Protein AF-A0A7W3IRC4-F1 (afdb_monomer)

Secondary structure (DSSP, 8-state):
---HHHHHHHHHHHHHHHHHHHHHHHHHHHS-HHHHHHHHHHHHHHHTTSSS-HHHHHHHHHHH--GGG---TT------------S----------TTHHHHHHHHTS-HHHHHHHHHHHTS---HHHHHHHHT--HHHHHHHHHHHHHHHHTT--SSSSHHHHHHHH---S-TTPPPHHHHHHHH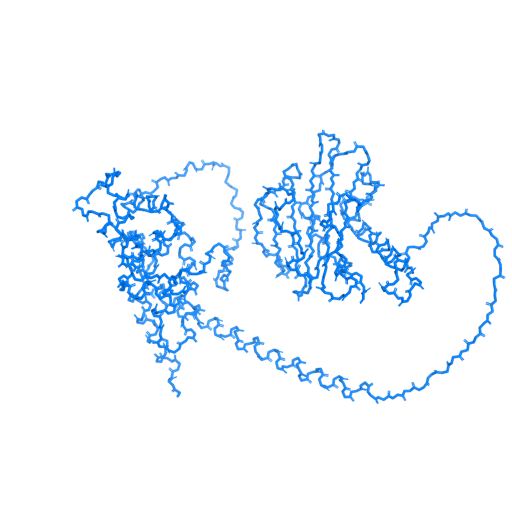HHHHHHHHHHHHHHHHHHHHHHHHHHHHHHHTT-------------------------------TTSHHHHHHHHHHHHHHHHHHHHHHH-TT-SS--EEE-SS-TTSB-GGGTTTS--EEEEEEE-TT-SEEEEEEEESSTTTSPPTTTTT-PPEEEEE-TTS-EEEEES---TTT-EEEEE-GGGT-EEEEEEEESSSSS-----HHHHHHHHT-TT-SPPP-

Foldseek 3Di:
DCPLVNLLVVLLVVCLVCVQLQLLLLCLLPVDSVLSNQQSLVLLLVLSQDPDPSLLSSLLSSLPDDSQPDDAPPPPPPPPPPDPPPDDDPPPPPDPPLLNVLSVQLVPDDNLLSQLLLCCLRVVDDLVSSCVSVVHDSVVSVVSPVVSQVSQVVVDDPDDQGSSRSSHPDGSADPPGDDSSVVSVSSSVSNVVVNVVVVVVVVVVVVVVVVVVVVVVVPPDDDDDDDDDDDDDDDDDDDDPPPLPDQPDDALVDPVSVVSLLSSLVVLLLVLLCCLQPVPPPFWDDKAQPDDPLAWDPCVSVVNWEKHKMWTGGPVFWKIKIKMKTQAPVSDDDACNVLVAQWDWDADPVRFIKTWGPDFDQQSKTKIWGQPPVGMIMIMIIHGPDPPDYGRGGPVSVVSSRPDPSRHRGDD

Radius of gyration: 28.78 Å; Cα contacts (8 Å, |Δi|>4): 527; chains: 1; bounding box: 90×69×53 Å

Organism: NCBI:txid1759536

Nearest PDB structures (foldseek):
  5wuq-assembly1_A  TM=6.789E-01  e=4.676E-03  Bacillus subtilis subsp. subtilis str. 168
  7qh5-assembly1_A  TM=6.335E-01  e=1.394E-02  Streptomyces tsukubensis NRRL18488
  5uxx-assembly1_A  TM=6.657E-01  e=3.244E-02  Bartonella quintana str. Toulouse
  6dxo-assembly1_A  TM=4.463E-01  e=1.369E-01  Streptomyces venezuelae ATCC 10712
  1or7-assembly3_A  TM=3.636E-01  e=1.724E+00  Escherichia coli

Mean predicted aligned error: 18.72 Å

Sequence (412 aa):
MVTRNAGDAAFAAFARRHRPGLAGAALLLHGDPVQAERLVDWVLARVHAHDGQYFAQATDLLVHTDPRSLVLPWDRRGRVELVDRTTDPEPARSARSTSAPVVDRLAELPEVTRRVLVLRHRLGLSTVGTAELLGLGTDEVEAVAARGLLQLSDVGTPAGGGAVGAIARLQVGPADGPDLDALVHDDVRHGRQLVRRRRVRTSAVAAVAAAVLLVIGIAVWPDRVTQDVVGPAPVPTPTATASADEVTCMDPQDTTCRVQITRVWRYRMFAIVAAEVDPKARYFNGYSYRYDTRYDSDALWNGQGGALGLDIFNDKGGTQVFVQVASSRKTAVRCGEITHQRCVRQQMMDFNFFTMTDTNDARQGVEVQYCPAGREVITLVARNVDKRKTWPVTRAQLLAVIQDPGLHLPPV

Solvent-accessible surface area (backbone atoms only — not comparable to full-atom values): 24227 Å² total; per-residue (Å²): 131,79,52,73,65,58,55,51,51,54,46,40,55,48,41,64,72,40,45,54,48,48,36,30,39,32,24,53,74,69,65,37,65,69,46,13,49,55,37,42,52,50,32,48,17,59,36,57,71,54,92,84,57,50,67,66,52,32,51,52,46,61,73,75,50,65,48,90,76,66,81,62,95,76,65,71,74,68,76,82,71,83,72,86,70,92,60,86,72,73,78,76,83,74,70,89,52,90,51,55,69,60,32,58,55,39,64,74,42,58,71,67,40,37,48,50,43,38,41,40,46,40,67,62,42,51,61,62,59,46,12,67,74,69,76,50,49,51,69,53,48,51,54,39,37,55,51,44,53,49,64,52,54,78,70,66,73,93,67,98,50,60,64,62,47,52,54,45,63,46,77,60,70,57,101,83,44,81,56,65,68,58,54,33,50,49,34,56,50,48,11,52,52,50,53,51,53,51,54,53,53,58,51,50,54,54,52,51,55,55,51,50,54,56,52,60,70,66,70,77,70,88,79,89,81,89,88,89,83,92,87,89,89,87,91,86,89,89,78,92,72,77,79,76,80,76,79,87,65,89,48,59,81,40,70,70,33,41,52,48,51,52,51,41,48,52,52,52,54,50,51,56,43,38,56,59,67,37,67,78,64,82,64,63,76,50,71,49,60,86,87,49,78,85,23,57,40,76,41,36,61,73,74,74,47,18,28,48,39,38,40,35,30,27,96,86,45,12,37,33,39,36,40,35,31,9,52,32,79,88,52,31,82,59,79,30,73,88,46,74,39,64,54,44,80,46,71,51,96,87,71,49,60,34,36,24,36,79,55,81,46,32,77,60,25,30,36,42,32,35,48,67,95,77,56,33,26,36,39,40,35,37,30,45,81,49,91,51,69,71,62,90,58,50,67,67,42,53,54,56,45,70,66,41,90,80,77,62,74,77,93,110

pLDDT: mean 77.38, std 18.9, range [29.56, 97.12]

Structure (mmCIF, N/CA/C/O backbone):
data_AF-A0A7W3IRC4-F1
#
_entry.id   AF-A0A7W3IRC4-F1
#
loop_
_atom_site.group_PDB
_atom_site.id
_atom_site.type_symbol
_atom_site.label_atom_id
_atom_site.label_alt_id
_atom_site.label_comp_id
_atom_site.label_asym_id
_atom_site.label_entity_id
_atom_site.label_seq_id
_atom_site.pdbx_PDB_ins_code
_atom_site.Cartn_x
_atom_site.Cartn_y
_atom_site.Cartn_z
_atom_site.occupancy
_atom_site.B_iso_or_equiv
_atom_site.auth_seq_id
_atom_site.auth_comp_id
_atom_site.auth_asym_id
_atom_site.auth_atom_id
_atom_site.pdbx_PDB_model_num
ATOM 1 N N . MET A 1 1 ? -5.381 -38.032 -5.185 1.00 37.62 1 MET A N 1
ATOM 2 C CA . MET A 1 1 ? -5.728 -37.144 -6.315 1.00 37.62 1 MET A CA 1
ATOM 3 C C . MET A 1 1 ? -7.222 -36.848 -6.226 1.00 37.62 1 MET A C 1
ATOM 5 O O . MET A 1 1 ? -8.011 -37.477 -6.915 1.00 37.62 1 MET A O 1
ATOM 9 N N . VAL A 1 2 ? -7.628 -35.963 -5.305 1.00 47.81 2 VAL A N 1
ATOM 10 C CA . VAL A 1 2 ? -8.999 -35.424 -5.309 1.00 47.81 2 VAL A CA 1
ATOM 11 C C . VAL A 1 2 ? -9.152 -34.740 -6.661 1.00 47.81 2 VAL A C 1
ATOM 13 O O . VAL A 1 2 ? -8.307 -33.920 -7.032 1.00 47.81 2 VAL A O 1
ATOM 16 N N . THR A 1 3 ? -10.120 -35.167 -7.470 1.00 53.72 3 THR A N 1
ATOM 17 C CA . THR A 1 3 ? -10.299 -34.595 -8.804 1.00 53.72 3 THR A CA 1
ATOM 18 C C . THR A 1 3 ? -10.474 -33.089 -8.638 1.00 53.72 3 THR A C 1
ATOM 20 O O . THR A 1 3 ? -11.187 -32.631 -7.751 1.00 53.72 3 THR A O 1
ATOM 23 N N . ARG A 1 4 ? -9.777 -32.294 -9.453 1.00 65.88 4 ARG A N 1
ATOM 24 C CA . ARG A 1 4 ? -9.764 -30.821 -9.370 1.00 65.88 4 ARG A CA 1
ATOM 25 C C . ARG A 1 4 ? -11.176 -30.216 -9.257 1.00 65.88 4 ARG A C 1
ATOM 27 O O . ARG A 1 4 ? -11.364 -29.210 -8.587 1.00 65.88 4 ARG A O 1
ATOM 34 N N . ASN A 1 5 ? -12.161 -30.895 -9.844 1.00 72.19 5 ASN A N 1
ATOM 35 C CA . ASN A 1 5 ? -13.580 -30.556 -9.781 1.00 72.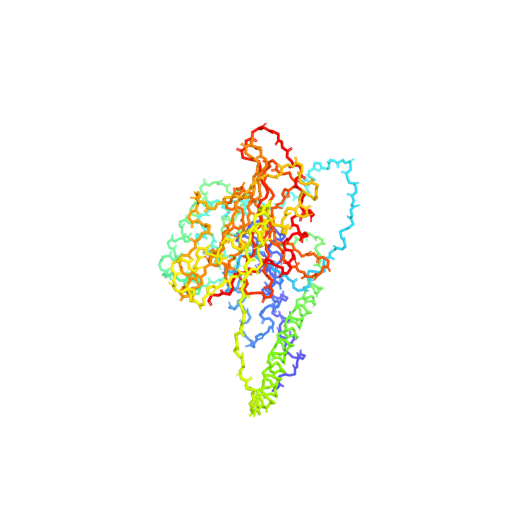19 5 ASN A CA 1
ATOM 36 C C . ASN A 1 5 ? -14.208 -30.750 -8.388 1.00 72.19 5 ASN A C 1
ATOM 38 O O . ASN A 1 5 ? -15.037 -29.939 -7.992 1.00 72.19 5 ASN A O 1
ATOM 42 N N . ALA A 1 6 ? -13.814 -31.778 -7.631 1.00 76.19 6 ALA A N 1
ATOM 43 C CA . ALA A 1 6 ? -14.294 -32.000 -6.267 1.00 76.19 6 ALA A CA 1
ATOM 44 C C . ALA A 1 6 ? -13.758 -30.938 -5.288 1.00 76.19 6 ALA A C 1
ATOM 46 O O . ALA A 1 6 ? -14.503 -30.472 -4.429 1.00 76.19 6 ALA A O 1
ATOM 47 N N . GLY A 1 7 ? -12.506 -30.493 -5.465 1.00 84.06 7 GLY A N 1
ATOM 48 C CA . GLY A 1 7 ? -11.942 -29.372 -4.699 1.00 84.06 7 GLY A CA 1
ATOM 49 C C . GLY A 1 7 ? -12.656 -28.046 -4.985 1.00 84.06 7 GLY A C 1
ATOM 50 O O . GLY A 1 7 ? -13.044 -27.337 -4.059 1.00 84.06 7 GLY A O 1
ATOM 51 N N . ASP A 1 8 ? -12.917 -27.749 -6.261 1.00 89.88 8 ASP A N 1
ATOM 52 C CA . ASP A 1 8 ? -13.652 -26.539 -6.651 1.00 89.88 8 ASP A CA 1
ATOM 53 C C . ASP A 1 8 ? -15.102 -26.544 -6.135 1.00 89.88 8 ASP A C 1
ATOM 55 O O . ASP A 1 8 ? -15.595 -25.510 -5.690 1.00 89.88 8 ASP A O 1
ATOM 59 N N . ALA A 1 9 ? -15.777 -27.699 -6.141 1.00 90.69 9 ALA A N 1
ATOM 60 C CA . ALA A 1 9 ? -17.132 -27.833 -5.605 1.00 90.69 9 ALA A CA 1
ATOM 61 C C . ALA A 1 9 ? -17.182 -27.623 -4.081 1.00 90.69 9 ALA A C 1
ATOM 63 O O . ALA A 1 9 ? -18.046 -26.893 -3.590 1.00 90.69 9 ALA A O 1
ATOM 64 N N . ALA A 1 10 ? -16.237 -28.214 -3.339 1.00 90.69 10 ALA A N 1
ATOM 65 C CA . ALA A 1 10 ? -16.127 -28.032 -1.892 1.00 90.69 10 ALA A CA 1
ATOM 66 C C . ALA A 1 10 ? -15.840 -26.567 -1.525 1.00 90.69 10 ALA A C 1
ATOM 68 O O . ALA A 1 10 ? -16.492 -26.007 -0.641 1.00 90.69 10 ALA A O 1
ATOM 69 N N . PHE A 1 11 ? -14.922 -25.919 -2.246 1.00 92.88 11 PHE A N 1
ATOM 70 C CA . PHE A 1 11 ? -14.656 -24.495 -2.076 1.00 92.88 11 PHE A CA 1
ATOM 71 C C . PHE A 1 11 ? -15.879 -23.632 -2.418 1.00 92.88 11 PHE A C 1
ATOM 73 O O . PHE A 1 11 ? -16.217 -22.735 -1.655 1.00 92.88 11 PHE A O 1
ATOM 80 N N . ALA A 1 12 ? -16.580 -23.904 -3.522 1.00 93.31 12 ALA A N 1
ATOM 81 C CA . ALA A 1 12 ? -17.758 -23.128 -3.906 1.00 93.31 12 ALA A CA 1
ATOM 82 C C . ALA A 1 12 ? -18.888 -23.243 -2.866 1.00 93.31 12 ALA A C 1
ATOM 84 O O . ALA A 1 12 ? -19.564 -22.258 -2.572 1.00 93.31 12 ALA A O 1
ATOM 85 N N . ALA A 1 13 ? -19.081 -24.426 -2.269 1.00 93.50 13 ALA A N 1
ATOM 86 C CA . ALA A 1 13 ? -20.009 -24.612 -1.153 1.00 93.50 13 ALA A CA 1
ATOM 87 C C . ALA A 1 13 ? -19.596 -23.795 0.085 1.00 93.50 13 ALA A C 1
ATOM 89 O O . ALA A 1 13 ? -20.441 -23.154 0.713 1.00 93.50 13 ALA A O 1
ATOM 90 N N . PHE A 1 14 ? -18.297 -23.763 0.401 1.00 94.88 14 PHE A N 1
ATOM 91 C CA . PHE A 1 14 ? -17.754 -22.907 1.454 1.00 94.88 14 PHE A CA 1
ATOM 92 C C . PHE A 1 14 ? -17.986 -21.413 1.163 1.00 94.88 14 PHE A C 1
ATOM 94 O O . PHE A 1 14 ? -18.516 -20.704 2.019 1.00 94.88 14 PHE A O 1
ATOM 101 N N . ALA A 1 15 ? -17.646 -20.939 -0.040 1.00 94.19 15 ALA A N 1
ATOM 102 C CA . ALA A 1 15 ? -17.785 -19.539 -0.434 1.00 94.19 15 ALA A CA 1
ATOM 103 C C . ALA A 1 15 ? -19.250 -19.081 -0.370 1.00 94.19 15 ALA A C 1
ATOM 105 O O . ALA A 1 15 ? -19.532 -18.075 0.276 1.00 94.19 15 ALA A O 1
ATOM 106 N N . ARG A 1 16 ? -20.199 -19.866 -0.907 1.00 93.81 16 ARG A N 1
ATOM 107 C CA . ARG A 1 16 ? -21.647 -19.591 -0.777 1.00 93.81 16 ARG A CA 1
ATOM 108 C C . ARG A 1 16 ? -22.070 -19.386 0.674 1.00 93.81 16 ARG A C 1
ATOM 110 O O . ARG A 1 16 ? -22.802 -18.452 0.983 1.00 93.81 16 ARG A O 1
ATOM 117 N N . ARG A 1 17 ? -21.610 -20.264 1.569 1.00 93.06 17 ARG A N 1
ATOM 118 C CA . ARG A 1 17 ? -22.005 -20.240 2.980 1.00 93.06 17 ARG A CA 1
ATOM 119 C C . ARG A 1 17 ? -21.396 -19.067 3.748 1.00 93.06 17 ARG A C 1
ATOM 121 O O . ARG A 1 17 ? -22.060 -18.509 4.615 1.00 93.06 17 ARG A O 1
ATOM 128 N N . HIS A 1 18 ? -20.138 -18.721 3.476 1.00 93.12 18 HIS A N 1
ATOM 129 C CA . HIS A 1 18 ? -19.367 -17.825 4.344 1.00 93.12 18 HIS A CA 1
ATOM 130 C C . HIS A 1 18 ? -19.089 -16.439 3.755 1.00 93.12 18 HIS A C 1
ATOM 132 O O . HIS A 1 18 ? -18.822 -15.519 4.529 1.00 93.12 18 HIS A O 1
ATOM 138 N N . ARG A 1 19 ? -19.199 -16.238 2.434 1.00 92.50 19 ARG A N 1
ATOM 139 C CA . ARG A 1 19 ? -18.919 -14.946 1.782 1.00 92.50 19 ARG A CA 1
ATOM 140 C C . ARG A 1 19 ? -19.711 -13.774 2.385 1.00 92.50 19 ARG A C 1
ATOM 142 O O . ARG A 1 19 ? -19.069 -12.779 2.712 1.00 92.50 19 ARG A O 1
ATOM 149 N N . PRO A 1 20 ? -21.034 -13.859 2.647 1.00 90.00 20 PRO A N 1
ATOM 150 C CA . PRO A 1 20 ? -21.773 -12.739 3.252 1.00 90.00 20 PRO A CA 1
ATOM 151 C C . PRO A 1 20 ? -21.303 -12.395 4.677 1.00 90.00 20 PRO A C 1
ATOM 153 O O . PRO A 1 20 ? -21.256 -11.229 5.084 1.00 90.00 20 PRO A O 1
ATOM 156 N N . GLY A 1 21 ? -20.925 -13.419 5.450 1.00 90.38 21 GLY A N 1
ATOM 157 C CA . GLY A 1 21 ? -20.351 -13.255 6.785 1.00 90.38 21 GLY A CA 1
ATOM 158 C C . GLY A 1 21 ? -19.005 -12.535 6.728 1.00 90.38 21 GLY A C 1
ATOM 159 O O . GLY A 1 21 ? -18.820 -11.541 7.433 1.00 90.38 21 GLY A O 1
ATOM 160 N N . LEU A 1 22 ? -18.123 -12.989 5.830 1.00 93.81 22 LEU A N 1
ATOM 161 C CA . LEU A 1 22 ? -16.797 -12.416 5.587 1.00 93.81 22 LEU A CA 1
ATOM 162 C C . LEU A 1 22 ? -16.872 -10.979 5.052 1.00 93.81 22 LEU A C 1
ATOM 164 O O . LEU A 1 22 ? -16.146 -10.130 5.550 1.00 93.81 22 LEU A O 1
ATOM 168 N N . ALA A 1 23 ? -17.785 -10.672 4.125 1.00 91.19 23 ALA A N 1
ATOM 169 C CA . ALA A 1 23 ? -18.014 -9.311 3.621 1.00 91.19 23 ALA A CA 1
ATOM 170 C C . ALA A 1 23 ? -18.515 -8.362 4.710 1.00 91.19 23 ALA A C 1
ATOM 172 O O . ALA A 1 23 ? -18.016 -7.246 4.845 1.00 91.19 23 ALA A O 1
ATOM 173 N N . GLY A 1 24 ? -19.435 -8.838 5.553 1.00 90.31 24 GLY A N 1
ATOM 174 C CA . GLY A 1 24 ? -19.853 -8.108 6.748 1.00 90.31 24 GLY A CA 1
ATOM 175 C C . GLY A 1 24 ? -18.708 -7.826 7.705 1.00 90.31 24 GLY A C 1
ATOM 176 O O . GLY A 1 24 ? -18.545 -6.695 8.152 1.00 90.31 24 GLY A O 1
ATOM 177 N N . ALA A 1 25 ? -17.896 -8.838 7.996 1.00 93.12 25 ALA A N 1
ATOM 178 C CA . ALA A 1 25 ? -16.750 -8.675 8.874 1.00 93.12 25 ALA A CA 1
ATOM 179 C C . ALA A 1 25 ? -15.705 -7.717 8.279 1.00 93.12 25 ALA A C 1
ATOM 181 O O . ALA A 1 25 ? -15.252 -6.823 8.984 1.00 93.12 25 ALA A O 1
ATOM 182 N N . ALA A 1 26 ? -15.387 -7.832 6.987 1.00 92.69 26 ALA A N 1
ATOM 183 C CA . ALA A 1 26 ? -14.472 -6.933 6.285 1.00 92.69 26 ALA A CA 1
ATOM 184 C C . ALA A 1 26 ? -14.929 -5.468 6.377 1.00 92.69 26 ALA A C 1
ATOM 186 O O . ALA A 1 26 ? -14.140 -4.589 6.728 1.00 92.69 26 ALA A O 1
ATOM 187 N N . LEU A 1 27 ? -16.219 -5.212 6.126 1.00 89.31 27 LEU A N 1
ATOM 188 C CA . LEU A 1 27 ? -16.794 -3.872 6.228 1.00 89.31 27 LEU A CA 1
ATOM 189 C C . LEU A 1 27 ? -16.705 -3.337 7.658 1.00 89.31 27 LEU A C 1
ATOM 191 O O . LEU A 1 27 ? -16.298 -2.200 7.860 1.00 89.31 27 LEU A O 1
ATOM 195 N N . LEU A 1 28 ? -17.038 -4.155 8.656 1.00 90.44 28 LEU A N 1
ATOM 196 C CA . LEU A 1 28 ? -16.975 -3.739 10.056 1.00 90.44 28 LEU A CA 1
ATOM 197 C C . LEU A 1 28 ? -15.546 -3.513 10.558 1.00 90.44 28 LEU A C 1
ATOM 199 O O . LEU A 1 28 ? -15.343 -2.702 11.454 1.00 90.44 28 LEU A O 1
ATOM 203 N N . LEU A 1 29 ? -14.558 -4.221 10.008 1.00 90.44 29 LEU A N 1
ATOM 204 C CA . LEU A 1 29 ? -13.154 -4.066 10.386 1.00 90.44 29 LEU A CA 1
ATOM 205 C C . LEU A 1 29 ? -12.512 -2.815 9.778 1.00 90.44 29 LEU A C 1
ATOM 207 O O . LEU A 1 29 ? -11.647 -2.217 10.426 1.00 90.44 29 LEU A O 1
ATOM 211 N N . HIS A 1 30 ? -12.917 -2.432 8.562 1.00 85.12 30 HIS A N 1
ATOM 212 C CA . HIS A 1 30 ? -12.208 -1.427 7.760 1.00 85.12 30 HIS A CA 1
ATOM 213 C C . HIS A 1 30 ? -13.031 -0.190 7.381 1.00 85.12 30 HIS A C 1
ATOM 215 O O . HIS A 1 30 ? -12.444 0.809 6.972 1.00 85.12 30 HIS A O 1
ATOM 221 N N . GLY A 1 31 ? -14.357 -0.236 7.500 1.00 82.38 31 GLY A N 1
ATOM 222 C CA . GLY A 1 31 ? -15.271 0.889 7.269 1.00 82.38 31 GLY A CA 1
ATOM 223 C C . GLY A 1 31 ? -15.520 1.269 5.805 1.00 82.38 31 GLY A C 1
ATOM 224 O O . GLY A 1 31 ? -16.495 1.953 5.517 1.00 82.38 31 GLY A O 1
ATOM 225 N N . ASP A 1 32 ? -14.686 0.811 4.871 1.00 80.00 32 ASP A N 1
ATOM 226 C CA . ASP A 1 32 ? -14.800 1.120 3.442 1.00 80.00 32 ASP A CA 1
ATOM 227 C C . ASP A 1 32 ? -15.387 -0.083 2.673 1.00 80.00 32 ASP A C 1
ATOM 229 O O . ASP A 1 32 ? -14.748 -1.141 2.635 1.00 80.00 32 ASP A O 1
ATOM 233 N N . PRO A 1 33 ? -16.574 0.047 2.046 1.00 77.62 33 PRO A N 1
ATOM 234 C CA . PRO A 1 33 ? -17.235 -1.056 1.349 1.00 77.62 33 PRO A CA 1
ATOM 235 C C . PRO A 1 33 ? -16.452 -1.570 0.139 1.00 77.62 33 PRO A C 1
ATOM 237 O O . PRO A 1 33 ? -16.423 -2.778 -0.087 1.00 77.62 33 PRO A O 1
ATOM 240 N N . VAL A 1 34 ? -15.763 -0.692 -0.595 1.00 76.50 34 VAL A N 1
ATOM 241 C CA . VAL A 1 34 ? -14.974 -1.086 -1.771 1.00 76.50 34 VAL A CA 1
ATOM 242 C C . VAL A 1 34 ? -13.743 -1.869 -1.329 1.00 76.50 34 VAL A C 1
ATOM 244 O O . VAL A 1 34 ? -13.414 -2.909 -1.896 1.00 76.50 34 VAL A O 1
ATOM 247 N N . GLN A 1 35 ? -13.053 -1.397 -0.289 1.00 78.75 35 GLN A N 1
ATOM 248 C CA . GLN A 1 35 ? -11.878 -2.101 0.233 1.00 78.75 35 GLN A CA 1
ATOM 249 C C . GLN A 1 35 ? -12.255 -3.420 0.914 1.00 78.75 35 GLN A C 1
ATOM 251 O O . GLN A 1 35 ? -11.520 -4.400 0.791 1.00 78.75 35 GLN A O 1
ATOM 256 N N . ALA A 1 36 ? -13.403 -3.465 1.590 1.00 84.19 36 ALA A N 1
ATOM 257 C CA . ALA A 1 36 ? -13.942 -4.674 2.197 1.00 84.19 36 ALA A CA 1
ATOM 258 C C . ALA A 1 36 ? -14.241 -5.759 1.151 1.00 84.19 36 ALA A C 1
ATOM 260 O O . ALA A 1 36 ? -13.839 -6.907 1.330 1.00 84.19 36 ALA A O 1
ATOM 261 N N . GLU A 1 37 ? -14.888 -5.399 0.042 1.00 84.19 37 GLU A N 1
ATOM 262 C CA . GLU A 1 37 ? -15.173 -6.326 -1.056 1.00 84.19 37 GLU A CA 1
ATOM 263 C C . GLU A 1 37 ? -13.884 -6.858 -1.698 1.00 84.19 37 GLU A C 1
ATOM 265 O O . GLU A 1 37 ? -13.695 -8.072 -1.802 1.00 84.19 37 GLU A O 1
ATOM 270 N N . ARG A 1 38 ? -12.935 -5.964 -2.009 1.00 86.56 38 ARG A N 1
ATOM 271 C CA . ARG A 1 38 ? -11.622 -6.348 -2.560 1.00 86.56 38 ARG A CA 1
ATOM 272 C C . ARG A 1 38 ? -10.847 -7.282 -1.632 1.00 86.56 38 ARG A C 1
ATOM 274 O O . ARG A 1 38 ? -10.165 -8.196 -2.102 1.00 86.56 38 ARG A O 1
ATOM 281 N N . LEU A 1 39 ? -10.940 -7.065 -0.320 1.00 90.69 39 LEU A N 1
ATOM 282 C CA . LEU A 1 39 ? -10.339 -7.948 0.674 1.00 90.69 39 LEU A CA 1
ATOM 283 C C . LEU A 1 39 ? -10.980 -9.331 0.660 1.00 90.69 39 LEU A C 1
ATOM 285 O O . LEU A 1 39 ? -10.252 -10.319 0.635 1.00 90.69 39 LEU A O 1
ATOM 289 N N . VAL A 1 40 ? -12.310 -9.422 0.629 1.00 93.88 40 VAL A N 1
ATOM 290 C CA . VAL A 1 40 ? -13.006 -10.715 0.579 1.00 93.88 40 VAL A CA 1
ATOM 291 C C . VAL A 1 40 ? -12.656 -11.495 -0.679 1.00 93.88 40 VAL A C 1
ATOM 293 O O . VAL A 1 40 ? -12.326 -12.675 -0.570 1.00 93.88 40 VAL A O 1
ATOM 296 N N . ASP A 1 41 ? -12.640 -10.843 -1.840 1.00 90.31 41 ASP A N 1
ATOM 297 C CA . ASP A 1 41 ? -12.231 -11.482 -3.093 1.00 90.31 41 ASP A CA 1
ATOM 298 C C . ASP A 1 41 ? -10.807 -12.034 -2.997 1.00 90.31 41 ASP A C 1
ATOM 300 O O . ASP A 1 41 ? -10.526 -13.167 -3.400 1.00 90.31 41 ASP A O 1
ATOM 304 N N . TRP A 1 42 ? -9.886 -11.247 -2.431 1.00 92.62 42 TRP A N 1
ATOM 305 C CA . TRP A 1 42 ? -8.511 -11.688 -2.227 1.00 92.62 42 TRP A CA 1
ATOM 306 C C . TRP A 1 42 ? -8.422 -12.886 -1.280 1.00 92.62 42 TRP A C 1
ATOM 308 O O . TRP A 1 42 ? -7.743 -13.869 -1.592 1.00 92.62 42 TRP A O 1
ATOM 318 N N . VAL A 1 43 ? -9.102 -12.808 -0.134 1.00 94.62 43 VAL A N 1
ATOM 319 C CA . VAL A 1 43 ? -9.131 -13.847 0.900 1.00 94.62 43 VAL A CA 1
ATOM 320 C C . VAL A 1 43 ? -9.675 -15.148 0.317 1.00 94.62 43 VAL A C 1
ATOM 322 O O . VAL A 1 43 ? -9.014 -16.183 0.413 1.00 94.62 43 VAL A O 1
ATOM 325 N N . LEU A 1 44 ? -10.832 -15.105 -0.349 1.00 94.50 44 LEU A N 1
ATOM 326 C CA . LEU A 1 44 ? -11.477 -16.283 -0.931 1.00 94.50 44 LEU A CA 1
ATOM 327 C C . LEU A 1 44 ? -10.615 -16.915 -2.027 1.00 94.50 44 LEU A C 1
ATOM 329 O O . LEU A 1 44 ? -10.378 -18.126 -2.020 1.00 94.50 44 LEU A O 1
ATOM 333 N N . ALA A 1 45 ? -10.021 -16.106 -2.898 1.00 91.25 45 ALA A N 1
ATOM 334 C CA . ALA A 1 45 ? -9.086 -16.606 -3.896 1.00 91.25 45 ALA A CA 1
ATOM 335 C C . ALA A 1 45 ? -7.813 -17.212 -3.272 1.00 91.25 45 ALA A C 1
ATOM 337 O O . ALA A 1 45 ? -7.227 -18.152 -3.817 1.00 91.25 45 ALA A O 1
ATOM 338 N N . ARG A 1 46 ? -7.351 -16.688 -2.131 1.00 88.19 46 ARG A N 1
ATOM 339 C CA . ARG A 1 46 ? -6.156 -17.181 -1.439 1.00 88.19 46 ARG A CA 1
ATOM 340 C C . ARG A 1 46 ? -6.411 -18.500 -0.717 1.00 88.19 46 ARG A C 1
ATOM 342 O O . ARG A 1 46 ? -5.512 -19.347 -0.733 1.00 88.19 46 ARG A O 1
ATOM 349 N N . VAL A 1 47 ? -7.587 -18.675 -0.112 1.00 92.50 47 VAL A N 1
ATOM 350 C CA . VAL A 1 47 ? -7.961 -19.917 0.583 1.00 92.50 47 VAL A CA 1
ATOM 351 C C . VAL A 1 47 ? -8.346 -21.033 -0.384 1.00 92.50 47 VAL A C 1
ATOM 353 O O . VAL A 1 47 ? -8.052 -22.181 -0.076 1.00 92.50 47 VAL A O 1
ATOM 356 N N . HIS A 1 48 ? -8.853 -20.717 -1.587 1.00 89.25 48 HIS A N 1
ATOM 357 C CA . HIS A 1 48 ? -9.061 -21.696 -2.675 1.00 89.25 48 HIS A CA 1
ATOM 358 C C . HIS A 1 48 ? -7.826 -22.568 -2.945 1.00 89.25 48 HIS A C 1
ATOM 360 O O . HIS A 1 48 ? -7.945 -23.741 -3.282 1.00 89.25 48 HIS A O 1
ATOM 366 N N . ALA A 1 49 ? -6.627 -22.011 -2.751 1.00 80.00 49 ALA A N 1
ATOM 367 C CA . ALA A 1 49 ? -5.366 -22.704 -2.985 1.00 80.00 49 ALA A CA 1
ATOM 368 C C . ALA A 1 49 ? -4.978 -23.747 -1.911 1.00 80.00 49 ALA A C 1
ATOM 370 O O . ALA A 1 49 ? -3.898 -24.325 -2.041 1.00 80.00 49 ALA A O 1
ATOM 371 N N . HIS A 1 50 ? -5.785 -23.962 -0.866 1.00 78.81 50 HIS A N 1
ATOM 372 C CA . HIS A 1 50 ? -5.479 -24.883 0.238 1.00 78.81 50 HIS A CA 1
ATOM 373 C C . HIS A 1 50 ? -6.480 -26.046 0.332 1.00 78.81 50 HIS A C 1
ATOM 375 O O . HIS A 1 50 ? -7.617 -25.953 -0.128 1.00 78.81 50 HIS A O 1
ATOM 381 N N . ASP A 1 51 ? -6.067 -27.131 0.988 1.00 69.69 51 ASP A N 1
ATOM 382 C CA . ASP A 1 51 ? -6.883 -28.333 1.167 1.00 69.69 51 ASP A CA 1
ATOM 383 C C . ASP A 1 51 ? -7.600 -28.310 2.532 1.00 69.69 51 ASP A C 1
ATOM 385 O O . ASP A 1 51 ? -7.074 -28.763 3.545 1.00 69.69 51 ASP A O 1
ATOM 389 N N . GLY A 1 52 ? -8.825 -27.771 2.567 1.00 71.25 52 GLY A N 1
ATOM 390 C CA . GLY A 1 52 ? -9.828 -28.158 3.574 1.00 71.25 52 GLY A CA 1
ATOM 391 C C . GLY A 1 52 ? -9.907 -27.390 4.904 1.00 71.25 52 GLY A C 1
ATOM 392 O O . GLY A 1 52 ? -10.695 -27.785 5.756 1.00 71.25 52 GLY A O 1
ATOM 393 N N . GLN A 1 53 ? -9.193 -26.277 5.101 1.00 84.00 53 GLN A N 1
ATOM 394 C CA . GLN A 1 53 ? -9.311 -25.432 6.313 1.00 84.00 53 GLN A CA 1
ATOM 395 C C . GLN A 1 53 ? -9.706 -23.985 5.985 1.00 84.00 53 GLN A C 1
ATOM 397 O O . GLN A 1 53 ? -9.141 -23.019 6.498 1.00 84.00 53 GLN A O 1
ATOM 402 N N . TYR A 1 54 ? -10.685 -23.831 5.094 1.00 91.44 54 TYR A N 1
ATOM 403 C CA . TYR A 1 54 ? -11.001 -22.538 4.493 1.00 91.44 54 TYR A CA 1
ATOM 404 C C . TYR A 1 54 ? -11.421 -21.467 5.501 1.00 91.44 54 TYR A C 1
ATOM 406 O O . TYR A 1 54 ? -10.986 -20.330 5.370 1.00 91.44 54 TYR A O 1
ATOM 414 N N . PHE A 1 55 ? -12.227 -21.803 6.514 1.00 92.00 55 PHE A N 1
ATOM 415 C CA . PHE A 1 55 ? -12.750 -20.799 7.449 1.00 92.00 55 PHE A CA 1
ATOM 416 C C . PHE A 1 55 ? -11.664 -20.202 8.351 1.00 92.00 55 PHE A C 1
ATOM 418 O O . PHE A 1 55 ? -11.571 -18.981 8.472 1.00 92.00 55 PHE A O 1
ATOM 425 N N . ALA A 1 56 ? -10.817 -21.050 8.942 1.00 89.44 56 ALA A N 1
ATOM 426 C CA . ALA A 1 56 ? -9.721 -20.605 9.800 1.00 89.44 56 ALA A CA 1
ATOM 427 C C . ALA A 1 56 ? -8.743 -19.714 9.019 1.00 89.44 56 ALA A C 1
ATOM 429 O O . ALA A 1 56 ? -8.454 -18.597 9.434 1.00 89.44 56 ALA A O 1
ATOM 430 N N . GLN A 1 57 ? -8.333 -20.157 7.826 1.00 90.25 57 GLN A N 1
ATOM 431 C CA . GLN A 1 57 ? -7.441 -19.383 6.961 1.00 90.25 57 GLN A CA 1
ATOM 432 C C . GLN A 1 57 ? -8.087 -18.093 6.452 1.00 90.25 57 GLN A C 1
ATOM 434 O O . GLN A 1 57 ? -7.418 -17.071 6.348 1.00 90.25 57 GLN A O 1
ATOM 439 N N . ALA A 1 58 ? -9.380 -18.122 6.119 1.00 93.75 58 ALA A N 1
ATOM 440 C CA . ALA A 1 58 ? -10.076 -16.932 5.649 1.00 93.75 58 ALA A CA 1
ATOM 441 C C . ALA A 1 58 ? -10.131 -15.874 6.748 1.00 93.75 58 ALA A C 1
ATOM 443 O O . ALA A 1 58 ? -9.892 -14.704 6.475 1.00 93.75 58 ALA A O 1
ATOM 444 N N . THR A 1 59 ? -10.400 -16.292 7.985 1.00 92.62 59 THR A N 1
ATOM 445 C CA . THR A 1 59 ? -10.474 -15.387 9.134 1.00 92.62 59 THR A CA 1
ATOM 446 C C . THR A 1 59 ? -9.099 -14.816 9.487 1.00 92.62 59 THR A C 1
ATOM 448 O O . THR A 1 59 ? -8.991 -13.616 9.720 1.00 92.62 59 THR A O 1
ATOM 451 N N . ASP A 1 60 ? -8.049 -15.639 9.440 1.00 89.06 60 ASP A N 1
ATOM 452 C CA . ASP A 1 60 ? -6.660 -15.200 9.618 1.00 89.06 60 ASP A CA 1
ATOM 453 C C . ASP A 1 60 ? -6.260 -14.120 8.606 1.00 89.06 60 ASP A C 1
ATOM 455 O O . ASP A 1 60 ? -5.883 -13.002 8.969 1.00 89.06 60 ASP A O 1
ATOM 459 N N . LEU A 1 61 ? -6.463 -14.410 7.321 1.00 91.50 61 LEU A N 1
ATOM 460 C CA . LEU A 1 61 ? -6.174 -13.468 6.247 1.00 91.50 61 LEU A CA 1
ATOM 461 C C . LEU A 1 61 ? -7.024 -12.198 6.352 1.00 91.50 61 LEU A C 1
ATOM 463 O O . LEU A 1 61 ? -6.516 -11.116 6.074 1.00 91.50 61 LEU A O 1
ATOM 467 N N . LEU A 1 62 ? -8.290 -12.305 6.756 1.00 92.75 62 LEU A N 1
ATOM 468 C CA . LEU A 1 62 ? -9.184 -11.157 6.901 1.00 92.75 62 LEU A CA 1
ATOM 469 C C . LEU A 1 62 ? -8.704 -10.176 7.981 1.00 92.75 62 LEU A C 1
ATOM 471 O O . LEU A 1 62 ? -8.831 -8.970 7.806 1.00 92.75 62 LEU A O 1
ATOM 475 N N . VAL A 1 63 ? -8.159 -10.678 9.092 1.00 88.00 63 VAL A N 1
ATOM 476 C CA . VAL A 1 63 ? -7.740 -9.848 10.234 1.00 88.00 63 VAL A CA 1
ATOM 477 C C . VAL A 1 63 ? -6.389 -9.178 10.004 1.00 88.00 63 VAL A C 1
ATOM 479 O O . VAL A 1 63 ? -6.212 -8.010 10.366 1.00 88.00 63 VAL A O 1
ATOM 482 N N . HIS A 1 64 ? -5.445 -9.920 9.424 1.00 84.12 64 HIS A N 1
ATOM 483 C CA . HIS A 1 64 ? -4.034 -9.526 9.357 1.00 84.12 64 HIS A CA 1
ATOM 484 C C . HIS A 1 64 ? -3.631 -8.874 8.031 1.00 84.12 64 HIS A C 1
ATOM 486 O O . HIS A 1 64 ? -2.497 -8.419 7.882 1.00 84.12 64 HIS A O 1
ATOM 492 N N . THR A 1 65 ? -4.543 -8.798 7.061 1.00 83.06 65 THR A N 1
ATOM 493 C CA . THR A 1 65 ? -4.272 -8.168 5.764 1.00 83.06 65 THR A CA 1
ATOM 494 C C . THR A 1 65 ? -4.753 -6.722 5.748 1.00 83.06 65 THR A C 1
ATOM 496 O O . THR A 1 65 ? -5.929 -6.452 5.970 1.00 83.06 65 THR A O 1
ATOM 499 N N . ASP A 1 66 ? -3.865 -5.784 5.405 1.00 79.69 66 ASP A N 1
ATOM 500 C CA . ASP A 1 66 ? -4.270 -4.409 5.103 1.00 79.69 66 ASP A CA 1
ATOM 501 C C . ASP A 1 66 ? -4.917 -4.352 3.707 1.00 79.69 66 ASP A C 1
ATOM 503 O O . ASP A 1 66 ? -4.206 -4.516 2.702 1.00 79.69 66 ASP A O 1
ATOM 507 N N . PRO A 1 67 ? -6.232 -4.079 3.600 1.00 75.44 67 PRO A N 1
ATOM 508 C CA . PRO A 1 67 ? -6.925 -4.064 2.319 1.00 75.44 67 PRO A CA 1
ATOM 509 C C . PRO A 1 67 ? -6.393 -2.986 1.363 1.00 75.44 67 PRO A C 1
ATOM 511 O O . PRO A 1 67 ? -6.443 -3.160 0.145 1.00 75.44 67 PRO A O 1
ATOM 514 N N . ARG A 1 68 ? -5.793 -1.903 1.880 1.00 72.44 68 ARG A N 1
ATOM 515 C CA . ARG A 1 68 ? -5.230 -0.816 1.057 1.00 72.44 68 ARG A CA 1
ATOM 516 C C . ARG A 1 68 ? -3.971 -1.234 0.304 1.00 72.44 68 ARG A C 1
ATOM 518 O O . ARG A 1 68 ? -3.619 -0.616 -0.699 1.00 72.44 68 ARG A O 1
ATOM 525 N N . SER A 1 69 ? -3.302 -2.285 0.770 1.00 70.69 69 SER A N 1
ATOM 526 C CA . SER A 1 69 ? -2.102 -2.838 0.143 1.00 70.69 69 SER A CA 1
ATOM 527 C C . SER A 1 69 ? -2.409 -3.872 -0.953 1.00 70.69 69 SER A C 1
ATOM 529 O O . SER A 1 69 ? -1.499 -4.321 -1.658 1.00 70.69 69 SER A O 1
ATOM 531 N N . LEU A 1 70 ? -3.685 -4.250 -1.123 1.00 73.69 70 LEU A N 1
ATOM 532 C CA . LEU A 1 70 ? -4.087 -5.343 -2.000 1.00 73.69 70 LEU A CA 1
ATOM 533 C C . LEU A 1 70 ? -3.980 -5.003 -3.485 1.00 73.69 70 LEU A C 1
ATOM 535 O O . LEU A 1 70 ? -4.537 -4.024 -3.993 1.00 73.69 70 LEU A O 1
ATOM 539 N N . VAL A 1 71 ? -3.330 -5.916 -4.205 1.00 69.31 71 VAL A N 1
ATOM 540 C CA . VAL A 1 71 ? -3.256 -5.926 -5.666 1.00 69.31 71 VAL A CA 1
ATOM 541 C C . VAL A 1 71 ? -3.869 -7.229 -6.169 1.00 69.31 71 VAL A C 1
ATOM 543 O O . VAL A 1 71 ? -3.254 -8.294 -6.053 1.00 69.31 71 VAL A O 1
ATOM 546 N N . LEU A 1 72 ? -5.073 -7.150 -6.742 1.00 75.69 72 LEU A N 1
ATOM 547 C CA . LEU A 1 72 ? -5.788 -8.317 -7.251 1.00 75.69 72 LEU A CA 1
ATOM 548 C C . LEU A 1 72 ? -5.382 -8.610 -8.706 1.00 75.69 72 LEU A C 1
ATOM 550 O O . LEU A 1 72 ? -5.458 -7.735 -9.567 1.00 75.69 72 LEU A O 1
ATOM 554 N N . PRO A 1 73 ? -4.962 -9.845 -9.036 1.00 69.81 73 PRO A N 1
ATOM 555 C CA . PRO A 1 73 ? -4.647 -10.255 -10.407 1.00 69.81 73 PRO A CA 1
ATOM 556 C C . PRO A 1 73 ? -5.783 -10.116 -11.425 1.00 69.81 73 PRO A C 1
ATOM 558 O O . PRO A 1 73 ? -5.511 -10.140 -12.627 1.00 69.81 73 PRO A O 1
ATOM 561 N N . TRP A 1 74 ? -7.021 -10.099 -10.941 1.00 72.06 74 TRP A N 1
ATOM 562 C CA . TRP A 1 74 ? -8.262 -10.085 -11.713 1.00 72.06 74 TRP A CA 1
ATOM 563 C C . TRP A 1 74 ? -9.008 -8.763 -11.617 1.00 72.06 74 TRP A C 1
ATOM 565 O O . TRP A 1 74 ? -10.066 -8.661 -12.235 1.00 72.06 74 TRP A O 1
ATOM 575 N N . ASP A 1 75 ? -8.449 -7.756 -10.931 1.00 71.50 75 ASP A N 1
ATOM 576 C CA . ASP A 1 75 ? -8.836 -6.369 -11.167 1.00 71.50 75 ASP A CA 1
ATOM 577 C C . ASP A 1 75 ? -8.530 -6.106 -12.648 1.00 71.50 75 ASP A C 1
ATOM 579 O O . ASP A 1 75 ? -7.415 -5.734 -13.037 1.00 71.50 75 ASP A O 1
ATOM 583 N N . ARG A 1 76 ? -9.508 -6.404 -13.515 1.00 50.53 76 ARG A N 1
ATOM 584 C CA . ARG A 1 76 ? -9.527 -5.938 -14.889 1.00 50.53 76 ARG A CA 1
ATOM 585 C C . ARG A 1 76 ? -9.532 -4.445 -14.715 1.00 50.53 76 ARG A C 1
ATOM 587 O O . ARG A 1 76 ? -10.537 -3.875 -14.309 1.00 50.53 76 ARG A O 1
ATOM 594 N N . ARG A 1 77 ? -8.384 -3.830 -14.961 1.00 41.16 77 ARG A N 1
ATOM 595 C CA . ARG A 1 77 ? -8.305 -2.386 -15.054 1.00 41.16 77 ARG A CA 1
ATOM 596 C C . ARG A 1 77 ? -9.359 -1.990 -16.054 1.00 41.16 77 ARG A C 1
ATOM 598 O O . ARG A 1 77 ? -9.216 -2.300 -17.238 1.00 41.16 77 ARG A O 1
ATOM 605 N N . GLY A 1 78 ? -10.434 -1.389 -15.551 1.00 35.25 78 GLY A N 1
ATOM 606 C CA . GLY A 1 78 ? -11.325 -0.632 -16.392 1.00 35.25 78 GLY A CA 1
ATOM 607 C C . GLY A 1 78 ? -10.415 0.226 -17.247 1.00 35.25 78 GLY A C 1
ATOM 608 O O . GLY A 1 78 ? -9.527 0.912 -16.731 1.00 35.25 78 GLY A O 1
ATOM 609 N N . ARG A 1 79 ? -10.560 0.081 -18.563 1.00 33.34 79 ARG A N 1
ATOM 610 C CA . ARG A 1 79 ? -10.143 1.113 -19.497 1.00 33.34 79 ARG A CA 1
ATOM 611 C C . ARG A 1 79 ? -10.605 2.415 -18.844 1.00 33.34 79 ARG A C 1
ATOM 613 O O . ARG A 1 79 ? -11.793 2.542 -18.563 1.00 33.34 79 ARG A O 1
ATOM 620 N N . VAL A 1 80 ? -9.669 3.285 -18.470 1.00 39.66 80 VAL A N 1
ATOM 621 C CA . VAL A 1 80 ? -10.034 4.606 -17.966 1.00 39.66 80 VAL A CA 1
ATOM 622 C C . VAL A 1 80 ? -10.649 5.302 -19.167 1.00 39.66 80 VAL A C 1
ATOM 624 O O . VAL A 1 80 ? -9.945 5.799 -20.039 1.00 39.66 80 VAL A O 1
ATOM 627 N N . GLU A 1 81 ? -11.966 5.212 -19.280 1.00 32.31 81 GLU A N 1
ATOM 628 C CA . GLU A 1 81 ? -12.722 6.121 -20.109 1.00 32.31 81 GLU A CA 1
ATOM 629 C C . GLU A 1 81 ? -12.668 7.444 -19.349 1.00 32.31 81 GLU A C 1
ATOM 631 O O . GLU A 1 81 ? -13.181 7.563 -18.234 1.00 32.31 81 GLU A O 1
ATOM 636 N N . LEU A 1 82 ? -11.909 8.394 -19.893 1.00 37.59 82 LEU A N 1
ATOM 637 C CA . LEU A 1 82 ? -11.940 9.777 -19.445 1.00 37.59 82 LEU A CA 1
ATOM 638 C C . LEU A 1 82 ? -13.353 10.286 -19.729 1.00 37.59 82 LEU A C 1
ATOM 640 O O . LEU A 1 82 ? -13.655 10.719 -20.836 1.00 37.59 82 LEU A O 1
ATOM 644 N N . VAL A 1 83 ? -14.239 10.165 -18.746 1.00 34.62 83 VAL A N 1
ATOM 645 C CA . VAL A 1 83 ? -15.507 10.882 -18.770 1.00 34.62 83 VAL A CA 1
ATOM 646 C C . VAL A 1 83 ? -15.184 12.306 -18.338 1.00 34.62 83 VAL A C 1
ATOM 648 O O . VAL A 1 83 ? -14.901 12.544 -17.163 1.00 34.62 83 VAL A O 1
ATOM 651 N N . ASP A 1 84 ? -15.219 13.243 -19.284 1.00 34.19 84 ASP A N 1
ATOM 652 C CA . ASP A 1 84 ? -15.314 14.669 -18.974 1.00 34.19 84 ASP A CA 1
ATOM 653 C C . ASP A 1 84 ? -16.613 14.885 -18.188 1.00 34.19 84 ASP A C 1
ATOM 655 O O . ASP A 1 84 ? -17.707 14.955 -18.749 1.00 34.19 84 ASP A O 1
ATOM 659 N N . ARG A 1 85 ? -16.517 14.938 -16.858 1.00 32.12 85 ARG A N 1
ATOM 660 C CA . ARG A 1 85 ? -17.602 15.428 -16.007 1.00 32.12 85 ARG A CA 1
ATOM 661 C C . ARG A 1 85 ? -17.328 16.881 -15.652 1.00 32.12 85 ARG A C 1
ATOM 663 O O . ARG A 1 85 ? -16.779 17.194 -14.604 1.00 32.12 85 ARG A O 1
ATOM 670 N N . THR A 1 86 ? -17.774 17.774 -16.527 1.00 38.75 86 THR A N 1
ATOM 671 C CA . THR A 1 86 ? -18.077 19.176 -16.213 1.00 38.75 86 THR A CA 1
ATOM 672 C C . THR A 1 86 ? -19.435 19.267 -15.522 1.00 38.75 86 THR A C 1
ATOM 674 O O . THR A 1 86 ? -20.401 19.776 -16.075 1.00 38.75 86 THR A O 1
ATOM 677 N N . THR A 1 87 ? -19.547 18.708 -14.320 1.00 38.34 87 THR A N 1
ATOM 678 C CA . THR A 1 87 ? -20.566 19.040 -13.308 1.00 38.34 87 THR A CA 1
ATOM 679 C C . THR A 1 87 ? -20.278 18.155 -12.108 1.00 38.34 87 THR A C 1
ATOM 681 O O . THR A 1 87 ? -20.325 16.935 -12.245 1.00 38.34 87 THR A O 1
ATOM 684 N N . ASP A 1 88 ? -19.968 18.749 -10.954 1.00 34.81 88 ASP A N 1
ATOM 685 C CA . ASP A 1 88 ? -20.001 18.035 -9.678 1.00 34.81 88 ASP A CA 1
ATOM 686 C C . ASP A 1 88 ? -21.407 17.450 -9.499 1.00 34.81 88 ASP A C 1
ATOM 688 O O . ASP A 1 88 ? -22.366 18.216 -9.355 1.00 34.81 88 ASP A O 1
ATOM 692 N N . PRO A 1 89 ? -21.584 16.119 -9.472 1.00 34.88 89 PRO A N 1
ATOM 693 C CA . PRO A 1 89 ? -22.713 15.579 -8.762 1.00 34.88 89 PRO A CA 1
ATOM 694 C C . PRO A 1 89 ? -22.317 15.631 -7.289 1.00 34.88 89 PRO A C 1
ATOM 696 O O . PRO A 1 89 ? -21.459 14.868 -6.837 1.00 34.88 89 PRO A O 1
ATOM 699 N N . GLU A 1 90 ? -22.950 16.536 -6.543 1.00 33.06 90 GLU A N 1
ATOM 700 C CA . GLU A 1 90 ? -23.124 16.377 -5.100 1.00 33.06 90 GLU A CA 1
ATOM 701 C C . GLU A 1 90 ? -23.359 14.880 -4.831 1.00 33.06 90 GLU A C 1
ATOM 703 O O . GLU A 1 90 ? -24.226 14.293 -5.493 1.00 33.06 90 GLU A O 1
ATOM 708 N N . PRO A 1 91 ? -22.546 14.208 -3.991 1.00 36.41 91 PRO A N 1
ATOM 709 C CA . PRO A 1 91 ? -22.608 12.763 -3.888 1.00 36.41 91 PRO A CA 1
ATOM 710 C C . PRO A 1 91 ? -24.024 12.397 -3.478 1.00 36.41 91 PRO A C 1
ATOM 712 O O . PRO A 1 91 ? -24.462 12.707 -2.366 1.00 36.41 91 PRO A O 1
ATOM 715 N N . ALA A 1 92 ? -24.745 11.763 -4.404 1.00 34.72 92 ALA A N 1
ATOM 716 C CA . ALA A 1 92 ? -26.051 11.214 -4.139 1.00 34.72 92 ALA A CA 1
ATOM 717 C C . ALA A 1 92 ? -25.887 10.325 -2.908 1.00 34.72 92 ALA A C 1
ATOM 719 O O . ALA A 1 92 ? -25.261 9.267 -2.964 1.00 34.72 92 ALA A O 1
ATOM 720 N N . ARG A 1 93 ? -26.418 10.788 -1.772 1.00 38.38 93 ARG A N 1
ATOM 721 C CA . ARG A 1 93 ? -26.665 9.985 -0.575 1.00 38.38 93 ARG A CA 1
ATOM 722 C C . ARG A 1 93 ? -27.720 8.943 -0.946 1.00 38.38 93 ARG A C 1
ATOM 724 O O . ARG A 1 93 ? -28.868 9.024 -0.518 1.00 38.38 93 ARG A O 1
ATOM 731 N N . SER A 1 94 ? -27.359 7.997 -1.803 1.00 35.09 94 SER A N 1
ATOM 732 C CA . SER A 1 94 ? -28.191 6.867 -2.169 1.00 35.09 94 SER A CA 1
ATOM 733 C C . SER A 1 94 ? -28.221 5.917 -0.981 1.00 35.09 94 SER A C 1
ATOM 735 O O . SER A 1 94 ? -27.192 5.368 -0.598 1.00 35.09 94 SER A O 1
ATOM 737 N N . ALA A 1 95 ? -29.415 5.783 -0.404 1.00 38.19 95 ALA A N 1
ATOM 738 C CA . ALA A 1 95 ? -29.797 4.848 0.646 1.00 38.19 95 ALA A CA 1
ATOM 739 C C . ALA A 1 95 ? -28.892 4.871 1.889 1.00 38.19 95 ALA A C 1
ATOM 741 O O . ALA A 1 95 ? -27.895 4.162 2.000 1.00 38.19 95 ALA A O 1
ATOM 742 N N . ARG A 1 96 ? -29.319 5.647 2.891 1.00 37.53 96 ARG A N 1
ATOM 743 C CA . ARG A 1 96 ? -28.900 5.485 4.287 1.00 37.53 96 ARG A CA 1
ATOM 744 C C . ARG A 1 96 ? -29.284 4.064 4.725 1.00 37.53 96 ARG A C 1
ATOM 746 O O . ARG A 1 96 ? -30.384 3.825 5.211 1.00 37.53 96 ARG A O 1
ATOM 753 N N . SER A 1 97 ? -28.394 3.113 4.463 1.00 44.91 97 SER A N 1
ATOM 754 C CA . SER A 1 97 ? -28.489 1.751 4.962 1.00 44.91 97 SER A CA 1
ATOM 755 C C . SER A 1 97 ? -28.518 1.806 6.487 1.00 44.91 97 SER A C 1
ATOM 757 O O . SER A 1 97 ? -27.754 2.549 7.108 1.00 44.91 97 SER A O 1
ATOM 759 N N . THR A 1 98 ? -29.346 0.969 7.105 1.00 49.41 98 THR A N 1
ATOM 760 C CA . THR A 1 98 ? -29.332 0.693 8.549 1.00 49.41 98 THR A CA 1
ATOM 761 C C . THR A 1 98 ? -27.960 0.218 9.065 1.00 49.41 98 THR A C 1
ATOM 763 O O . THR A 1 98 ? -27.775 0.101 10.272 1.00 49.41 98 THR A O 1
ATOM 766 N N . SER A 1 99 ? -26.990 -0.035 8.173 1.00 53.09 99 SER A N 1
ATOM 767 C CA . SER A 1 99 ? -25.594 -0.372 8.478 1.00 53.09 99 SER A CA 1
ATOM 768 C C . SER A 1 99 ? -24.683 0.818 8.796 1.00 53.09 99 SER A C 1
ATOM 770 O O . SER A 1 99 ? -23.696 0.621 9.500 1.00 53.09 99 SER A O 1
ATOM 772 N N . ALA A 1 100 ? -24.965 2.029 8.299 1.00 61.06 100 ALA A N 1
ATOM 773 C CA . ALA A 1 100 ? -24.058 3.174 8.466 1.00 61.06 100 ALA A CA 1
ATOM 774 C C . ALA A 1 100 ? -23.764 3.508 9.947 1.00 61.06 100 ALA A C 1
ATOM 776 O O . ALA A 1 100 ? -22.594 3.634 10.300 1.00 61.06 100 ALA A O 1
ATOM 777 N N . PRO A 1 101 ? -24.762 3.513 10.860 1.00 72.94 101 PRO A N 1
ATOM 778 C CA . PRO A 1 101 ? -24.513 3.878 12.252 1.00 72.94 101 PRO A CA 1
ATOM 779 C C . PRO A 1 101 ? -23.592 2.899 12.986 1.00 72.94 101 PRO A C 1
ATOM 781 O O . PRO A 1 101 ? -22.792 3.320 13.809 1.00 72.94 101 PRO A O 1
ATOM 784 N N . VAL A 1 102 ? -23.687 1.590 12.724 1.00 78.88 102 VAL A N 1
ATOM 785 C CA . VAL A 1 102 ? -22.857 0.599 13.434 1.00 78.88 102 VAL A CA 1
ATOM 786 C C . VAL A 1 102 ? -21.426 0.558 12.896 1.00 78.88 102 VAL A C 1
ATOM 788 O O . VAL A 1 102 ? -20.498 0.357 13.676 1.00 78.88 102 VAL A O 1
ATOM 791 N N . VAL A 1 103 ? -21.238 0.788 11.591 1.00 82.44 103 VAL A N 1
ATOM 792 C CA . VAL A 1 103 ? -19.908 0.864 10.967 1.00 82.44 103 VAL A CA 1
ATOM 793 C C . VAL A 1 103 ? -19.141 2.074 11.501 1.00 82.44 103 VAL A C 1
ATOM 795 O O . VAL A 1 103 ? -18.023 1.907 11.987 1.00 82.44 103 VAL A O 1
ATOM 798 N N . ASP A 1 104 ? -19.763 3.256 11.493 1.00 84.06 104 ASP A N 1
ATOM 799 C CA . ASP A 1 104 ? -19.136 4.495 11.967 1.00 84.06 104 ASP A CA 1
ATOM 800 C C . ASP A 1 104 ? -18.756 4.392 13.453 1.00 84.06 104 ASP A C 1
ATOM 802 O O . ASP A 1 104 ? -17.641 4.726 13.847 1.00 84.06 104 ASP A O 1
ATOM 806 N N . ARG A 1 105 ? -19.640 3.824 14.281 1.00 84.12 105 ARG A N 1
ATOM 807 C CA . ARG A 1 105 ? -19.387 3.640 15.720 1.00 84.12 105 ARG A CA 1
ATOM 808 C C . ARG A 1 105 ? -18.291 2.632 16.019 1.00 84.12 105 ARG A C 1
ATOM 810 O O . ARG A 1 105 ? -17.484 2.849 16.916 1.00 84.12 105 ARG A O 1
ATOM 817 N N . LEU A 1 106 ? -18.232 1.528 15.278 1.00 87.62 106 LEU A N 1
ATOM 818 C CA . LEU A 1 106 ? -17.124 0.587 15.421 1.00 87.62 106 LEU A CA 1
ATOM 819 C C . LEU A 1 106 ? -15.795 1.222 15.004 1.00 87.62 106 LEU A C 1
ATOM 821 O O . LEU A 1 106 ? -14.769 0.908 15.607 1.00 87.62 106 LEU A O 1
ATOM 825 N N . ALA A 1 107 ? -15.794 2.118 14.014 1.00 87.31 107 ALA A N 1
ATOM 826 C CA . ALA A 1 107 ? -14.591 2.826 13.586 1.00 87.31 107 ALA A CA 1
ATOM 827 C C . ALA A 1 107 ? -14.005 3.740 14.682 1.00 87.31 107 ALA A C 1
ATOM 829 O O . ALA A 1 107 ? -12.786 3.906 14.715 1.00 87.31 107 ALA A O 1
ATOM 830 N N . GLU A 1 108 ? -14.836 4.256 15.597 1.00 88.44 108 GLU A N 1
ATOM 831 C CA . GLU A 1 108 ? -14.417 5.059 16.761 1.00 88.44 108 GLU A CA 1
ATOM 832 C C . GLU A 1 108 ? -13.708 4.225 17.849 1.00 88.44 108 GLU A C 1
ATOM 834 O O . GLU A 1 108 ? -12.991 4.777 18.685 1.00 88.44 108 GLU A O 1
ATOM 839 N N . LEU A 1 109 ? -13.875 2.897 17.853 1.00 90.19 109 LEU A N 1
ATOM 840 C CA . LEU A 1 109 ? -13.239 2.026 18.841 1.00 90.19 109 LEU A CA 1
ATOM 841 C C . LEU A 1 109 ? -11.748 1.797 18.540 1.00 90.19 109 LEU A C 1
ATOM 843 O O . LEU A 1 109 ? -11.350 1.730 17.370 1.00 90.19 109 LEU A O 1
ATOM 847 N N . PRO A 1 110 ? -10.923 1.539 19.577 1.00 93.56 110 PRO A N 1
ATOM 848 C CA . PRO A 1 110 ? -9.579 1.006 19.386 1.00 93.56 110 PRO A CA 1
ATOM 849 C C . PRO A 1 110 ? -9.591 -0.251 18.507 1.00 93.56 110 PRO A C 1
ATOM 851 O O . PRO A 1 110 ? -10.479 -1.100 18.620 1.00 93.56 110 PRO A O 1
ATOM 854 N N . GLU A 1 111 ? -8.572 -0.397 17.659 1.00 90.31 111 GLU A N 1
ATOM 855 C CA . GLU A 1 111 ? -8.495 -1.453 16.640 1.00 90.31 111 GLU A CA 1
ATOM 856 C C . GLU A 1 111 ? -8.669 -2.866 17.218 1.00 90.31 111 GLU A C 1
ATOM 858 O O . GLU A 1 111 ? -9.421 -3.674 16.671 1.00 90.31 111 GLU A O 1
ATOM 863 N N . VAL A 1 112 ? -8.027 -3.149 18.355 1.00 92.25 112 VAL A N 1
ATOM 864 C CA . VAL A 1 112 ? -8.128 -4.445 19.045 1.00 92.25 112 VAL A CA 1
ATOM 865 C C . VAL A 1 112 ? -9.556 -4.702 19.534 1.00 92.25 112 VAL A C 1
ATOM 867 O O . VAL A 1 112 ? -10.095 -5.785 19.307 1.00 92.25 112 VAL A O 1
ATOM 870 N N . THR A 1 113 ? -10.212 -3.700 20.126 1.00 95.06 113 THR A N 1
ATOM 871 C CA . THR A 1 113 ? -11.608 -3.800 20.577 1.00 95.06 113 THR A CA 1
ATOM 872 C C . THR A 1 113 ? -12.549 -4.075 19.411 1.00 95.06 113 THR A C 1
ATOM 874 O O . THR A 1 113 ? -13.370 -4.992 19.482 1.00 95.06 113 THR A O 1
ATOM 877 N N . ARG A 1 114 ? -12.394 -3.340 18.302 1.00 95.06 114 ARG A N 1
ATOM 878 C CA . ARG A 1 114 ? -13.170 -3.560 17.075 1.00 95.06 114 ARG A CA 1
ATOM 879 C C . ARG A 1 114 ? -12.994 -4.986 16.552 1.00 95.06 114 ARG A C 1
ATOM 881 O O . ARG A 1 114 ? -13.988 -5.658 16.287 1.00 95.06 114 ARG A O 1
ATOM 888 N N . ARG A 1 115 ? -11.751 -5.472 16.454 1.00 95.38 115 ARG A N 1
ATOM 889 C CA . ARG A 1 115 ? -11.446 -6.844 16.010 1.00 95.38 115 ARG A CA 1
ATOM 890 C C . ARG A 1 115 ? -12.121 -7.895 16.884 1.00 95.38 115 ARG A C 1
ATOM 892 O O . ARG A 1 115 ? -12.809 -8.759 16.347 1.00 95.38 115 ARG A O 1
ATOM 899 N N . VAL A 1 116 ? -11.985 -7.797 18.207 1.00 97.12 116 VAL A N 1
ATOM 900 C CA . VAL A 1 116 ? -12.609 -8.738 19.152 1.00 97.12 116 VAL A CA 1
ATOM 901 C C . VAL A 1 116 ? -14.126 -8.794 18.955 1.00 97.12 116 VAL A C 1
ATOM 903 O O . VAL A 1 116 ? -14.690 -9.883 18.835 1.00 97.12 116 VAL A O 1
ATOM 906 N N . LEU A 1 117 ? -14.795 -7.640 18.871 1.00 95.56 117 LEU A N 1
ATOM 907 C CA . LEU A 1 117 ? -16.250 -7.592 18.714 1.00 95.56 117 LEU A CA 1
ATOM 908 C C . LEU A 1 117 ? -16.716 -8.189 17.381 1.00 95.56 117 LEU A C 1
ATOM 910 O O . LEU A 1 117 ? -17.683 -8.952 17.358 1.00 95.56 117 LEU A O 1
ATOM 914 N N . VAL A 1 118 ? -16.031 -7.881 16.277 1.00 95.25 118 VAL A N 1
ATOM 915 C CA . VAL A 1 118 ? -16.388 -8.414 14.955 1.00 95.25 118 VAL A CA 1
ATOM 916 C C . VAL A 1 118 ? -16.161 -9.926 14.898 1.00 95.25 118 VAL A C 1
ATOM 918 O O . VAL A 1 118 ? -17.052 -10.665 14.482 1.00 95.25 118 VAL A O 1
ATOM 921 N N . LEU A 1 119 ? -15.018 -10.425 15.368 1.00 95.19 119 LEU A N 1
ATOM 922 C CA . LEU A 1 119 ? -14.731 -11.862 15.349 1.00 95.19 119 LEU A CA 1
ATOM 923 C C . LEU A 1 119 ? -15.756 -12.661 16.161 1.00 95.19 119 LEU A C 1
ATOM 925 O O . LEU A 1 119 ? -16.299 -13.651 15.666 1.00 95.19 119 LEU A O 1
ATOM 929 N N . ARG A 1 120 ? -16.086 -12.197 17.370 1.00 94.62 120 ARG A N 1
ATOM 930 C CA . ARG A 1 120 ? -17.023 -12.897 18.257 1.00 94.62 120 ARG A CA 1
ATOM 931 C C . ARG A 1 120 ? -18.470 -12.794 17.799 1.00 94.62 120 ARG A C 1
ATOM 933 O O . ARG A 1 120 ? -19.176 -13.796 17.776 1.00 94.62 120 ARG A O 1
ATOM 940 N N . HIS A 1 121 ? -18.931 -11.596 17.446 1.00 92.69 121 HIS A N 1
ATOM 941 C CA . HIS A 1 121 ? -20.362 -11.352 17.243 1.00 92.69 121 HIS A CA 1
ATOM 942 C C . HIS A 1 121 ? -20.793 -11.384 15.778 1.00 92.69 121 HIS A C 1
ATOM 944 O O . HIS A 1 121 ? -21.964 -11.644 15.510 1.00 92.69 121 HIS A O 1
ATOM 950 N N . ARG A 1 122 ? -19.878 -11.157 14.825 1.00 91.56 122 ARG A N 1
ATOM 951 C CA . ARG A 1 122 ? -20.177 -11.280 13.390 1.00 91.56 122 ARG A CA 1
ATOM 952 C C . ARG A 1 122 ? -19.772 -12.636 12.827 1.00 91.56 122 ARG A C 1
ATOM 954 O O . ARG A 1 122 ? -20.557 -13.241 12.105 1.00 91.56 122 ARG A O 1
ATOM 961 N N . LEU A 1 123 ? -18.560 -13.102 13.125 1.00 92.19 123 LEU A N 1
ATOM 962 C CA . LEU A 1 123 ? -18.064 -14.383 12.606 1.00 92.19 123 LEU A CA 1
ATOM 963 C C . LEU A 1 123 ? -18.322 -15.567 13.547 1.00 92.19 123 LEU A C 1
ATOM 965 O O . LEU A 1 123 ? -18.139 -16.710 13.134 1.00 92.19 123 LEU A O 1
ATOM 969 N N . GLY A 1 124 ? -18.789 -15.314 14.773 1.00 93.06 124 GLY A N 1
ATOM 970 C CA . GLY A 1 124 ? -19.157 -16.363 15.723 1.00 93.06 124 GLY A CA 1
ATOM 971 C C . GLY A 1 124 ? -17.962 -17.123 16.299 1.00 93.06 124 GLY A C 1
ATOM 972 O O . GLY A 1 124 ? -18.125 -18.270 16.711 1.00 93.06 124 GLY A O 1
ATOM 973 N N . LEU A 1 125 ? -16.760 -16.531 16.302 1.00 94.50 125 LEU A N 1
ATOM 974 C CA . LEU A 1 125 ? -15.589 -17.171 16.900 1.00 94.50 125 LEU A CA 1
ATOM 975 C C . LEU A 1 125 ? -15.767 -17.303 18.417 1.00 94.50 125 LEU A C 1
ATOM 977 O O . LEU A 1 125 ? -16.276 -16.403 19.092 1.00 94.50 125 LEU A O 1
ATOM 981 N N . SER A 1 126 ? -15.295 -18.427 18.962 1.00 95.75 126 SER A N 1
ATOM 982 C CA . SER A 1 126 ? -15.216 -18.627 20.409 1.00 95.75 126 SER A CA 1
ATOM 983 C C . SER A 1 126 ? -14.204 -17.662 21.037 1.00 95.75 126 SER A C 1
ATOM 985 O O . SER A 1 126 ? -13.346 -17.099 20.350 1.00 95.75 126 SER A O 1
ATOM 987 N N . THR A 1 127 ? -14.273 -17.484 22.360 1.00 94.81 127 THR A N 1
ATOM 988 C CA . THR A 1 127 ? -13.277 -16.698 23.107 1.00 94.81 127 THR A CA 1
ATOM 989 C C . THR A 1 127 ? -11.862 -17.228 22.855 1.00 94.81 127 THR A C 1
ATOM 991 O O . THR A 1 127 ? -10.977 -16.447 22.526 1.00 94.81 127 THR A O 1
ATOM 994 N N . VAL A 1 128 ? -11.675 -18.553 22.909 1.00 94.31 128 VAL A N 1
ATOM 995 C CA . VAL A 1 128 ? -10.383 -19.217 22.658 1.00 94.31 128 VAL A CA 1
ATOM 996 C C . VAL A 1 128 ? -9.898 -18.981 21.228 1.00 94.31 128 VAL A C 1
ATOM 998 O O . VAL A 1 128 ? -8.785 -18.511 21.037 1.00 94.31 128 VAL A O 1
ATOM 1001 N N . GLY A 1 129 ? -10.746 -19.206 20.219 1.00 90.94 129 GLY A N 1
ATOM 1002 C CA . GLY A 1 129 ? -10.346 -18.996 18.823 1.00 90.94 129 GLY A CA 1
ATOM 1003 C C . GLY A 1 129 ? -10.042 -17.528 18.504 1.00 90.94 129 GLY A C 1
ATOM 1004 O O . GLY A 1 129 ? -9.174 -17.233 17.690 1.00 90.94 129 GLY A O 1
ATOM 1005 N N . THR A 1 130 ? -10.722 -16.592 19.173 1.00 92.44 130 THR A N 1
ATOM 1006 C CA . THR A 1 130 ? -10.421 -15.155 19.060 1.00 92.44 130 THR A CA 1
ATOM 1007 C C . THR A 1 130 ? -9.082 -14.814 19.717 1.00 92.44 130 THR A C 1
ATOM 1009 O O . THR A 1 130 ? -8.309 -14.045 19.151 1.00 92.44 130 THR A O 1
ATOM 1012 N N . ALA A 1 131 ? -8.808 -15.389 20.891 1.00 88.69 131 ALA A N 1
ATOM 1013 C CA . ALA A 1 131 ? -7.559 -15.220 21.629 1.00 88.69 131 ALA A CA 1
ATOM 1014 C C . ALA A 1 131 ? -6.356 -15.700 20.803 1.00 88.69 131 ALA A C 1
ATOM 1016 O O . ALA A 1 131 ? -5.419 -14.936 20.580 1.00 88.69 131 ALA A O 1
ATOM 1017 N N . GLU A 1 132 ? -6.437 -16.920 20.266 1.00 87.06 132 GLU A N 1
ATOM 1018 C CA . GLU A 1 132 ? -5.407 -17.510 19.404 1.00 87.06 132 GLU A CA 1
ATOM 1019 C C . GLU A 1 132 ? -5.150 -16.661 18.157 1.00 87.06 132 GLU A C 1
ATOM 1021 O O . GLU A 1 132 ? -4.002 -16.377 17.823 1.00 87.06 132 GLU A O 1
ATOM 1026 N N . LEU A 1 133 ? -6.216 -16.206 17.492 1.00 87.75 133 LEU A N 1
ATOM 1027 C CA . LEU A 1 133 ? -6.098 -15.440 16.256 1.00 87.75 133 LEU A CA 1
ATOM 1028 C C . LEU A 1 133 ? -5.480 -14.045 16.460 1.00 87.75 133 LEU A C 1
ATOM 1030 O O . LEU A 1 133 ? -4.795 -13.535 15.571 1.00 87.75 133 LEU A O 1
ATOM 1034 N N . LEU A 1 134 ? -5.742 -13.408 17.604 1.00 87.62 134 LEU A N 1
ATOM 1035 C CA . LEU A 1 134 ? -5.256 -12.058 17.908 1.00 87.62 134 LEU A CA 1
ATOM 1036 C C . LEU A 1 134 ? -3.976 -12.034 18.754 1.00 87.62 134 LEU A C 1
ATOM 1038 O O . LEU A 1 134 ? -3.408 -10.958 18.931 1.00 87.62 134 LEU A O 1
ATOM 1042 N N . GLY A 1 135 ? -3.524 -13.179 19.272 1.00 90.44 135 GLY A N 1
ATOM 1043 C CA . GLY A 1 135 ? -2.395 -13.250 20.202 1.00 90.44 135 GLY A CA 1
ATOM 1044 C C . GLY A 1 135 ? -2.700 -12.635 21.573 1.00 90.44 135 GLY A C 1
ATOM 1045 O O . GLY A 1 135 ? -1.823 -12.011 22.164 1.00 90.44 135 GLY A O 1
ATOM 1046 N N . LEU A 1 136 ? -3.940 -12.775 22.052 1.00 91.56 136 LEU A N 1
ATOM 1047 C CA . LEU A 1 136 ? -4.417 -12.246 23.339 1.00 91.56 136 LEU A CA 1
ATOM 1048 C C . LEU A 1 136 ? -4.696 -13.376 24.339 1.00 91.56 136 LEU A C 1
ATOM 1050 O O . LEU A 1 136 ? -4.834 -14.535 23.952 1.00 91.56 136 LEU A O 1
ATOM 1054 N N . GLY A 1 137 ? -4.843 -13.040 25.623 1.00 90.75 137 GLY A N 1
ATOM 1055 C CA . GLY A 1 137 ? -5.394 -13.969 26.620 1.00 90.75 137 GLY A CA 1
ATOM 1056 C C . GLY A 1 137 ? -6.919 -14.126 26.501 1.00 90.75 137 GLY A C 1
ATOM 1057 O O . GLY A 1 137 ? -7.609 -13.207 26.061 1.00 90.75 137 GLY A O 1
ATOM 1058 N N . THR A 1 138 ? -7.487 -15.258 26.935 1.00 96.12 138 THR A N 1
ATOM 1059 C CA . THR A 1 138 ? -8.955 -15.455 26.952 1.00 96.12 138 THR A CA 1
ATOM 1060 C C . THR A 1 138 ? -9.660 -14.435 27.841 1.00 96.12 138 THR A C 1
ATOM 1062 O O . THR A 1 138 ? -10.650 -13.836 27.423 1.00 96.12 138 THR A O 1
ATOM 1065 N N . ASP A 1 139 ? -9.105 -14.173 29.022 1.00 94.19 139 ASP A N 1
ATOM 1066 C CA . ASP A 1 139 ? -9.654 -13.212 29.984 1.00 94.19 139 ASP A CA 1
ATOM 1067 C C . ASP A 1 139 ? -9.571 -11.782 29.433 1.00 94.19 139 ASP A C 1
ATOM 1069 O O . ASP A 1 139 ? -10.477 -10.966 29.609 1.00 94.19 139 ASP A O 1
ATOM 1073 N N . GLU A 1 140 ? -8.504 -11.490 28.686 1.00 94.25 140 GLU A N 1
ATOM 1074 C CA . GLU A 1 140 ? -8.330 -10.217 27.995 1.00 94.25 140 GLU A CA 1
ATOM 1075 C C . GLU A 1 140 ? -9.380 -10.031 26.895 1.00 94.25 140 GLU A C 1
ATOM 1077 O O . GLU A 1 140 ? -9.986 -8.964 26.801 1.00 94.25 140 GLU A O 1
ATOM 1082 N N . VAL A 1 141 ? -9.663 -11.068 26.103 1.00 95.75 141 VAL A N 1
ATOM 1083 C CA . VAL A 1 141 ? -10.712 -11.043 25.071 1.00 95.75 141 VAL A CA 1
ATOM 1084 C C . VAL A 1 141 ? -12.083 -10.763 25.687 1.00 95.75 141 VAL A C 1
ATOM 1086 O O . VAL A 1 141 ? -12.855 -9.972 25.137 1.00 95.75 141 VAL A O 1
ATOM 1089 N N . GLU A 1 142 ? -12.403 -11.368 26.830 1.00 94.12 142 GLU A N 1
ATOM 1090 C CA . GLU A 1 142 ? -13.667 -11.120 27.530 1.00 94.12 142 GLU A CA 1
ATOM 1091 C C . GLU A 1 142 ? -13.743 -9.703 28.097 1.00 94.12 142 GLU A C 1
ATOM 1093 O O . GLU A 1 142 ? -14.737 -9.007 27.871 1.00 94.12 142 GLU A O 1
ATOM 1098 N N . ALA A 1 143 ? -12.672 -9.232 28.739 1.00 95.31 143 ALA A N 1
ATOM 1099 C CA . ALA A 1 143 ? -12.591 -7.878 29.274 1.00 95.31 143 ALA A CA 1
ATOM 1100 C C . ALA A 1 143 ? -12.653 -6.804 28.171 1.00 95.31 143 ALA A C 1
ATOM 1102 O O . ALA A 1 143 ? -13.293 -5.762 28.337 1.00 95.31 143 ALA A O 1
ATOM 1103 N N . VAL A 1 144 ? -11.998 -7.029 27.029 1.00 96.38 144 VAL A N 1
ATOM 1104 C CA . VAL A 1 144 ? -12.050 -6.139 25.859 1.00 96.38 144 VAL A CA 1
ATOM 1105 C C . VAL A 1 144 ? -13.448 -6.139 25.245 1.00 96.38 144 VAL A C 1
ATOM 1107 O O . VAL A 1 144 ? -13.983 -5.064 24.971 1.00 96.38 144 VAL A O 1
ATOM 1110 N N . ALA A 1 145 ? -14.073 -7.309 25.078 1.00 94.19 145 ALA A N 1
ATOM 1111 C CA . ALA A 1 145 ? -15.429 -7.406 24.545 1.00 94.19 145 ALA A CA 1
ATOM 1112 C C . ALA A 1 145 ? -16.448 -6.690 25.446 1.00 94.19 145 ALA A C 1
ATOM 1114 O O . ALA A 1 145 ? -17.238 -5.887 24.951 1.00 94.19 145 ALA A O 1
ATOM 1115 N N . ALA A 1 146 ? -16.400 -6.921 26.762 1.00 92.06 146 ALA A N 1
ATOM 1116 C CA . ALA A 1 146 ? -17.294 -6.272 27.719 1.00 92.06 146 ALA A CA 1
ATOM 1117 C C . ALA A 1 146 ? -17.155 -4.741 27.677 1.00 92.06 146 ALA A C 1
ATOM 1119 O O . ALA A 1 146 ? -18.155 -4.032 27.552 1.00 92.06 146 ALA A O 1
ATOM 1120 N N . ARG A 1 147 ? -15.917 -4.223 27.691 1.00 91.69 147 ARG A N 1
ATOM 1121 C CA . ARG A 1 147 ? -15.650 -2.779 27.572 1.00 91.69 147 ARG A CA 1
ATOM 1122 C C . ARG A 1 147 ? -16.140 -2.200 26.246 1.00 91.69 147 ARG A C 1
ATOM 1124 O O . ARG A 1 147 ? -16.771 -1.148 26.245 1.00 91.69 147 ARG A O 1
ATOM 1131 N N . GLY A 1 148 ? -15.889 -2.887 25.133 1.00 90.31 148 GLY A N 1
ATOM 1132 C CA . GLY A 1 148 ? -16.338 -2.445 23.812 1.00 90.31 148 GLY A CA 1
ATOM 1133 C C . GLY A 1 148 ? -17.862 -2.374 23.696 1.00 90.31 148 GLY A C 1
ATOM 1134 O O . GLY A 1 148 ? -18.395 -1.411 23.153 1.00 90.31 148 GLY A O 1
ATOM 1135 N N . LEU A 1 149 ? -18.583 -3.348 24.257 1.00 89.81 149 LEU A N 1
ATOM 1136 C CA . LEU A 1 149 ? -20.049 -3.328 24.272 1.00 89.81 149 LEU A CA 1
ATOM 1137 C C . LEU A 1 149 ? -20.616 -2.200 25.140 1.00 89.81 149 LEU A C 1
ATOM 1139 O O . LEU A 1 149 ? -21.615 -1.597 24.750 1.00 89.81 149 LEU A O 1
ATOM 1143 N N . LEU A 1 150 ? -19.979 -1.880 26.271 1.00 87.50 150 LEU A N 1
ATOM 1144 C CA . LEU A 1 150 ? -20.354 -0.719 27.085 1.00 87.50 150 LEU A CA 1
ATOM 1145 C C . LEU A 1 150 ? -20.171 0.589 26.303 1.00 87.50 150 LEU A C 1
ATOM 1147 O O . LEU A 1 150 ? -21.103 1.385 26.238 1.00 87.50 150 LEU A O 1
ATOM 1151 N N . GLN A 1 151 ? -19.032 0.761 25.622 1.00 85.19 151 GLN A N 1
ATOM 1152 C CA . GLN A 1 151 ? -18.759 1.938 24.783 1.00 85.19 151 GLN A CA 1
ATOM 1153 C C . GLN A 1 151 ? -19.780 2.110 23.648 1.00 85.19 151 GLN A C 1
ATOM 1155 O O . GLN A 1 151 ? -20.167 3.230 23.330 1.00 85.19 151 GLN A O 1
ATOM 1160 N N . LEU A 1 152 ? -20.262 1.011 23.059 1.00 82.94 152 LEU A N 1
ATOM 1161 C CA . LEU A 1 152 ? -21.307 1.057 22.030 1.00 82.94 152 LEU A CA 1
ATOM 1162 C C . LEU A 1 152 ? -22.720 1.290 22.597 1.00 82.94 152 LEU A C 1
ATOM 1164 O O . LEU A 1 152 ? -23.607 1.721 21.858 1.00 82.94 152 LEU A O 1
ATOM 1168 N N . SER A 1 153 ? -22.944 0.989 23.880 1.00 74.50 153 SER A N 1
ATOM 1169 C CA . SER A 1 153 ? -24.247 1.133 24.549 1.00 74.50 153 SER A CA 1
ATOM 1170 C C . SER A 1 153 ? -24.482 2.550 25.081 1.00 74.50 153 SER A C 1
ATOM 1172 O O . SER A 1 153 ? -25.613 3.028 25.038 1.00 74.50 153 SER A O 1
ATOM 1174 N N . ASP A 1 154 ? -23.423 3.236 25.517 1.00 62.31 154 ASP A N 1
ATOM 1175 C CA . ASP A 1 154 ? -23.478 4.577 26.126 1.00 62.31 154 ASP A CA 1
ATOM 1176 C C . ASP A 1 154 ? -23.898 5.685 25.135 1.00 62.31 154 ASP A C 1
ATOM 1178 O O . ASP A 1 154 ? -24.282 6.786 25.517 1.00 62.31 154 ASP A O 1
ATOM 1182 N N . VAL A 1 155 ? -23.886 5.385 23.830 1.00 55.59 155 VAL A N 1
ATOM 1183 C CA . VAL A 1 155 ? -24.108 6.371 22.756 1.00 55.59 155 VAL A CA 1
ATOM 1184 C C . VAL A 1 155 ? -25.467 6.200 22.048 1.00 55.59 155 VAL A C 1
ATOM 1186 O O . VAL A 1 155 ? -25.728 6.827 21.025 1.00 55.59 155 VAL A O 1
ATOM 1189 N N . GLY A 1 156 ? -26.375 5.388 22.605 1.00 52.84 156 GLY A N 1
ATOM 1190 C CA . GLY A 1 156 ? -27.770 5.284 22.158 1.00 52.84 156 GLY A CA 1
ATOM 1191 C C . GLY A 1 156 ? -27.928 4.724 20.740 1.00 52.84 156 GLY A C 1
ATOM 1192 O O . GLY A 1 156 ? -27.998 5.462 19.762 1.00 52.84 156 GLY A O 1
ATOM 1193 N N . THR A 1 157 ? -28.036 3.400 20.604 1.00 53.91 157 THR A N 1
ATOM 1194 C CA . THR A 1 157 ? -28.340 2.761 19.312 1.00 53.91 157 THR A CA 1
ATOM 1195 C C . THR A 1 157 ? -29.856 2.794 19.049 1.00 53.91 157 THR A C 1
ATOM 1197 O O . THR A 1 157 ? -30.607 2.131 19.771 1.00 53.91 157 THR A O 1
ATOM 1200 N N . PRO A 1 158 ? -30.360 3.505 18.020 1.00 49.59 158 PRO A N 1
ATOM 1201 C CA . PRO A 1 158 ? -31.773 3.450 17.675 1.00 49.59 158 PRO A CA 1
ATOM 1202 C C . PRO A 1 158 ? -32.031 2.180 16.857 1.00 49.59 158 PRO A C 1
ATOM 1204 O O . PRO A 1 158 ? -31.753 2.153 15.664 1.00 49.59 158 PRO A O 1
ATOM 1207 N N . ALA A 1 159 ? -32.497 1.121 17.529 1.00 49.06 159 ALA A N 1
ATOM 1208 C CA . ALA A 1 159 ? -33.344 0.027 17.017 1.00 49.06 159 ALA A CA 1
ATOM 1209 C C . ALA A 1 159 ? -33.157 -1.244 17.869 1.00 49.06 159 ALA A C 1
ATOM 1211 O O . ALA A 1 159 ? -32.362 -2.116 17.532 1.00 49.06 159 ALA A O 1
ATOM 1212 N N . GLY A 1 160 ? -33.893 -1.342 18.982 1.00 51.28 160 GLY A N 1
ATOM 1213 C CA . GLY A 1 160 ? -34.470 -2.567 19.573 1.00 51.28 160 GLY A CA 1
ATOM 1214 C C . GLY A 1 160 ? -33.667 -3.876 19.722 1.00 51.28 160 GLY A C 1
ATOM 1215 O O . GLY A 1 160 ? -34.282 -4.896 20.007 1.00 51.28 160 GLY A O 1
ATOM 1216 N N . GLY A 1 161 ? -32.346 -3.916 19.525 1.00 58.59 161 GLY A N 1
ATOM 1217 C CA . GLY A 1 161 ? -31.581 -5.172 19.466 1.00 58.59 161 GLY A CA 1
ATOM 1218 C C . GLY A 1 161 ? -30.183 -5.158 20.083 1.00 58.59 161 GLY A C 1
ATOM 1219 O O . GLY A 1 161 ? -29.494 -6.175 19.997 1.00 58.59 161 GLY A O 1
ATOM 1220 N N . GLY A 1 162 ? -29.764 -4.035 20.674 1.00 73.00 162 GLY A N 1
ATOM 1221 C CA . GLY A 1 162 ? -28.431 -3.847 21.256 1.00 73.00 162 GLY A CA 1
ATOM 1222 C C . GLY A 1 162 ? -27.279 -3.902 20.239 1.00 73.00 162 GLY A C 1
ATOM 1223 O O . GLY A 1 162 ? -27.437 -4.340 19.096 1.00 73.00 162 GLY A O 1
ATOM 1224 N N . ALA A 1 163 ? -26.087 -3.476 20.664 1.00 74.88 163 ALA A N 1
ATOM 1225 C CA . ALA A 1 163 ? -24.889 -3.442 19.818 1.00 74.88 163 ALA A CA 1
ATOM 1226 C C . ALA A 1 163 ? -24.531 -4.823 19.232 1.00 74.88 163 ALA A C 1
ATOM 12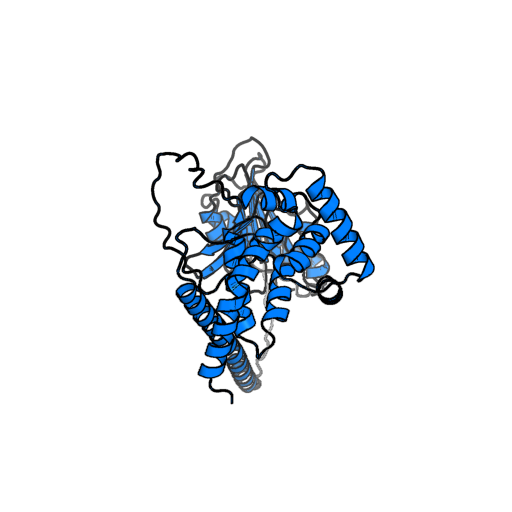28 O O . ALA A 1 163 ? -24.222 -4.936 18.047 1.00 74.88 163 ALA A O 1
ATOM 1229 N N . VAL A 1 164 ? -24.664 -5.893 20.025 1.00 81.06 164 VAL A N 1
ATOM 1230 C CA . VAL A 1 164 ? -24.415 -7.277 19.579 1.00 81.06 164 VAL A CA 1
ATOM 1231 C C . VAL A 1 164 ? -25.336 -7.665 18.423 1.00 81.06 164 VAL A C 1
ATOM 1233 O O . VAL A 1 164 ? -24.876 -8.197 17.414 1.00 81.06 164 VAL A O 1
ATOM 1236 N N . GLY A 1 165 ? -26.634 -7.370 18.537 1.00 79.50 165 GLY A N 1
ATOM 1237 C CA . GLY A 1 165 ? -27.608 -7.697 17.503 1.00 79.50 165 GLY A CA 1
ATOM 1238 C C . GLY A 1 165 ? -27.384 -6.916 16.209 1.00 79.50 165 GLY A C 1
ATOM 1239 O O . GLY A 1 165 ? -27.649 -7.462 15.140 1.00 79.50 165 GLY A O 1
ATOM 1240 N N . ALA A 1 166 ? -26.893 -5.676 16.297 1.00 78.44 166 ALA A N 1
ATOM 1241 C CA . ALA A 1 166 ? -26.536 -4.856 15.139 1.00 78.44 166 ALA A CA 1
ATOM 1242 C C . ALA A 1 166 ? -25.281 -5.386 14.423 1.00 78.44 166 ALA A C 1
ATOM 1244 O O . ALA A 1 166 ? -25.281 -5.516 13.199 1.00 78.44 166 ALA A O 1
ATOM 1245 N N . ILE A 1 167 ? -24.247 -5.770 15.181 1.00 81.94 167 ILE A N 1
ATOM 1246 C CA . ILE A 1 167 ? -23.021 -6.382 14.643 1.00 81.94 167 ILE A CA 1
ATOM 1247 C C . ILE A 1 167 ? -23.337 -7.723 13.967 1.00 81.94 167 ILE A C 1
ATOM 1249 O O . ILE A 1 167 ? -22.897 -7.977 12.845 1.00 81.94 167 ILE A O 1
ATOM 1253 N N . ALA A 1 168 ? -24.143 -8.568 14.616 1.00 82.12 168 ALA A N 1
ATOM 1254 C CA . ALA A 1 168 ? -24.495 -9.886 14.100 1.00 82.12 168 ALA A CA 1
ATOM 1255 C C . ALA A 1 168 ? -25.340 -9.809 12.818 1.00 82.12 168 ALA A C 1
ATOM 1257 O O . ALA A 1 168 ? -25.079 -10.537 11.859 1.00 82.12 168 ALA A O 1
ATOM 1258 N N . ARG A 1 169 ? -26.334 -8.910 12.773 1.00 76.50 169 ARG A N 1
ATOM 1259 C CA . ARG A 1 169 ? -27.330 -8.841 11.688 1.00 76.50 169 ARG A CA 1
ATOM 1260 C C . ARG A 1 169 ? -26.944 -7.949 10.517 1.00 76.50 169 ARG A C 1
ATOM 1262 O O . ARG A 1 169 ? -27.737 -7.842 9.587 1.00 76.50 169 ARG A O 1
ATOM 1269 N N . LEU A 1 170 ? -25.759 -7.334 10.530 1.00 73.31 170 LEU A N 1
ATOM 1270 C CA . LEU A 1 170 ? -25.330 -6.459 9.445 1.00 73.31 170 LEU A CA 1
ATOM 1271 C C . LEU A 1 170 ? -25.450 -7.167 8.090 1.00 73.31 170 LEU A C 1
ATOM 1273 O O . LEU A 1 170 ? -24.730 -8.126 7.809 1.00 73.31 170 LEU A O 1
ATOM 1277 N N . GLN A 1 171 ? -26.360 -6.723 7.238 1.00 66.69 171 GLN A N 1
ATOM 1278 C CA . GLN A 1 171 ? -26.405 -7.219 5.872 1.00 66.69 171 GLN A CA 1
ATOM 1279 C C . GLN A 1 171 ? -25.465 -6.363 5.031 1.00 66.69 171 GLN A C 1
ATOM 1281 O O . GLN A 1 171 ? -25.550 -5.137 5.046 1.00 66.69 171 GLN A O 1
ATOM 1286 N N . VAL A 1 172 ? -24.524 -7.021 4.357 1.00 63.06 172 VAL A N 1
ATOM 1287 C CA . VAL A 1 172 ? -23.626 -6.385 3.394 1.00 63.06 172 VAL A CA 1
ATOM 1288 C C . VAL A 1 172 ? -23.997 -6.931 2.032 1.00 63.06 172 VAL A C 1
ATOM 1290 O O . VAL A 1 172 ? -23.790 -8.109 1.752 1.00 63.06 172 VAL A O 1
ATOM 1293 N N . GLY A 1 173 ? -24.629 -6.069 1.246 1.00 53.16 173 GLY A N 1
ATOM 1294 C CA . GLY A 1 173 ? -25.146 -6.353 -0.084 1.00 53.16 173 GLY A CA 1
ATOM 1295 C C . GLY A 1 173 ? -26.188 -5.296 -0.464 1.00 53.16 173 GLY A C 1
ATOM 1296 O O . GLY A 1 173 ? -26.943 -4.864 0.411 1.00 53.16 173 GLY A O 1
ATOM 1297 N N . PRO A 1 174 ? -26.238 -4.833 -1.722 1.00 44.00 174 PRO A N 1
ATOM 1298 C CA . PRO A 1 174 ? -27.368 -4.044 -2.200 1.00 44.00 174 PRO A CA 1
ATOM 1299 C C . PRO A 1 174 ? -28.661 -4.867 -2.090 1.00 44.00 174 PRO A C 1
ATOM 1301 O O . PRO A 1 174 ? -28.617 -6.089 -2.227 1.00 44.00 174 PRO A O 1
ATOM 1304 N N . ALA A 1 175 ? -29.810 -4.212 -1.894 1.00 48.91 175 ALA A N 1
ATOM 1305 C CA . ALA A 1 175 ? -31.116 -4.881 -1.982 1.00 48.91 175 ALA A CA 1
ATOM 1306 C C . ALA A 1 175 ? -31.316 -5.582 -3.349 1.00 48.91 175 ALA A C 1
ATOM 1308 O O . ALA A 1 175 ? -31.990 -6.604 -3.409 1.00 48.91 175 ALA A O 1
ATOM 1309 N N . ASP A 1 176 ? -30.624 -5.084 -4.384 1.00 49.47 176 ASP A N 1
ATOM 1310 C CA . ASP A 1 176 ? -30.550 -5.614 -5.755 1.00 49.47 176 ASP A CA 1
ATOM 1311 C C . ASP A 1 176 ? -29.117 -6.068 -6.129 1.00 49.47 176 ASP A C 1
ATOM 1313 O O . ASP A 1 176 ? -28.636 -5.839 -7.239 1.00 49.47 176 ASP A O 1
ATOM 1317 N N . GLY A 1 177 ? -28.367 -6.610 -5.163 1.00 53.81 177 GLY A N 1
ATOM 1318 C CA . GLY A 1 177 ? -26.946 -6.936 -5.313 1.00 53.81 177 GLY A CA 1
ATOM 1319 C C . GLY A 1 177 ? -26.623 -7.994 -6.372 1.00 53.81 177 GLY A C 1
ATOM 1320 O O . GLY A 1 177 ? -27.512 -8.733 -6.795 1.00 53.81 177 GLY A O 1
ATOM 1321 N N . PRO A 1 178 ? -25.346 -8.102 -6.796 1.00 57.78 178 PRO A N 1
ATOM 1322 C CA . PRO A 1 178 ? -24.921 -9.159 -7.706 1.00 57.78 178 PRO A CA 1
ATOM 1323 C C . PRO A 1 178 ? -25.293 -10.534 -7.143 1.00 57.78 178 PRO A C 1
ATOM 1325 O O . PRO A 1 178 ? -25.124 -10.794 -5.949 1.00 57.78 178 PRO A O 1
ATOM 1328 N N . ASP A 1 179 ? -25.797 -11.400 -8.021 1.00 80.31 179 ASP A N 1
ATOM 1329 C CA . ASP A 1 179 ? -26.176 -12.776 -7.705 1.00 80.31 179 ASP A CA 1
ATOM 1330 C C . ASP A 1 179 ? -25.038 -13.488 -6.949 1.00 80.31 179 ASP A C 1
ATOM 1332 O O . ASP A 1 179 ? -23.894 -13.538 -7.416 1.00 80.31 179 ASP A O 1
ATOM 1336 N N . LEU A 1 180 ? -25.341 -14.033 -5.764 1.00 84.19 180 LEU A N 1
ATOM 1337 C CA . LEU A 1 180 ? -24.367 -14.733 -4.923 1.00 84.19 180 LEU A CA 1
ATOM 1338 C C . LEU A 1 180 ? -23.694 -15.877 -5.689 1.00 84.19 180 LEU A C 1
ATOM 1340 O O . LEU A 1 180 ? -22.504 -16.126 -5.489 1.00 84.19 180 LEU A O 1
ATOM 1344 N N . ASP A 1 181 ? -24.422 -16.552 -6.580 1.00 85.12 181 ASP A N 1
ATOM 1345 C CA . ASP A 1 181 ? -23.849 -17.620 -7.393 1.00 85.12 181 ASP A CA 1
ATOM 1346 C C . ASP A 1 181 ? -22.858 -17.089 -8.438 1.00 85.12 181 ASP A C 1
ATOM 1348 O O . ASP A 1 181 ? -21.832 -17.734 -8.685 1.00 85.12 181 ASP A O 1
ATOM 1352 N N . ALA A 1 182 ? -23.085 -15.891 -8.984 1.00 85.00 182 ALA A N 1
ATOM 1353 C CA . ALA A 1 182 ? -22.129 -15.222 -9.864 1.00 85.00 182 ALA A CA 1
ATOM 1354 C C . ALA A 1 182 ? -20.851 -14.827 -9.107 1.00 85.00 182 ALA A C 1
ATOM 1356 O O . ALA A 1 182 ? -19.746 -15.106 -9.574 1.00 85.00 182 ALA A O 1
ATOM 1357 N N . LEU A 1 183 ? -20.985 -14.273 -7.898 1.00 85.94 183 LEU A N 1
ATOM 1358 C CA . LEU A 1 183 ? -19.833 -13.936 -7.054 1.00 85.94 183 LEU A CA 1
ATOM 1359 C C . LEU A 1 183 ? -18.998 -15.172 -6.696 1.00 85.94 183 LEU A C 1
ATOM 1361 O O . LEU A 1 183 ? -17.772 -15.155 -6.771 1.00 85.94 183 LEU A O 1
ATOM 1365 N N . VAL A 1 184 ? -19.660 -16.276 -6.351 1.00 89.38 184 VAL A N 1
ATOM 1366 C CA . VAL A 1 184 ? -18.989 -17.540 -6.021 1.00 89.38 184 VAL A CA 1
ATOM 1367 C C . VAL A 1 184 ? -18.312 -18.146 -7.252 1.00 89.38 184 VAL A C 1
ATOM 1369 O O . VAL A 1 184 ? -17.239 -18.748 -7.143 1.00 89.38 184 VAL A O 1
ATOM 1372 N N . HIS A 1 185 ? -18.899 -17.977 -8.438 1.00 87.94 185 HIS A N 1
ATOM 1373 C CA . HIS A 1 185 ? -18.247 -18.348 -9.689 1.00 87.94 185 HIS A CA 1
ATOM 1374 C C . HIS A 1 185 ? -16.952 -17.551 -9.909 1.00 87.94 185 HIS A C 1
ATOM 1376 O O . HIS A 1 185 ? -15.916 -18.137 -10.252 1.00 87.94 185 HIS A O 1
ATOM 1382 N N . ASP A 1 186 ? -16.987 -16.240 -9.664 1.00 86.94 186 ASP A N 1
ATOM 1383 C CA . ASP A 1 186 ? -15.808 -15.381 -9.746 1.00 86.94 186 ASP A CA 1
ATOM 1384 C C . ASP A 1 186 ? -14.749 -15.758 -8.699 1.00 86.94 186 ASP A C 1
ATOM 1386 O O . ASP A 1 186 ? -13.575 -15.869 -9.050 1.00 86.94 186 ASP A O 1
ATOM 1390 N N . ASP A 1 187 ? -15.130 -16.111 -7.468 1.00 90.69 187 ASP A N 1
ATOM 1391 C CA . ASP A 1 187 ? -14.198 -16.605 -6.442 1.00 90.69 187 ASP A CA 1
ATOM 1392 C C . ASP A 1 187 ? -13.428 -17.853 -6.887 1.00 90.69 187 ASP A C 1
ATOM 1394 O O . ASP A 1 187 ? -12.198 -17.926 -6.766 1.00 90.69 187 ASP A O 1
ATOM 1398 N N . VAL A 1 188 ? -14.134 -18.839 -7.454 1.00 91.62 188 VAL A N 1
ATOM 1399 C CA . VAL A 1 188 ? -13.513 -20.058 -8.002 1.00 91.62 188 VAL A CA 1
ATOM 1400 C C . VAL A 1 188 ? -12.544 -19.691 -9.128 1.00 91.62 188 VAL A C 1
ATOM 1402 O O . VAL A 1 188 ? -11.434 -20.231 -9.224 1.00 91.62 188 VAL A O 1
ATOM 1405 N N . ARG A 1 189 ? -12.937 -18.758 -9.999 1.00 89.56 189 ARG A N 1
ATOM 1406 C CA . ARG A 1 189 ? -12.106 -18.288 -11.110 1.00 89.56 189 ARG A CA 1
ATOM 1407 C C . ARG A 1 189 ? -10.848 -17.566 -10.616 1.00 89.56 189 ARG A C 1
ATOM 1409 O O . ARG A 1 189 ? -9.754 -17.858 -11.111 1.00 89.56 189 ARG A O 1
ATOM 1416 N N . HIS A 1 190 ? -10.982 -16.673 -9.642 1.00 88.81 190 HIS A N 1
ATOM 1417 C CA . HIS A 1 190 ? -9.896 -15.920 -9.018 1.00 88.81 190 HIS A CA 1
ATOM 1418 C C . HIS A 1 190 ? -8.899 -16.848 -8.313 1.00 88.81 190 HIS A C 1
ATOM 1420 O O . HIS A 1 190 ? -7.684 -16.748 -8.532 1.00 88.81 190 HIS A O 1
ATOM 1426 N N . GLY A 1 191 ? -9.402 -17.833 -7.566 1.00 87.25 191 GLY A N 1
ATOM 1427 C CA . GLY A 1 191 ? -8.586 -18.873 -6.943 1.00 87.25 191 GLY A CA 1
ATOM 1428 C C . GLY A 1 191 ? -7.780 -19.682 -7.964 1.00 87.25 191 GLY A C 1
ATOM 1429 O O . GLY A 1 191 ? -6.545 -19.757 -7.895 1.00 87.25 191 GLY A O 1
ATOM 1430 N N . ARG A 1 192 ? -8.442 -20.185 -9.018 1.00 88.56 192 ARG A N 1
ATOM 1431 C CA . ARG A 1 192 ? -7.777 -20.887 -10.135 1.00 88.56 192 ARG A CA 1
ATOM 1432 C C . ARG A 1 192 ? -6.689 -20.029 -10.790 1.00 88.56 192 ARG A C 1
ATOM 1434 O O . ARG A 1 192 ? -5.622 -20.551 -11.139 1.00 88.56 192 ARG A O 1
ATOM 1441 N N . GLN A 1 193 ? -6.926 -18.726 -10.947 1.00 84.81 193 GLN A N 1
ATOM 1442 C CA . GLN A 1 193 ? -5.954 -17.789 -11.511 1.00 84.81 193 GLN A CA 1
ATOM 1443 C C . GLN A 1 193 ? -4.699 -17.650 -10.631 1.00 84.81 193 GLN A C 1
ATOM 1445 O O . GLN A 1 193 ? -3.585 -17.663 -11.168 1.00 84.81 193 GLN A O 1
ATOM 1450 N N . LEU A 1 194 ? -4.834 -17.576 -9.300 1.00 82.81 194 LEU A N 1
ATOM 1451 C CA . LEU A 1 194 ? -3.684 -17.532 -8.382 1.00 82.81 194 LEU A CA 1
ATOM 1452 C C . LEU A 1 194 ? -2.872 -18.820 -8.401 1.00 82.81 194 LEU A C 1
ATOM 1454 O O . LEU A 1 194 ? -1.642 -18.764 -8.501 1.00 82.81 194 LEU A O 1
ATOM 1458 N N . VAL A 1 195 ? -3.541 -19.974 -8.350 1.00 84.19 195 VAL A N 1
ATOM 1459 C CA . VAL A 1 195 ? -2.875 -21.282 -8.402 1.00 84.19 195 VAL A CA 1
ATOM 1460 C C . VAL A 1 195 ? -2.073 -21.417 -9.698 1.00 84.19 195 VAL A C 1
ATOM 1462 O O . VAL A 1 195 ? -0.909 -21.825 -9.670 1.00 84.19 195 VAL A O 1
ATOM 1465 N N . ARG A 1 196 ? -2.646 -21.004 -10.838 1.00 82.19 196 ARG A N 1
ATOM 1466 C CA . ARG A 1 196 ? -1.948 -21.017 -12.133 1.00 82.19 196 ARG A CA 1
ATOM 1467 C C . ARG A 1 196 ? -0.708 -20.121 -12.122 1.00 82.19 196 ARG A C 1
ATOM 1469 O O . ARG A 1 196 ? 0.355 -20.567 -12.546 1.00 82.19 196 ARG A O 1
ATOM 1476 N N . ARG A 1 197 ? -0.809 -18.888 -11.612 1.00 76.75 197 ARG A N 1
ATOM 1477 C CA . ARG A 1 197 ? 0.330 -17.950 -11.549 1.00 76.75 197 ARG A CA 1
ATOM 1478 C C . ARG A 1 197 ? 1.471 -18.458 -10.670 1.00 76.75 197 ARG A C 1
ATOM 1480 O O . ARG A 1 197 ? 2.631 -18.268 -11.026 1.00 76.75 197 ARG A O 1
ATOM 1487 N N . ARG A 1 198 ? 1.163 -19.119 -9.551 1.00 75.69 198 ARG A N 1
ATOM 1488 C CA . ARG A 1 198 ? 2.185 -19.727 -8.683 1.00 75.69 198 ARG A CA 1
ATOM 1489 C C . ARG A 1 198 ? 2.963 -20.814 -9.401 1.00 75.69 198 ARG A C 1
ATOM 1491 O O . ARG A 1 198 ? 4.185 -20.762 -9.386 1.00 75.69 198 ARG A O 1
ATOM 1498 N N . ARG A 1 199 ? 2.260 -21.716 -10.095 1.00 72.75 199 ARG A N 1
ATOM 1499 C CA . ARG A 1 199 ? 2.891 -22.798 -10.867 1.00 72.75 199 ARG A CA 1
ATOM 1500 C C . ARG A 1 199 ? 3.829 -22.267 -11.953 1.00 72.75 199 ARG A C 1
ATOM 1502 O O . ARG A 1 199 ? 4.929 -22.786 -12.094 1.00 72.75 199 ARG A O 1
ATOM 1509 N N . VAL A 1 200 ? 3.430 -21.203 -12.660 1.00 69.62 200 VAL A N 1
ATOM 1510 C CA . VAL A 1 200 ? 4.269 -20.557 -13.690 1.00 69.62 200 VAL A CA 1
ATOM 1511 C C . VAL A 1 200 ? 5.525 -19.914 -13.087 1.00 69.62 200 VA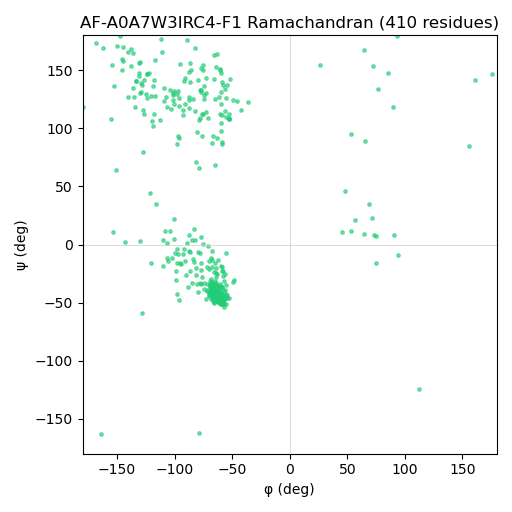L A C 1
ATOM 1513 O O . VAL A 1 200 ? 6.608 -20.021 -13.657 1.00 69.62 200 VAL A O 1
ATOM 1516 N N . ARG A 1 201 ? 5.413 -19.269 -11.918 1.00 63.03 201 ARG A N 1
ATOM 1517 C CA . ARG A 1 201 ? 6.575 -18.683 -11.227 1.00 63.03 201 ARG A CA 1
ATOM 1518 C C . ARG A 1 201 ? 7.553 -19.750 -10.745 1.00 63.03 201 ARG A C 1
ATOM 1520 O O . ARG A 1 201 ? 8.751 -19.591 -10.939 1.00 63.03 201 ARG A O 1
ATOM 1527 N N . THR A 1 202 ? 7.059 -20.846 -10.173 1.00 59.28 202 THR A N 1
ATOM 1528 C CA . THR A 1 202 ? 7.921 -21.947 -9.720 1.00 59.28 202 THR A CA 1
ATOM 1529 C C . THR A 1 202 ? 8.616 -22.656 -10.884 1.00 59.28 202 THR A C 1
ATOM 1531 O O . THR A 1 202 ? 9.781 -23.014 -10.756 1.00 59.28 202 THR A O 1
ATOM 1534 N N . SER A 1 203 ? 7.962 -22.795 -12.046 1.00 52.00 203 SER A N 1
ATOM 1535 C CA . SER A 1 203 ? 8.604 -23.368 -13.239 1.00 52.00 203 SER A CA 1
ATOM 1536 C C . SER A 1 203 ? 9.642 -22.435 -13.873 1.00 52.00 203 SER A C 1
ATOM 1538 O O . SER A 1 203 ? 10.656 -22.910 -14.372 1.00 52.00 203 SER A O 1
ATOM 1540 N N . ALA A 1 204 ? 9.427 -21.115 -13.829 1.00 52.97 204 ALA A N 1
ATOM 1541 C CA . ALA A 1 204 ? 10.385 -20.140 -14.354 1.00 52.97 204 ALA A CA 1
ATOM 1542 C C . ALA A 1 204 ? 11.694 -20.112 -13.543 1.00 52.97 204 ALA A C 1
ATOM 1544 O O . ALA A 1 204 ? 12.771 -20.042 -14.125 1.00 52.97 204 ALA A O 1
ATOM 1545 N N . VAL A 1 205 ? 11.617 -20.243 -12.213 1.00 50.50 205 VAL A N 1
ATOM 1546 C CA . VAL A 1 205 ? 12.807 -20.330 -11.343 1.00 50.50 205 VAL A CA 1
ATOM 1547 C C . VAL A 1 205 ? 13.629 -21.591 -11.642 1.00 50.50 205 VAL A C 1
ATOM 1549 O O . VAL A 1 205 ? 14.853 -21.518 -11.720 1.00 50.50 205 VAL A O 1
ATOM 1552 N N . ALA A 1 206 ? 12.971 -22.729 -11.887 1.00 50.09 206 ALA A N 1
ATOM 1553 C CA . ALA A 1 206 ? 13.653 -23.972 -12.252 1.00 50.09 206 ALA A CA 1
ATOM 1554 C C . ALA A 1 206 ? 14.360 -23.884 -13.621 1.00 50.09 206 ALA A C 1
ATOM 1556 O O . ALA A 1 206 ? 15.477 -24.374 -13.771 1.00 50.09 206 ALA A O 1
ATOM 1557 N N . ALA A 1 207 ? 13.748 -23.215 -14.604 1.00 51.62 207 ALA A N 1
ATOM 1558 C CA . ALA A 1 207 ? 14.345 -23.016 -15.926 1.00 51.62 207 ALA A CA 1
ATOM 1559 C C . ALA A 1 207 ? 15.571 -22.082 -15.893 1.00 51.62 207 ALA A C 1
ATOM 1561 O O . ALA A 1 207 ? 16.565 -22.345 -16.567 1.00 51.62 207 ALA A O 1
ATOM 1562 N N . VAL A 1 208 ? 15.537 -21.025 -15.072 1.00 54.44 208 VAL A N 1
ATOM 1563 C CA . VAL A 1 208 ? 16.678 -20.109 -14.892 1.00 54.44 208 VAL A CA 1
ATOM 1564 C C . VAL A 1 208 ? 17.849 -20.811 -14.197 1.00 54.44 208 VAL A C 1
ATOM 1566 O O . VAL A 1 208 ? 18.988 -20.653 -14.626 1.00 54.44 208 VAL A O 1
ATOM 1569 N N . ALA A 1 209 ? 17.586 -21.643 -13.184 1.00 52.31 209 ALA A N 1
ATOM 1570 C CA . ALA A 1 209 ? 18.631 -22.432 -12.527 1.00 52.31 209 ALA A CA 1
ATOM 1571 C C . ALA A 1 209 ? 19.328 -23.408 -13.497 1.00 52.31 209 ALA A C 1
ATOM 1573 O O . ALA A 1 209 ? 20.551 -23.535 -13.474 1.00 52.31 209 ALA A O 1
ATOM 1574 N N . ALA A 1 210 ? 18.569 -24.041 -14.399 1.00 54.44 210 ALA A N 1
ATOM 1575 C CA . ALA A 1 210 ? 19.126 -24.913 -15.433 1.00 54.44 210 ALA A CA 1
ATOM 1576 C C . ALA A 1 210 ? 19.981 -24.143 -16.461 1.00 54.44 210 ALA A C 1
ATOM 1578 O O . ALA A 1 210 ? 21.037 -24.626 -16.866 1.00 54.44 210 ALA A O 1
ATOM 1579 N N . ALA A 1 211 ? 19.568 -22.930 -16.845 1.00 56.97 211 ALA A N 1
ATOM 1580 C CA . ALA A 1 211 ? 20.327 -22.084 -17.767 1.00 56.97 211 ALA A CA 1
ATOM 1581 C C . ALA A 1 211 ? 21.654 -21.588 -17.161 1.00 56.97 211 ALA A C 1
ATOM 1583 O O . ALA A 1 211 ? 22.672 -21.569 -17.847 1.00 56.97 211 ALA A O 1
ATOM 1584 N N . VAL A 1 212 ? 21.674 -21.245 -15.867 1.00 62.62 212 VAL A N 1
ATOM 1585 C CA . VAL A 1 212 ? 22.896 -20.815 -15.162 1.00 62.62 212 VAL A CA 1
ATOM 1586 C C . VAL A 1 212 ? 23.930 -21.944 -15.089 1.00 62.62 212 VAL A C 1
ATOM 1588 O O . VAL A 1 212 ? 25.110 -21.701 -15.328 1.00 62.62 212 VAL A O 1
ATOM 1591 N N . LEU A 1 213 ? 23.502 -23.186 -14.842 1.00 60.91 213 LEU A N 1
ATOM 1592 C CA . LEU A 1 213 ? 24.403 -24.347 -14.850 1.00 60.91 213 LEU A CA 1
ATOM 1593 C C . LEU A 1 213 ? 25.017 -24.600 -16.237 1.00 60.91 213 LEU A C 1
ATOM 1595 O O . LEU A 1 213 ? 26.188 -24.961 -16.334 1.00 60.91 213 LEU A O 1
ATOM 1599 N N . LEU A 1 214 ? 24.255 -24.349 -17.304 1.00 60.47 214 LEU A N 1
ATOM 1600 C CA . LEU A 1 214 ? 24.729 -24.446 -18.687 1.00 60.47 214 LEU A CA 1
ATOM 1601 C C . LEU A 1 214 ? 25.785 -23.379 -19.020 1.00 60.47 214 LEU A C 1
ATOM 1603 O O . LEU A 1 214 ? 26.769 -23.683 -19.685 1.00 60.47 214 LEU A O 1
ATO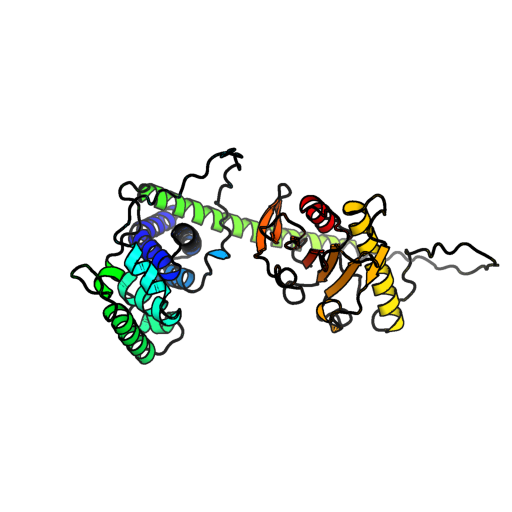M 1607 N N . VAL A 1 215 ? 25.620 -22.151 -18.518 1.00 56.78 215 VAL A N 1
ATOM 1608 C CA . VAL A 1 215 ? 26.579 -21.051 -18.728 1.00 56.78 215 VAL A CA 1
ATOM 1609 C C . VAL A 1 215 ? 27.872 -21.262 -17.933 1.0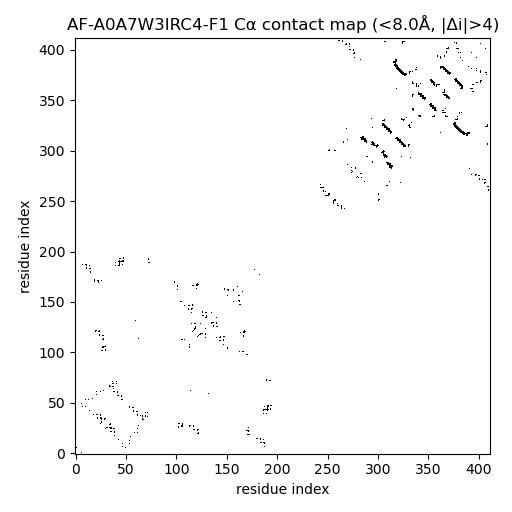0 56.78 215 VAL A C 1
ATOM 1611 O O . VAL A 1 215 ? 28.957 -21.037 -18.466 1.00 56.78 215 VAL A O 1
ATOM 1614 N N . ILE A 1 216 ? 27.786 -21.758 -16.693 1.00 57.06 216 ILE A N 1
ATOM 1615 C CA . ILE A 1 216 ? 28.971 -22.070 -15.873 1.00 57.06 216 ILE A CA 1
ATOM 1616 C C . ILE A 1 216 ? 29.815 -23.177 -16.524 1.00 57.06 216 ILE A C 1
ATOM 1618 O O . ILE A 1 216 ? 31.039 -23.106 -16.484 1.00 57.06 216 ILE A O 1
ATOM 1622 N N . GLY A 1 217 ? 29.188 -24.156 -17.185 1.00 49.41 217 GLY A N 1
ATOM 1623 C CA . GLY A 1 217 ? 29.904 -25.215 -17.905 1.00 49.41 217 GLY A CA 1
ATOM 1624 C C . GLY A 1 217 ? 30.718 -24.734 -19.114 1.00 49.41 217 GLY A C 1
ATOM 1625 O O . GLY A 1 217 ? 31.685 -25.391 -19.486 1.00 49.41 217 GLY A O 1
ATOM 1626 N N . ILE A 1 218 ? 30.366 -23.590 -19.712 1.00 55.38 218 ILE A N 1
ATOM 1627 C CA . ILE A 1 218 ? 31.029 -23.048 -20.913 1.00 55.38 218 ILE A CA 1
ATOM 1628 C C . ILE A 1 218 ? 32.201 -22.115 -20.545 1.00 55.38 218 ILE A C 1
ATOM 1630 O O . ILE A 1 218 ? 33.154 -21.993 -21.308 1.00 55.38 218 ILE A O 1
ATOM 1634 N N . ALA A 1 219 ? 32.179 -21.487 -19.366 1.00 50.75 219 ALA A N 1
ATOM 1635 C CA . ALA A 1 219 ? 33.134 -20.439 -18.985 1.00 50.75 219 ALA A CA 1
ATOM 1636 C C . ALA A 1 219 ? 34.477 -20.934 -18.392 1.00 50.75 219 ALA A C 1
ATOM 1638 O O . ALA A 1 219 ? 35.293 -20.111 -17.986 1.00 50.75 219 ALA A O 1
ATOM 1639 N N . VAL A 1 220 ? 34.734 -22.249 -18.320 1.00 49.00 220 VAL A N 1
ATOM 1640 C CA . VAL A 1 220 ? 35.923 -22.829 -17.640 1.00 49.00 220 VAL A CA 1
ATOM 1641 C C . VAL A 1 220 ? 37.046 -23.240 -18.616 1.00 49.00 220 VAL A C 1
ATOM 1643 O O . VAL A 1 220 ? 37.918 -24.036 -18.276 1.00 49.00 220 VAL A O 1
ATOM 1646 N N . TRP A 1 221 ? 37.093 -22.685 -19.830 1.00 35.62 221 TRP A N 1
ATOM 1647 C CA . TRP A 1 221 ? 38.277 -22.812 -20.695 1.00 35.62 221 TRP A CA 1
ATOM 1648 C C . TRP A 1 221 ? 39.196 -21.591 -20.559 1.00 35.62 221 TRP A C 1
ATOM 1650 O O . TRP A 1 221 ? 38.753 -20.480 -20.846 1.00 35.62 221 TRP A O 1
ATOM 1660 N N . PRO A 1 222 ? 40.459 -21.755 -20.112 1.00 40.81 222 PRO A N 1
ATOM 1661 C CA . PRO A 1 222 ? 41.361 -20.630 -19.954 1.00 40.81 222 PRO A CA 1
ATOM 1662 C C . PRO A 1 222 ? 42.187 -20.442 -21.228 1.00 40.81 222 PRO A C 1
ATOM 1664 O O . PRO A 1 222 ? 43.038 -21.276 -21.533 1.00 40.81 222 PRO A O 1
ATOM 1667 N N . ASP A 1 223 ? 42.008 -19.314 -21.912 1.00 34.44 223 ASP A N 1
ATOM 1668 C CA . ASP A 1 223 ? 43.023 -18.804 -22.834 1.00 34.44 223 ASP A CA 1
ATOM 1669 C C . ASP A 1 223 ? 43.870 -17.732 -22.142 1.00 34.44 223 ASP A C 1
ATOM 1671 O O . ASP A 1 223 ? 43.374 -16.799 -21.507 1.00 34.44 223 ASP A O 1
ATOM 1675 N N . ARG A 1 224 ? 45.189 -17.917 -22.241 1.00 41.06 224 ARG A N 1
ATOM 1676 C CA . ARG A 1 224 ? 46.221 -17.001 -21.749 1.00 41.06 224 ARG A CA 1
ATOM 1677 C C . ARG A 1 224 ? 46.342 -15.819 -22.707 1.00 41.06 224 ARG A C 1
ATOM 1679 O O . ARG A 1 224 ? 46.556 -16.035 -23.896 1.00 41.06 224 ARG A O 1
ATOM 1686 N N . VAL A 1 225 ? 46.337 -14.593 -22.187 1.00 35.41 225 VAL A N 1
ATOM 1687 C CA . VAL A 1 225 ? 46.766 -13.405 -22.941 1.00 35.41 225 VAL A CA 1
ATOM 1688 C C . VAL A 1 225 ? 47.858 -12.669 -22.171 1.00 35.41 225 VAL A C 1
ATOM 1690 O O . VAL A 1 225 ? 47.752 -12.422 -20.972 1.00 35.41 225 VAL A O 1
ATOM 1693 N N . THR A 1 226 ? 48.936 -12.397 -22.899 1.00 34.22 226 THR A N 1
ATOM 1694 C CA . THR A 1 226 ? 50.173 -11.713 -22.519 1.00 34.22 226 THR A CA 1
ATOM 1695 C C . THR A 1 226 ? 49.993 -10.198 -22.411 1.00 34.22 226 THR A C 1
ATOM 1697 O O . THR A 1 226 ? 49.190 -9.602 -23.122 1.00 34.22 226 THR A O 1
ATOM 1700 N N . GLN A 1 227 ? 50.780 -9.588 -21.528 1.00 33.28 227 GLN A N 1
ATOM 1701 C CA . GLN A 1 227 ? 50.766 -8.172 -21.169 1.00 33.28 227 GLN A CA 1
ATOM 1702 C C . GLN A 1 227 ? 52.030 -7.496 -21.729 1.00 33.28 227 GLN A C 1
ATOM 1704 O O . GLN A 1 227 ? 53.111 -8.044 -21.538 1.00 33.28 227 GLN A O 1
ATOM 1709 N N . ASP A 1 228 ? 51.907 -6.320 -22.355 1.00 29.56 228 ASP A N 1
ATOM 1710 C CA . ASP A 1 228 ? 53.043 -5.480 -22.778 1.00 29.56 228 ASP A CA 1
ATOM 1711 C C . ASP A 1 228 ? 52.876 -4.014 -22.330 1.00 29.56 228 ASP A C 1
ATOM 1713 O O . ASP A 1 228 ? 51.775 -3.544 -22.039 1.00 29.56 228 ASP A O 1
ATOM 1717 N N . VAL A 1 229 ? 54.015 -3.322 -22.221 1.00 31.92 229 VAL A N 1
ATOM 1718 C CA . VAL A 1 229 ? 54.322 -2.206 -21.306 1.00 31.92 229 VAL A CA 1
ATOM 1719 C C . VAL A 1 229 ? 54.893 -0.974 -22.059 1.00 31.92 229 VAL A C 1
ATOM 1721 O O . VAL A 1 229 ? 55.800 -1.126 -22.866 1.00 31.92 229 VAL A O 1
ATOM 1724 N N . VAL A 1 230 ? 54.424 0.235 -21.674 1.00 34.16 230 VAL A N 1
ATOM 1725 C CA . VAL A 1 230 ? 55.067 1.595 -21.636 1.00 34.16 230 VAL A CA 1
ATOM 1726 C C . VAL A 1 230 ? 55.295 2.464 -22.900 1.00 34.16 230 VAL A C 1
ATOM 1728 O O . VAL A 1 230 ? 55.944 2.067 -23.859 1.00 34.16 230 VAL A O 1
ATOM 1731 N N . GLY A 1 231 ? 54.930 3.761 -22.773 1.00 30.23 231 GLY A N 1
ATOM 1732 C CA . GLY A 1 231 ? 55.587 4.927 -23.415 1.00 30.23 231 GLY A CA 1
ATOM 1733 C C . GLY A 1 231 ? 54.882 6.296 -23.172 1.00 30.23 231 GLY A C 1
ATOM 1734 O O . GLY A 1 231 ? 53.665 6.281 -23.050 1.00 30.23 231 GLY A O 1
ATOM 1735 N N . PRO A 1 232 ? 55.577 7.465 -23.063 1.00 43.16 232 PRO A N 1
ATOM 1736 C CA . PRO A 1 232 ? 55.182 8.607 -22.197 1.00 43.16 232 PRO A CA 1
ATOM 1737 C C . PRO A 1 232 ? 54.709 9.929 -22.885 1.00 43.16 232 PRO A C 1
ATOM 1739 O O . PRO A 1 232 ? 54.730 10.055 -24.104 1.00 43.16 232 PRO A O 1
ATOM 1742 N N . ALA A 1 233 ? 54.297 10.920 -22.062 1.00 32.66 233 ALA A N 1
ATOM 1743 C CA . ALA A 1 233 ? 53.740 12.262 -22.388 1.00 32.66 233 ALA A CA 1
ATOM 1744 C C . ALA A 1 233 ? 54.782 13.371 -22.727 1.00 32.66 233 ALA A C 1
ATOM 1746 O O . ALA A 1 233 ? 55.969 13.152 -22.466 1.00 32.66 233 ALA A O 1
ATOM 1747 N N . PRO A 1 234 ? 54.377 14.567 -23.261 1.00 45.00 234 PRO A N 1
ATOM 1748 C CA . PRO A 1 234 ? 54.144 15.772 -22.405 1.00 45.00 234 PRO A CA 1
ATOM 1749 C C . PRO A 1 234 ? 53.112 16.878 -22.878 1.00 45.00 234 PRO A C 1
ATOM 1751 O O . PRO A 1 234 ? 53.082 17.243 -24.044 1.00 45.00 234 PRO A O 1
ATOM 1754 N N . VAL A 1 235 ? 52.261 17.380 -21.945 1.00 33.81 235 VAL A N 1
ATOM 1755 C CA . VAL A 1 235 ? 51.930 18.761 -21.391 1.00 33.81 235 VAL A CA 1
ATOM 1756 C C . VAL A 1 235 ? 52.142 20.089 -22.222 1.00 33.81 235 VAL A C 1
ATOM 1758 O O . VAL A 1 235 ? 53.116 20.078 -22.970 1.00 33.81 235 VAL A O 1
ATOM 1761 N N . PRO A 1 236 ? 51.442 21.286 -22.048 1.00 50.59 236 PRO A N 1
ATOM 1762 C CA . PRO A 1 236 ? 50.251 21.746 -21.237 1.00 50.59 236 PRO A CA 1
ATOM 1763 C C . PRO A 1 236 ? 49.148 22.695 -21.883 1.00 50.59 236 PRO A C 1
ATOM 1765 O O . PRO A 1 236 ? 49.401 23.430 -22.832 1.00 50.59 236 PRO A O 1
ATOM 1768 N N . THR A 1 237 ? 48.002 22.844 -21.159 1.00 34.56 237 THR A N 1
ATOM 1769 C CA . THR A 1 237 ? 47.073 24.027 -20.935 1.00 34.56 237 THR A CA 1
ATOM 1770 C C . THR A 1 237 ? 46.105 24.575 -22.023 1.00 34.56 237 THR A C 1
ATOM 1772 O O . THR A 1 237 ? 46.456 24.602 -23.192 1.00 34.56 237 THR A O 1
ATOM 1775 N N . PRO A 1 238 ? 44.967 25.232 -21.654 1.00 46.72 238 PRO A N 1
ATOM 1776 C CA . PRO A 1 238 ? 43.890 24.822 -20.737 1.00 46.72 238 PRO A CA 1
ATOM 1777 C C . PRO A 1 238 ? 42.473 25.066 -21.321 1.00 46.72 238 PRO A C 1
ATOM 1779 O O . PRO A 1 238 ? 42.172 26.135 -21.838 1.00 46.72 238 PRO A O 1
ATOM 1782 N N . THR A 1 239 ? 41.525 24.157 -21.108 1.00 30.22 239 THR A N 1
ATOM 1783 C CA . THR A 1 239 ? 40.109 24.509 -20.876 1.00 30.22 239 THR A CA 1
ATOM 1784 C C . THR A 1 239 ? 39.521 23.344 -20.101 1.00 30.22 239 THR A C 1
ATOM 1786 O O . THR A 1 239 ? 39.401 22.240 -20.625 1.00 30.22 239 THR A O 1
ATOM 1789 N N . ALA A 1 240 ? 39.251 23.561 -18.816 1.00 33.53 240 ALA A N 1
ATOM 1790 C CA . ALA A 1 240 ? 38.726 22.543 -17.923 1.00 33.53 240 ALA A CA 1
ATOM 1791 C C . ALA A 1 240 ? 37.297 22.161 -18.333 1.00 33.53 240 ALA A C 1
ATOM 1793 O O . ALA A 1 240 ? 36.322 22.690 -17.813 1.00 33.53 240 ALA A O 1
ATOM 1794 N N . THR A 1 241 ? 37.191 21.205 -19.251 1.00 34.25 241 THR A N 1
ATOM 1795 C CA . THR A 1 241 ? 36.096 20.240 -19.258 1.00 34.25 241 THR A CA 1
ATOM 1796 C C . THR A 1 241 ? 36.669 19.014 -18.567 1.00 34.25 241 THR A C 1
ATOM 1798 O O . THR A 1 241 ? 37.393 18.235 -19.178 1.00 34.25 241 THR A O 1
ATOM 1801 N N . ALA A 1 242 ? 36.473 18.906 -17.252 1.00 35.84 242 ALA A N 1
ATOM 1802 C CA . ALA A 1 242 ? 36.847 17.695 -16.537 1.00 35.84 242 ALA A CA 1
ATOM 1803 C C . ALA A 1 242 ? 36.038 16.537 -17.137 1.00 35.84 242 ALA A C 1
ATOM 1805 O O . ALA A 1 242 ? 34.815 16.513 -17.024 1.00 35.84 242 ALA A O 1
ATOM 1806 N N . SER A 1 243 ? 36.731 15.621 -17.808 1.00 42.16 243 SER A N 1
ATOM 1807 C CA . SER A 1 243 ? 36.212 14.344 -18.284 1.00 42.16 243 SER A CA 1
ATOM 1808 C C . SER A 1 243 ? 35.610 13.587 -17.103 1.00 42.16 243 SER A C 1
ATOM 1810 O O . SER A 1 243 ? 36.321 13.169 -16.189 1.00 42.16 243 SER A O 1
ATOM 1812 N N . ALA A 1 244 ? 34.288 13.463 -17.097 1.00 48.59 244 ALA A N 1
ATOM 1813 C CA . ALA A 1 244 ? 33.511 12.892 -16.006 1.00 48.59 244 ALA A CA 1
ATOM 1814 C C . ALA A 1 244 ? 33.442 11.352 -16.031 1.00 48.59 244 ALA A C 1
ATOM 1816 O O . ALA A 1 244 ? 32.621 10.771 -15.321 1.00 48.59 244 ALA A O 1
ATOM 1817 N N . ASP A 1 245 ? 34.278 10.687 -16.832 1.00 51.84 245 ASP A N 1
ATOM 1818 C CA . ASP A 1 245 ? 33.992 9.314 -17.254 1.00 51.84 245 ASP A CA 1
ATOM 1819 C C . ASP A 1 245 ? 34.823 8.208 -16.608 1.00 51.84 245 ASP A C 1
ATOM 1821 O O . ASP A 1 245 ? 34.402 7.055 -16.687 1.00 51.84 245 ASP A O 1
ATOM 1825 N N . GLU A 1 246 ? 35.911 8.501 -15.891 1.00 60.41 246 GLU A N 1
ATOM 1826 C CA . GLU A 1 246 ? 36.780 7.431 -15.384 1.00 60.41 246 GLU A CA 1
ATOM 1827 C C . GLU A 1 246 ? 37.027 7.519 -13.873 1.00 60.41 246 GLU A C 1
ATOM 1829 O O . GLU A 1 246 ? 37.667 8.439 -13.359 1.00 60.41 246 GLU A O 1
ATOM 1834 N N . VAL A 1 247 ? 36.492 6.531 -13.148 1.00 69.94 247 VAL A N 1
ATOM 1835 C CA . VAL A 1 247 ? 36.905 6.217 -11.778 1.00 69.94 247 VAL A CA 1
ATOM 1836 C C . VAL A 1 247 ? 38.234 5.477 -11.888 1.00 69.94 247 VAL A C 1
ATOM 1838 O O . VAL A 1 247 ? 38.276 4.361 -12.391 1.00 69.94 247 VAL A O 1
ATOM 1841 N N . THR A 1 248 ? 39.323 6.093 -11.437 1.00 71.38 248 THR A N 1
ATOM 1842 C CA . THR A 1 248 ? 40.674 5.509 -11.508 1.00 71.38 248 THR A CA 1
ATOM 1843 C C . THR A 1 248 ? 41.069 4.722 -10.259 1.00 71.38 248 THR A C 1
ATOM 1845 O O . THR A 1 248 ? 42.145 4.130 -10.217 1.00 71.38 248 THR A O 1
ATOM 1848 N N . CYS A 1 249 ? 40.221 4.701 -9.231 1.00 75.00 249 CYS A N 1
ATOM 1849 C CA . CYS A 1 249 ? 40.498 4.009 -7.980 1.00 75.00 249 CYS A CA 1
ATOM 1850 C C . CYS A 1 249 ? 39.977 2.561 -7.989 1.00 75.00 249 CYS A C 1
ATOM 1852 O O . CYS A 1 249 ? 38.927 2.272 -8.558 1.00 75.00 249 CYS A O 1
ATOM 1854 N N . MET A 1 250 ? 40.728 1.650 -7.358 1.00 73.44 250 MET A N 1
ATOM 1855 C CA . MET A 1 250 ? 40.449 0.204 -7.373 1.00 73.44 250 MET A CA 1
ATOM 1856 C C . MET A 1 250 ? 39.865 -0.345 -6.064 1.00 73.44 250 MET A C 1
ATOM 1858 O O . MET A 1 250 ? 39.359 -1.463 -6.068 1.00 73.44 250 MET A O 1
ATOM 1862 N N . ASP A 1 251 ? 39.929 0.407 -4.958 1.00 80.25 251 ASP A N 1
ATOM 1863 C CA . ASP A 1 251 ? 39.487 -0.064 -3.640 1.00 80.25 251 ASP A CA 1
ATOM 1864 C C . ASP A 1 251 ? 38.331 0.788 -3.078 1.00 80.25 251 ASP A C 1
ATOM 1866 O O . ASP A 1 251 ? 38.575 1.872 -2.546 1.00 80.25 251 ASP A O 1
ATOM 1870 N N . PRO A 1 252 ? 37.075 0.311 -3.135 1.00 73.31 252 PRO A N 1
ATOM 1871 C CA . PRO A 1 252 ? 35.920 1.009 -2.569 1.00 73.31 252 PRO A CA 1
ATOM 1872 C C . PRO A 1 252 ? 35.935 1.077 -1.029 1.00 73.31 252 PRO A C 1
ATOM 1874 O O . PRO A 1 252 ? 35.087 1.754 -0.442 1.00 73.31 252 PRO A O 1
ATOM 1877 N N . GLN A 1 253 ? 36.886 0.428 -0.343 1.00 79.56 253 GLN A N 1
ATOM 1878 C CA . GLN A 1 253 ? 37.118 0.623 1.091 1.00 79.56 253 GLN A CA 1
ATOM 1879 C C . GLN A 1 253 ? 37.957 1.866 1.406 1.00 79.56 253 GLN A C 1
ATOM 1881 O O . GLN A 1 253 ? 37.853 2.391 2.516 1.00 79.56 253 GLN A O 1
ATOM 1886 N N . ASP A 1 254 ? 38.721 2.384 0.442 1.00 85.69 254 ASP A N 1
ATOM 1887 C CA . ASP A 1 254 ? 39.477 3.622 0.605 1.00 85.69 254 ASP A CA 1
ATOM 1888 C C . ASP A 1 254 ? 38.558 4.853 0.554 1.00 85.69 254 ASP A C 1
ATOM 1890 O O . ASP A 1 254 ? 37.792 5.065 -0.388 1.00 85.69 254 ASP A O 1
ATOM 1894 N N . THR A 1 255 ? 38.667 5.722 1.560 1.00 83.88 255 THR A N 1
ATOM 1895 C CA . THR A 1 255 ? 37.848 6.936 1.678 1.00 83.88 255 THR A CA 1
ATOM 1896 C C . THR A 1 255 ? 38.012 7.860 0.469 1.00 83.88 255 THR A C 1
ATOM 1898 O O . THR A 1 255 ? 37.034 8.464 0.023 1.00 83.88 255 THR A O 1
ATOM 1901 N N . THR A 1 256 ? 39.219 7.961 -0.096 1.00 82.38 256 THR A N 1
ATOM 1902 C CA . THR A 1 256 ? 39.465 8.798 -1.282 1.00 82.38 256 THR A CA 1
ATOM 1903 C C . THR A 1 256 ? 38.759 8.215 -2.504 1.00 82.38 256 THR A C 1
ATOM 1905 O O . THR A 1 256 ? 38.117 8.953 -3.258 1.00 82.38 256 THR A O 1
ATOM 1908 N N . CYS A 1 257 ? 38.795 6.890 -2.657 1.00 85.56 257 CYS A N 1
ATOM 1909 C CA . CYS A 1 257 ? 38.079 6.185 -3.711 1.00 85.56 257 CYS A CA 1
ATOM 1910 C C . CYS A 1 257 ? 36.558 6.341 -3.598 1.00 85.56 257 CYS A C 1
ATOM 1912 O O . CYS A 1 257 ? 35.902 6.708 -4.576 1.00 85.56 257 CYS A O 1
ATOM 1914 N N . ARG A 1 258 ? 35.987 6.187 -2.395 1.00 86.75 258 ARG A N 1
ATOM 1915 C CA . ARG A 1 258 ? 34.549 6.416 -2.147 1.00 86.75 258 ARG A CA 1
ATOM 1916 C C . ARG A 1 258 ? 34.112 7.811 -2.586 1.00 86.75 258 ARG A C 1
ATOM 1918 O O . ARG A 1 258 ? 33.073 7.967 -3.232 1.00 86.75 258 ARG A O 1
ATOM 1925 N N . VAL A 1 259 ? 34.919 8.833 -2.292 1.00 82.62 259 VAL A N 1
ATOM 1926 C CA . VAL A 1 259 ? 34.650 10.217 -2.714 1.00 82.62 259 VAL A CA 1
ATOM 1927 C C . VAL A 1 259 ? 34.650 10.345 -4.241 1.00 82.62 259 VAL A C 1
ATOM 1929 O O . VAL A 1 259 ? 33.762 11.005 -4.787 1.00 82.62 259 VAL A O 1
ATOM 1932 N N . GLN A 1 260 ? 35.593 9.707 -4.943 1.00 83.00 260 GLN A N 1
ATOM 1933 C CA . GLN A 1 260 ? 35.635 9.715 -6.410 1.00 83.00 260 GLN A CA 1
ATOM 1934 C C . GLN A 1 260 ? 34.432 8.996 -7.032 1.00 83.00 260 GLN A C 1
ATOM 1936 O O . GLN A 1 260 ? 33.750 9.590 -7.871 1.00 83.00 260 GLN A O 1
ATOM 1941 N N . ILE A 1 261 ? 34.127 7.774 -6.579 1.00 87.19 261 ILE A N 1
ATOM 1942 C CA . ILE A 1 261 ? 32.972 6.988 -7.040 1.00 87.19 261 ILE A CA 1
ATOM 1943 C C . ILE A 1 261 ? 31.687 7.796 -6.862 1.00 87.19 261 ILE A C 1
ATOM 1945 O O . ILE A 1 261 ? 30.925 7.988 -7.810 1.00 87.19 261 ILE A O 1
ATOM 1949 N N . THR A 1 262 ? 31.471 8.338 -5.662 1.00 87.19 262 THR A N 1
ATOM 1950 C CA . THR A 1 262 ? 30.250 9.090 -5.355 1.00 87.19 262 THR A CA 1
ATOM 1951 C C . THR A 1 262 ? 30.153 10.372 -6.183 1.00 87.19 262 THR A C 1
ATOM 1953 O O . THR A 1 262 ? 29.071 10.736 -6.641 1.00 87.19 262 THR A O 1
ATOM 1956 N N . ARG A 1 263 ? 31.275 11.065 -6.421 1.00 85.25 263 ARG A N 1
ATOM 1957 C CA . ARG A 1 263 ? 31.308 12.268 -7.265 1.00 85.25 263 ARG A CA 1
ATOM 1958 C C . ARG A 1 263 ? 30.886 11.957 -8.702 1.00 85.25 263 ARG A C 1
ATOM 1960 O O . ARG A 1 263 ? 30.041 12.676 -9.234 1.00 85.25 263 ARG A O 1
ATOM 1967 N N . VAL A 1 264 ? 31.459 10.914 -9.306 1.00 84.81 264 VAL A N 1
ATOM 1968 C CA . VAL A 1 264 ? 31.126 10.482 -10.676 1.00 84.81 264 VAL A CA 1
ATOM 1969 C C . VAL A 1 264 ? 29.666 10.042 -10.752 1.00 84.81 264 VAL A C 1
ATOM 1971 O O . VAL A 1 264 ? 28.935 10.482 -11.638 1.00 84.81 264 VAL A O 1
ATOM 1974 N N . TRP A 1 265 ? 29.209 9.247 -9.782 1.00 91.19 265 TRP A N 1
ATOM 1975 C CA . TRP A 1 265 ? 27.819 8.807 -9.698 1.00 91.19 265 TRP A CA 1
ATOM 1976 C C . TRP A 1 265 ? 26.842 9.989 -9.643 1.00 91.19 265 TRP A C 1
ATOM 1978 O O . TRP A 1 265 ? 25.942 10.075 -10.475 1.00 91.19 265 TRP A O 1
ATOM 1988 N N . ARG A 1 266 ? 27.053 10.958 -8.740 1.00 89.19 266 ARG A N 1
ATOM 1989 C CA . ARG A 1 266 ? 26.165 12.129 -8.609 1.00 89.19 266 ARG A CA 1
ATOM 1990 C C . ARG A 1 266 ? 26.132 12.989 -9.862 1.00 89.19 266 ARG A C 1
ATOM 1992 O O . ARG A 1 266 ? 25.066 13.480 -10.220 1.00 89.19 266 ARG A O 1
ATOM 1999 N N . TYR A 1 267 ? 27.274 13.155 -10.528 1.00 84.75 267 TYR A N 1
ATOM 2000 C CA . TYR A 1 267 ? 27.323 13.863 -11.803 1.00 84.75 267 TYR A CA 1
ATOM 2001 C C . TYR A 1 267 ? 26.460 13.163 -12.863 1.00 84.75 267 TYR A C 1
ATOM 2003 O O . TYR A 1 267 ? 25.667 13.823 -13.531 1.00 84.75 267 TYR A O 1
ATOM 2011 N N . ARG A 1 268 ? 26.549 11.829 -12.968 1.00 90.06 268 ARG A N 1
ATOM 2012 C CA . ARG A 1 268 ? 25.714 11.037 -13.886 1.00 90.06 268 ARG A CA 1
ATOM 2013 C C . ARG A 1 268 ? 24.228 11.152 -13.555 1.00 90.06 268 ARG A C 1
ATOM 2015 O O . ARG A 1 268 ? 23.437 11.414 -14.454 1.00 90.06 268 ARG A O 1
ATOM 2022 N N . MET A 1 269 ? 23.851 11.028 -12.280 1.00 92.94 269 MET A N 1
ATOM 2023 C CA . MET A 1 269 ? 22.453 11.189 -11.858 1.00 92.94 269 MET A CA 1
ATOM 2024 C C . MET A 1 269 ? 21.924 12.590 -12.192 1.00 92.94 269 MET A C 1
ATOM 2026 O O . MET A 1 269 ? 20.832 12.721 -12.738 1.00 92.94 269 MET A O 1
ATOM 2030 N N . PHE A 1 270 ? 22.710 13.637 -11.908 1.00 89.25 270 PHE A N 1
ATOM 2031 C CA . PHE A 1 270 ? 22.372 15.011 -12.280 1.00 89.25 270 PHE A CA 1
ATOM 2032 C C . PHE A 1 270 ? 22.165 15.145 -13.791 1.00 89.25 270 PHE A C 1
ATOM 2034 O O . PHE A 1 270 ? 21.165 15.724 -14.204 1.00 89.25 270 PHE A O 1
ATOM 2041 N N . ALA A 1 271 ? 23.067 14.589 -14.606 1.00 85.50 271 ALA A N 1
ATOM 2042 C CA . ALA A 1 271 ? 22.974 14.655 -16.061 1.00 85.50 271 ALA A CA 1
ATOM 2043 C C . ALA A 1 271 ? 21.708 13.966 -16.598 1.00 85.50 271 ALA A C 1
ATOM 2045 O O . ALA A 1 271 ? 21.006 14.563 -17.412 1.00 85.50 271 ALA A O 1
ATOM 2046 N N . ILE A 1 272 ? 21.381 12.765 -16.101 1.00 93.69 272 ILE A N 1
ATOM 2047 C CA . ILE A 1 272 ? 20.159 12.025 -16.469 1.00 93.69 272 ILE A CA 1
ATOM 2048 C C . ILE A 1 272 ? 18.916 12.850 -16.138 1.00 93.69 272 ILE A C 1
ATOM 2050 O O . ILE A 1 272 ? 18.054 13.063 -16.988 1.00 93.69 272 ILE A O 1
ATOM 2054 N N . VAL A 1 273 ? 18.829 13.360 -14.907 1.00 93.38 273 VAL A N 1
ATOM 2055 C CA . VAL A 1 273 ? 17.647 14.110 -14.474 1.00 93.38 273 VAL A CA 1
ATOM 2056 C C . VAL A 1 273 ? 17.531 15.416 -15.255 1.00 93.38 273 VAL A C 1
ATOM 2058 O O . VAL A 1 273 ? 16.467 15.705 -15.798 1.00 93.38 273 VAL A O 1
ATOM 2061 N N . ALA A 1 274 ? 18.617 16.189 -15.361 1.00 88.00 274 ALA A N 1
ATOM 2062 C CA . ALA A 1 274 ? 18.634 17.476 -16.049 1.00 88.00 274 ALA A CA 1
ATOM 2063 C C . ALA A 1 274 ? 18.278 17.354 -17.537 1.00 88.00 274 ALA A C 1
ATOM 2065 O O . ALA A 1 274 ? 17.561 18.215 -18.046 1.00 88.00 274 ALA A O 1
ATOM 2066 N N . ALA A 1 275 ? 18.708 16.283 -18.214 1.00 89.25 275 ALA A N 1
ATOM 2067 C CA . ALA A 1 275 ? 18.370 16.035 -19.615 1.00 89.25 275 ALA A CA 1
ATOM 2068 C C . ALA A 1 275 ? 16.852 15.971 -19.858 1.00 89.25 275 ALA A C 1
ATOM 2070 O O . ALA A 1 275 ? 16.389 16.397 -20.912 1.00 89.25 275 ALA A O 1
ATOM 2071 N N . GLU A 1 276 ? 16.078 15.511 -18.875 1.00 93.44 276 GLU A N 1
ATOM 2072 C CA . GLU A 1 276 ? 14.626 15.367 -18.992 1.00 93.44 276 GLU A CA 1
ATOM 2073 C C . GLU A 1 276 ? 13.856 16.551 -18.381 1.00 93.44 276 GLU A C 1
ATOM 2075 O O . GLU A 1 276 ? 12.890 17.059 -18.960 1.00 93.44 276 GLU A O 1
ATOM 2080 N N . VAL A 1 277 ? 14.272 17.036 -17.203 1.00 91.69 277 VAL A N 1
ATOM 2081 C CA . VAL A 1 277 ? 13.525 18.090 -16.490 1.00 91.69 277 VAL A CA 1
ATOM 2082 C C . VAL A 1 277 ? 13.899 19.509 -16.927 1.00 91.69 277 VAL A C 1
ATOM 2084 O O . VAL A 1 277 ? 13.095 20.427 -16.758 1.00 91.69 277 VAL A O 1
ATOM 2087 N N . ASP A 1 278 ? 15.091 19.712 -17.492 1.00 90.25 278 ASP A N 1
ATOM 2088 C CA . ASP A 1 278 ? 15.584 21.001 -17.995 1.00 90.25 278 ASP A CA 1
ATOM 2089 C C . ASP A 1 278 ? 16.576 20.812 -19.166 1.00 90.25 278 ASP A C 1
ATOM 2091 O O . ASP A 1 278 ? 17.745 21.199 -19.077 1.00 90.25 278 ASP A O 1
ATOM 2095 N N . PRO A 1 279 ? 16.121 20.265 -20.311 1.00 87.69 279 PRO A N 1
ATOM 2096 C CA . PRO A 1 279 ? 16.983 19.915 -21.451 1.00 87.69 279 PRO A CA 1
ATOM 2097 C C . PRO A 1 279 ? 17.756 21.099 -22.047 1.00 87.69 279 PRO A C 1
ATOM 2099 O O . PRO A 1 279 ? 18.707 20.918 -22.802 1.00 87.69 279 PRO A O 1
ATOM 2102 N N . LYS A 1 280 ? 17.323 22.333 -21.763 1.00 88.94 280 LYS A N 1
ATOM 2103 C CA . LYS A 1 280 ? 17.952 23.566 -22.258 1.00 88.94 280 LYS A CA 1
ATOM 2104 C C . LYS A 1 280 ? 18.852 24.232 -21.210 1.00 88.94 280 LYS A C 1
ATOM 2106 O O . LYS A 1 280 ? 19.310 25.342 -21.478 1.00 88.94 280 LYS A O 1
ATOM 2111 N N . ALA A 1 281 ? 19.051 23.601 -20.048 1.00 84.31 281 ALA A N 1
ATOM 2112 C CA . ALA A 1 281 ? 19.835 24.104 -18.919 1.00 84.31 281 ALA A CA 1
ATOM 2113 C C . ALA A 1 281 ? 19.484 25.559 -18.541 1.00 84.31 281 ALA A C 1
ATOM 2115 O O . ALA A 1 281 ? 20.351 26.423 -18.399 1.00 84.31 281 ALA A O 1
ATOM 2116 N N . ARG A 1 282 ? 18.183 25.869 -18.458 1.00 89.94 282 ARG A N 1
ATOM 2117 C CA . ARG A 1 282 ? 17.670 27.232 -18.222 1.00 89.94 282 ARG A CA 1
ATOM 2118 C C . ARG A 1 282 ? 17.384 27.530 -16.756 1.00 89.94 282 ARG A C 1
ATOM 2120 O O . ARG A 1 282 ? 17.184 28.700 -16.406 1.00 89.94 282 ARG A O 1
ATOM 2127 N N . TYR A 1 283 ? 17.278 26.501 -15.930 1.00 89.56 283 TYR A N 1
ATOM 2128 C CA . TYR A 1 283 ? 16.786 26.596 -14.570 1.00 89.56 283 TYR A CA 1
ATOM 2129 C C . TYR A 1 283 ? 17.727 25.965 -13.552 1.00 89.56 283 TYR A C 1
ATOM 2131 O O . TYR A 1 283 ? 18.161 26.676 -12.647 1.00 89.56 283 TYR A O 1
ATOM 2139 N N . PHE A 1 284 ? 18.040 24.676 -13.660 1.00 87.81 284 PHE A N 1
ATOM 2140 C CA . PHE A 1 284 ? 18.904 24.021 -12.676 1.00 87.81 284 PHE A CA 1
ATOM 2141 C C . PHE A 1 284 ? 20.367 24.381 -12.943 1.00 87.81 284 PHE A C 1
ATOM 2143 O O . PHE A 1 284 ? 20.824 24.328 -14.083 1.00 87.81 284 PHE A O 1
ATOM 2150 N N . ASN A 1 285 ? 21.106 24.765 -11.899 1.00 83.69 285 ASN A N 1
ATOM 2151 C CA . ASN A 1 285 ? 22.505 25.195 -12.025 1.00 83.69 285 ASN A CA 1
ATOM 2152 C C . ASN A 1 285 ? 23.465 24.505 -11.052 1.00 83.69 285 ASN A C 1
ATOM 2154 O O . ASN A 1 285 ? 24.659 24.799 -11.063 1.00 83.69 285 ASN A O 1
ATOM 2158 N N . GLY A 1 286 ? 22.972 23.567 -10.245 1.00 81.94 286 GLY A N 1
ATOM 2159 C CA . GLY A 1 286 ? 23.819 22.783 -9.364 1.00 81.94 286 GLY A CA 1
ATOM 2160 C C . GLY A 1 286 ? 23.110 21.589 -8.745 1.00 81.94 286 GLY A C 1
ATOM 2161 O O . GLY A 1 286 ? 21.896 21.414 -8.869 1.00 81.94 286 GLY A O 1
ATOM 2162 N N . TYR A 1 287 ? 23.905 20.778 -8.052 1.00 88.56 287 TYR A N 1
ATOM 2163 C CA . TYR A 1 287 ? 23.427 19.719 -7.177 1.00 88.56 287 TYR A CA 1
ATOM 2164 C C . TYR A 1 287 ? 24.227 19.676 -5.867 1.00 88.56 287 TYR A C 1
ATOM 2166 O O . TYR A 1 287 ? 25.376 20.115 -5.810 1.00 88.56 287 TYR A O 1
ATOM 2174 N N . SER A 1 288 ? 23.617 19.179 -4.790 1.00 80.19 288 SER A N 1
ATOM 2175 C CA . SER A 1 288 ? 24.229 19.044 -3.462 1.00 80.19 288 SER A CA 1
ATOM 2176 C C . SER A 1 288 ? 23.820 17.734 -2.806 1.00 80.19 288 SER A C 1
ATOM 2178 O O . SER A 1 288 ? 22.921 17.047 -3.270 1.00 80.19 288 SER A O 1
ATOM 2180 N N . TYR A 1 289 ? 24.525 17.363 -1.745 1.00 73.81 289 TYR A N 1
ATOM 2181 C CA . TYR A 1 289 ? 24.372 16.064 -1.087 1.00 73.81 289 TYR A CA 1
ATOM 2182 C C . TYR A 1 289 ? 24.763 16.105 0.397 1.00 73.81 289 TYR A C 1
ATOM 2184 O O . TYR A 1 289 ? 24.943 15.076 1.032 1.00 73.81 289 TYR A O 1
ATOM 2192 N N . ARG A 1 290 ? 24.965 17.308 0.950 1.00 55.25 290 ARG A N 1
ATOM 2193 C CA . ARG A 1 290 ? 25.598 17.514 2.263 1.00 55.25 290 ARG A CA 1
ATOM 2194 C C . ARG A 1 290 ? 24.618 17.757 3.412 1.00 55.25 290 ARG A C 1
ATOM 2196 O O . ARG A 1 290 ? 25.064 17.853 4.548 1.00 55.25 290 ARG A O 1
ATOM 2203 N N . TYR A 1 291 ? 23.326 17.902 3.124 1.00 50.88 291 TYR A N 1
ATOM 2204 C CA . TYR A 1 291 ? 22.370 18.478 4.075 1.00 50.88 291 TYR A CA 1
ATOM 2205 C C . TYR A 1 291 ? 21.475 17.461 4.792 1.00 50.88 291 TYR A C 1
ATOM 2207 O O . TYR A 1 291 ? 20.844 17.832 5.777 1.00 50.88 291 TYR A O 1
ATOM 2215 N N . ASP A 1 292 ? 21.442 16.198 4.359 1.00 59.78 292 ASP A N 1
ATOM 2216 C CA . ASP A 1 292 ? 20.542 15.190 4.922 1.00 59.78 292 ASP A CA 1
ATOM 2217 C C . ASP A 1 292 ? 21.232 13.826 5.048 1.00 59.78 292 ASP A C 1
ATOM 2219 O O . ASP A 1 292 ? 21.781 13.292 4.085 1.00 59.78 292 ASP A O 1
ATOM 2223 N N . THR A 1 293 ? 21.189 13.242 6.244 1.00 54.12 293 THR A N 1
ATOM 2224 C CA . THR A 1 293 ? 21.757 11.914 6.522 1.00 54.12 293 THR A CA 1
ATOM 2225 C C . THR A 1 293 ? 20.995 10.788 5.822 1.00 54.12 293 THR A C 1
ATOM 2227 O O . THR A 1 293 ? 21.495 9.669 5.748 1.00 54.12 293 THR A O 1
ATOM 2230 N N . ARG A 1 294 ? 19.812 11.067 5.258 1.00 61.66 294 ARG A N 1
ATOM 2231 C CA . ARG A 1 294 ? 19.083 10.152 4.368 1.00 61.66 294 ARG A CA 1
ATOM 2232 C C . ARG A 1 294 ? 19.761 9.986 3.005 1.00 61.66 294 ARG A C 1
ATOM 2234 O O . ARG A 1 294 ? 19.389 9.081 2.260 1.00 61.66 294 ARG A O 1
ATOM 2241 N N . TYR A 1 295 ? 20.711 10.854 2.648 1.00 66.31 295 TYR A N 1
ATOM 2242 C CA . TYR A 1 295 ? 21.343 10.845 1.328 1.00 66.31 295 TYR A CA 1
ATOM 2243 C C . TYR A 1 295 ? 22.442 9.805 1.196 1.00 66.31 295 TYR A C 1
ATOM 2245 O O . TYR A 1 295 ? 22.540 9.229 0.125 1.00 66.31 295 TYR A O 1
ATOM 2253 N N . ASP A 1 296 ? 23.196 9.517 2.254 1.00 74.88 296 ASP A N 1
ATOM 2254 C CA . ASP A 1 296 ? 24.320 8.584 2.200 1.00 74.88 296 ASP A CA 1
ATOM 2255 C C . ASP A 1 296 ? 24.285 7.641 3.400 1.00 74.88 296 ASP A C 1
ATOM 2257 O O . ASP A 1 296 ? 24.262 8.072 4.552 1.00 74.88 296 ASP A O 1
ATOM 2261 N N . SER A 1 297 ? 24.335 6.338 3.140 1.00 81.19 297 SER A N 1
ATOM 2262 C CA . SER A 1 297 ? 24.538 5.342 4.192 1.00 81.19 297 SER A CA 1
ATOM 2263 C C . SER A 1 297 ? 25.929 4.725 4.083 1.00 81.19 297 SER A C 1
ATOM 2265 O O . SER A 1 297 ? 26.239 4.090 3.072 1.00 81.19 297 SER A O 1
ATOM 2267 N N . ASP A 1 298 ? 26.722 4.793 5.151 1.00 77.75 298 ASP A N 1
ATOM 2268 C CA . ASP A 1 298 ? 28.043 4.146 5.201 1.00 77.75 298 ASP A CA 1
ATOM 2269 C C . ASP A 1 298 ? 27.971 2.626 4.967 1.00 77.75 298 ASP A C 1
ATOM 2271 O O . ASP A 1 298 ? 28.892 2.032 4.406 1.00 77.75 298 ASP A O 1
ATOM 2275 N N . ALA A 1 299 ? 26.831 2.016 5.311 1.00 84.69 299 ALA A N 1
ATOM 2276 C CA . ALA A 1 299 ? 26.507 0.608 5.075 1.00 84.69 299 ALA A CA 1
ATOM 2277 C C . ALA A 1 299 ? 26.461 0.204 3.583 1.00 84.69 299 ALA A C 1
ATOM 2279 O O . ALA A 1 299 ? 26.461 -0.979 3.243 1.00 84.69 299 ALA A O 1
ATOM 2280 N N . LEU A 1 300 ? 26.443 1.174 2.663 1.00 88.00 300 LEU A N 1
ATOM 2281 C CA . LEU A 1 300 ? 26.598 0.885 1.241 1.00 88.00 300 LEU A CA 1
ATOM 2282 C C . LEU A 1 300 ? 27.987 0.304 0.952 1.00 88.00 300 LEU A C 1
ATOM 2284 O O . LEU A 1 300 ? 28.107 -0.705 0.266 1.00 88.00 300 LEU A O 1
ATOM 2288 N N . TRP A 1 301 ? 29.026 0.924 1.512 1.00 86.19 301 TRP A N 1
ATOM 2289 C CA . TRP A 1 301 ? 30.417 0.627 1.178 1.00 86.19 301 TRP A CA 1
ATOM 2290 C C . TRP A 1 301 ? 30.934 -0.659 1.812 1.00 86.19 301 TRP A C 1
ATOM 2292 O O . TRP A 1 301 ? 31.965 -1.165 1.398 1.00 86.19 301 TRP A O 1
ATOM 2302 N N . ASN A 1 302 ? 30.244 -1.203 2.813 1.00 85.19 302 ASN A N 1
ATOM 2303 C CA . ASN A 1 302 ? 30.611 -2.463 3.461 1.00 85.19 302 ASN A CA 1
ATOM 2304 C C . ASN A 1 302 ? 29.715 -3.642 3.020 1.00 85.19 302 ASN A C 1
ATOM 2306 O O . ASN A 1 302 ? 29.728 -4.696 3.656 1.00 85.19 302 ASN A O 1
ATOM 2310 N N . GLY A 1 303 ? 28.912 -3.461 1.963 1.00 82.25 303 GLY A N 1
ATOM 2311 C CA . GLY A 1 303 ? 28.038 -4.498 1.410 1.00 82.25 303 GLY A CA 1
ATOM 2312 C C . GLY A 1 303 ? 26.803 -4.829 2.258 1.00 82.25 303 GLY A C 1
ATOM 2313 O O . GLY A 1 303 ? 26.079 -5.770 1.935 1.00 82.25 303 GLY A O 1
ATOM 2314 N N . GLN A 1 304 ? 26.514 -4.072 3.323 1.00 84.38 304 GLN A N 1
ATOM 2315 C CA . GLN A 1 304 ? 25.334 -4.286 4.177 1.00 84.38 304 GLN A CA 1
ATOM 2316 C C . GLN A 1 304 ? 24.048 -3.664 3.608 1.00 84.38 304 GLN A C 1
ATOM 2318 O O . GLN A 1 304 ? 22.983 -3.737 4.230 1.00 84.38 304 GLN A O 1
ATOM 2323 N N . GLY A 1 305 ? 24.140 -3.093 2.407 1.00 86.56 305 GLY A N 1
ATOM 2324 C CA . GLY A 1 305 ? 23.064 -2.371 1.755 1.00 86.56 305 GLY A CA 1
ATOM 2325 C C . GLY A 1 305 ? 23.022 -0.914 2.199 1.00 86.56 305 GLY A C 1
ATOM 2326 O O . GLY A 1 305 ? 23.333 -0.559 3.332 1.00 86.56 305 GLY A O 1
ATOM 2327 N N . GLY A 1 306 ? 22.613 -0.052 1.279 1.00 90.81 306 GLY A N 1
ATOM 2328 C CA . GLY A 1 306 ? 22.587 1.375 1.518 1.00 90.81 306 GLY A CA 1
ATOM 2329 C C . GLY A 1 306 ? 21.759 2.182 0.534 1.00 90.81 306 GLY A C 1
ATOM 2330 O O . GLY A 1 306 ? 20.908 1.618 -0.165 1.00 90.81 306 GLY A O 1
ATOM 2331 N N . ALA A 1 307 ? 21.998 3.489 0.518 1.00 92.31 307 ALA A N 1
ATOM 2332 C CA . ALA A 1 307 ? 21.460 4.454 -0.428 1.00 92.31 307 ALA A CA 1
ATOM 2333 C C . ALA A 1 307 ? 22.478 5.571 -0.713 1.00 92.31 307 ALA A C 1
ATOM 2335 O O . ALA A 1 307 ? 23.285 5.903 0.158 1.00 92.31 307 ALA A O 1
ATOM 2336 N N . LEU A 1 308 ? 22.404 6.129 -1.925 1.00 92.50 308 LEU A N 1
ATOM 2337 C CA . LEU A 1 308 ? 23.033 7.393 -2.315 1.00 92.50 308 LEU A CA 1
ATOM 2338 C C . LEU A 1 308 ? 21.968 8.344 -2.851 1.00 92.50 308 LEU A C 1
ATOM 2340 O O . LEU A 1 308 ? 21.020 7.914 -3.515 1.00 92.50 308 LEU A O 1
ATOM 2344 N N . GLY A 1 309 ? 22.151 9.638 -2.615 1.00 92.12 309 GLY A N 1
ATOM 2345 C CA . GLY A 1 309 ? 21.253 10.667 -3.108 1.00 92.12 309 GLY A CA 1
ATOM 2346 C C . GLY A 1 309 ? 21.917 12.010 -3.384 1.00 92.12 309 GLY A C 1
ATOM 2347 O O . GLY A 1 309 ? 23.096 12.241 -3.086 1.00 92.12 309 GLY A O 1
ATOM 2348 N N . LEU A 1 310 ? 21.138 12.888 -4.011 1.00 91.31 310 LEU A N 1
ATOM 2349 C CA . LEU A 1 310 ? 21.467 14.287 -4.257 1.00 91.31 310 LEU A CA 1
ATOM 2350 C C . LEU A 1 310 ? 20.195 15.133 -4.403 1.00 91.31 310 LEU A C 1
ATOM 2352 O O . LEU A 1 310 ? 19.158 14.646 -4.849 1.00 91.31 310 LEU A O 1
ATOM 2356 N N . ASP A 1 311 ? 20.316 16.419 -4.105 1.00 90.38 311 ASP A N 1
ATOM 2357 C CA . ASP A 1 311 ? 19.354 17.455 -4.468 1.00 90.38 311 ASP A CA 1
ATOM 2358 C C . ASP A 1 311 ? 19.872 18.235 -5.671 1.00 90.38 311 ASP A C 1
ATOM 2360 O O . ASP A 1 311 ? 20.998 18.726 -5.646 1.00 90.38 311 ASP A O 1
ATOM 2364 N N . ILE A 1 312 ? 19.040 18.412 -6.688 1.00 91.19 312 ILE A N 1
ATOM 2365 C CA . ILE A 1 312 ? 19.278 19.261 -7.854 1.00 91.19 312 ILE A CA 1
ATOM 2366 C C . ILE A 1 312 ? 18.500 20.558 -7.655 1.00 91.19 312 ILE A C 1
ATOM 2368 O O . ILE A 1 312 ? 17.305 20.531 -7.352 1.00 91.19 312 ILE A O 1
ATOM 2372 N N . PHE A 1 313 ? 19.163 21.703 -7.805 1.00 87.50 313 PHE A N 1
ATOM 2373 C CA . PHE A 1 313 ? 18.599 22.986 -7.396 1.00 87.50 313 PHE A CA 1
ATOM 2374 C C . PHE A 1 313 ? 18.988 24.150 -8.315 1.00 87.50 313 PHE A C 1
ATOM 2376 O O . PHE A 1 313 ? 19.844 24.048 -9.197 1.00 87.50 313 PHE A O 1
ATOM 2383 N N . ASN A 1 314 ? 18.318 25.276 -8.073 1.00 86.50 314 ASN A N 1
ATOM 2384 C CA . ASN A 1 314 ? 18.713 26.603 -8.520 1.00 86.50 314 ASN A CA 1
ATOM 2385 C C . ASN A 1 314 ? 19.210 27.395 -7.298 1.00 86.50 314 ASN A C 1
ATOM 2387 O O . ASN A 1 314 ? 18.505 27.473 -6.292 1.00 86.50 314 ASN A O 1
ATOM 2391 N N . ASP A 1 315 ? 20.412 27.965 -7.363 1.00 82.62 315 ASP A N 1
ATOM 2392 C CA . ASP A 1 315 ? 21.006 28.771 -6.281 1.00 82.62 315 ASP A CA 1
ATOM 2393 C C . ASP A 1 315 ? 20.164 30.002 -5.879 1.00 82.62 315 ASP A C 1
ATOM 2395 O O . ASP A 1 315 ? 20.232 30.473 -4.743 1.00 82.62 315 ASP A O 1
ATOM 2399 N N . LYS A 1 316 ? 19.304 30.494 -6.777 1.00 81.75 316 LYS A N 1
ATOM 2400 C CA . LYS A 1 316 ? 18.339 31.571 -6.514 1.00 81.75 316 LYS A CA 1
ATOM 2401 C C . LYS A 1 316 ? 17.087 31.084 -5.781 1.00 81.75 316 LYS A C 1
ATOM 2403 O O . LYS A 1 316 ? 16.293 31.931 -5.360 1.00 81.75 316 LYS A O 1
ATOM 2408 N N . GLY A 1 317 ? 16.926 29.777 -5.579 1.00 79.25 317 GLY A N 1
ATOM 2409 C CA . GLY A 1 317 ? 15.780 29.154 -4.914 1.00 79.25 317 GLY A CA 1
ATOM 2410 C C . GLY A 1 317 ? 14.665 28.709 -5.869 1.00 79.25 317 GLY A C 1
ATOM 2411 O O . GLY A 1 317 ? 14.756 28.899 -7.084 1.00 79.25 317 GLY A O 1
ATOM 2412 N N . GLY A 1 318 ? 13.605 28.121 -5.309 1.00 87.56 318 GLY A N 1
ATOM 2413 C CA . GLY A 1 318 ? 12.416 27.656 -6.033 1.00 87.56 318 GLY A CA 1
ATOM 2414 C C . GLY A 1 318 ? 12.242 26.135 -6.047 1.00 87.56 318 GLY A C 1
ATOM 2415 O O . GLY A 1 318 ? 12.132 25.504 -4.997 1.00 87.56 318 GLY A O 1
ATOM 2416 N N . THR A 1 319 ? 12.144 25.549 -7.239 1.00 90.94 319 T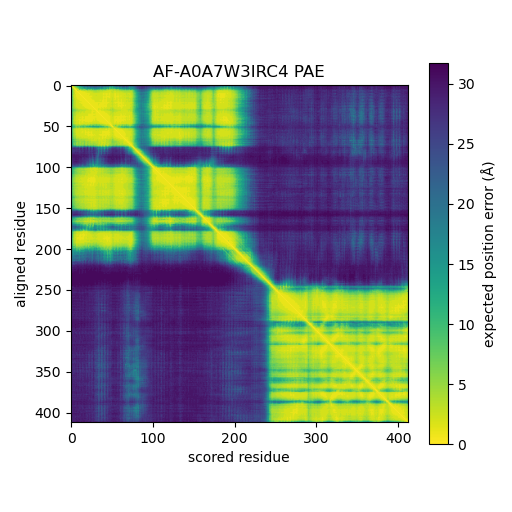HR A N 1
ATOM 2417 C CA . THR A 1 319 ? 11.958 24.111 -7.460 1.00 90.94 319 THR A CA 1
ATOM 2418 C C . THR A 1 319 ? 13.268 23.357 -7.259 1.00 90.94 319 THR A C 1
ATOM 2420 O O . THR A 1 319 ? 14.306 23.737 -7.797 1.00 90.94 319 THR A O 1
ATOM 2423 N N . GLN A 1 320 ? 13.206 22.261 -6.513 1.00 91.94 320 GLN A N 1
ATOM 2424 C CA . GLN A 1 320 ? 14.290 21.304 -6.332 1.00 91.94 320 GLN A CA 1
ATOM 2425 C C . GLN A 1 320 ? 13.834 19.914 -6.755 1.00 91.94 320 GLN A C 1
ATOM 2427 O O . GLN A 1 320 ? 12.661 19.570 -6.584 1.00 91.94 320 GLN A O 1
ATOM 2432 N N . VAL A 1 321 ? 14.771 19.125 -7.282 1.00 93.62 321 VAL A N 1
ATOM 2433 C CA . VAL A 1 321 ? 14.565 17.708 -7.584 1.00 93.62 321 VAL A CA 1
ATOM 2434 C C . VAL A 1 321 ? 15.519 16.872 -6.746 1.00 93.62 321 VAL A C 1
ATOM 2436 O O . VAL A 1 321 ? 16.727 16.918 -6.948 1.00 93.62 321 VAL A O 1
ATOM 2439 N N . PHE A 1 322 ? 14.975 16.105 -5.815 1.00 93.69 322 PHE A N 1
ATOM 2440 C CA . PHE A 1 322 ? 15.713 15.111 -5.054 1.00 93.69 322 PHE A CA 1
ATOM 2441 C C . PHE A 1 322 ? 15.743 13.782 -5.810 1.00 93.69 322 PHE A C 1
ATOM 2443 O O . PHE A 1 322 ? 14.732 13.368 -6.381 1.00 93.69 322 PHE A O 1
ATOM 2450 N N . VAL A 1 323 ? 16.892 13.112 -5.775 1.00 94.94 323 VAL A N 1
ATOM 2451 C CA . VAL A 1 323 ? 17.132 11.795 -6.368 1.00 94.94 323 VAL A CA 1
ATOM 2452 C C . VAL A 1 323 ? 17.779 10.903 -5.321 1.00 94.94 323 VAL A C 1
ATOM 2454 O O . VAL A 1 323 ? 18.785 11.287 -4.728 1.00 94.94 323 VAL A O 1
ATOM 2457 N N . GLN A 1 324 ? 17.252 9.696 -5.138 1.00 94.62 324 GLN A N 1
ATOM 2458 C CA . GLN A 1 324 ? 17.883 8.641 -4.351 1.00 94.62 324 GLN A CA 1
ATOM 2459 C C . GLN A 1 324 ? 17.840 7.319 -5.101 1.00 94.62 324 GLN A C 1
ATOM 2461 O O . GLN A 1 324 ? 16.809 6.967 -5.667 1.00 94.62 324 GLN A O 1
ATOM 2466 N N . VAL A 1 325 ? 18.923 6.552 -5.016 1.00 95.38 325 VAL A N 1
ATOM 2467 C CA . VAL A 1 325 ? 18.923 5.128 -5.354 1.00 95.38 325 VAL A CA 1
ATOM 2468 C C . VAL A 1 325 ? 19.339 4.348 -4.116 1.00 95.38 325 VAL A C 1
ATOM 2470 O O . VAL A 1 325 ? 20.345 4.655 -3.481 1.00 95.38 325 VAL A O 1
ATOM 2473 N N . ALA A 1 326 ? 18.536 3.359 -3.744 1.00 94.06 326 ALA A N 1
ATOM 2474 C CA . ALA A 1 326 ? 18.717 2.550 -2.553 1.00 94.06 326 ALA A CA 1
ATOM 2475 C C . ALA A 1 326 ? 18.725 1.061 -2.901 1.00 94.06 326 ALA A C 1
ATOM 2477 O O . ALA A 1 326 ? 17.926 0.590 -3.700 1.00 94.06 326 ALA A O 1
ATOM 2478 N N . SER A 1 327 ? 19.576 0.289 -2.235 1.00 93.31 327 SER A N 1
ATOM 2479 C CA . SER A 1 327 ? 19.694 -1.168 -2.413 1.00 93.31 327 SER A CA 1
ATOM 2480 C C . SER A 1 327 ? 18.446 -1.956 -1.991 1.00 93.31 327 SER A C 1
ATOM 2482 O O . SER A 1 327 ? 18.312 -3.136 -2.297 1.00 93.31 327 SER A O 1
ATOM 2484 N N . SER A 1 328 ? 17.527 -1.349 -1.232 1.00 91.88 328 SER A N 1
ATOM 2485 C CA . SER A 1 328 ? 16.290 -2.000 -0.805 1.00 91.88 328 SER A CA 1
ATOM 2486 C C . SER A 1 328 ? 15.247 -0.987 -0.337 1.00 91.88 328 SER A C 1
ATOM 2488 O O . SER A 1 328 ? 15.551 0.165 -0.039 1.00 91.88 328 SER A O 1
ATOM 2490 N N . ARG A 1 329 ? 14.006 -1.447 -0.142 1.00 90.19 329 ARG A N 1
ATOM 2491 C CA . ARG A 1 329 ? 12.950 -0.636 0.493 1.00 90.19 329 ARG A CA 1
ATOM 2492 C C . ARG A 1 329 ? 13.237 -0.271 1.950 1.00 90.19 329 ARG A C 1
ATOM 2494 O O . ARG A 1 329 ? 12.599 0.638 2.461 1.00 90.19 329 ARG A O 1
ATOM 2501 N N . LYS A 1 330 ? 14.126 -1.002 2.632 1.00 89.25 330 LYS A N 1
ATOM 2502 C CA . LYS A 1 330 ? 14.495 -0.718 4.027 1.00 89.25 330 LYS A CA 1
ATOM 2503 C C . LYS A 1 330 ? 15.399 0.513 4.118 1.00 89.25 330 LYS A C 1
ATOM 2505 O O . LYS A 1 330 ? 15.329 1.226 5.109 1.00 89.25 330 LYS A O 1
ATOM 2510 N N . THR A 1 331 ? 16.238 0.725 3.105 1.00 90.00 331 THR A N 1
ATOM 2511 C CA . THR A 1 331 ? 17.189 1.843 3.036 1.00 90.00 331 THR A CA 1
ATOM 2512 C C . THR A 1 331 ? 16.671 3.012 2.200 1.00 90.00 331 THR A C 1
ATOM 2514 O O . THR A 1 331 ? 17.201 4.111 2.309 1.00 90.00 331 THR A O 1
ATOM 2517 N N . ALA A 1 332 ? 15.633 2.795 1.388 1.00 91.44 332 ALA A N 1
ATOM 2518 C CA . ALA A 1 332 ? 14.966 3.850 0.637 1.00 91.44 332 ALA A CA 1
ATOM 2519 C C . ALA A 1 332 ? 14.119 4.754 1.539 1.00 91.44 332 ALA A C 1
ATOM 2521 O O . ALA A 1 332 ? 13.411 4.272 2.429 1.00 91.44 332 ALA A O 1
ATOM 2522 N N . VAL A 1 333 ? 14.105 6.049 1.228 1.00 90.75 333 VAL A N 1
ATOM 2523 C CA . VAL A 1 333 ? 13.122 6.993 1.770 1.00 90.75 333 VAL A CA 1
ATOM 2524 C C . VAL A 1 333 ? 11.718 6.516 1.403 1.00 90.75 333 VAL A C 1
ATOM 2526 O O . VAL A 1 333 ? 11.469 6.041 0.285 1.00 90.75 333 VAL A O 1
ATOM 2529 N N . ARG A 1 334 ? 10.789 6.595 2.359 1.00 91.31 334 ARG A N 1
ATOM 2530 C CA . ARG A 1 334 ? 9.410 6.170 2.115 1.00 91.31 334 ARG A CA 1
ATOM 2531 C C . ARG A 1 334 ? 8.699 7.208 1.261 1.00 91.31 334 ARG A C 1
ATOM 2533 O O . ARG A 1 334 ? 8.778 8.398 1.544 1.00 91.31 334 ARG A O 1
ATOM 2540 N N . CYS A 1 335 ? 7.942 6.741 0.271 1.00 91.69 335 CYS A N 1
ATOM 2541 C CA . CYS A 1 335 ? 7.153 7.641 -0.560 1.00 91.69 335 CYS A CA 1
ATOM 2542 C C . CYS A 1 335 ? 6.215 8.505 0.299 1.00 91.69 335 CYS A C 1
ATOM 2544 O O . CYS A 1 335 ? 5.444 7.958 1.094 1.00 91.69 335 CYS A O 1
ATOM 2546 N N . GLY A 1 336 ? 6.282 9.826 0.134 1.00 88.88 336 GLY A N 1
ATOM 2547 C CA . GLY A 1 336 ? 5.483 10.802 0.876 1.00 88.88 336 GLY A CA 1
ATOM 2548 C C . GLY A 1 336 ? 6.186 11.361 2.113 1.00 88.88 336 GLY A C 1
ATOM 2549 O O . GLY A 1 336 ? 5.709 12.324 2.706 1.00 88.88 336 GLY A O 1
ATOM 2550 N N . GLU A 1 337 ? 7.336 10.811 2.508 1.00 89.69 337 GLU A N 1
ATOM 2551 C CA . GLU A 1 337 ? 8.097 11.289 3.668 1.00 89.69 337 GLU A CA 1
ATOM 2552 C C . GLU A 1 337 ? 8.677 12.695 3.437 1.00 89.69 337 GLU A C 1
ATOM 2554 O O . GLU A 1 337 ? 8.773 13.488 4.372 1.00 89.69 337 GLU A O 1
ATOM 2559 N N . ILE A 1 338 ? 9.036 13.020 2.191 1.00 87.62 338 ILE A N 1
ATOM 2560 C CA . ILE A 1 338 ? 9.653 14.304 1.814 1.00 87.62 338 ILE A CA 1
ATOM 2561 C C . ILE A 1 338 ? 8.602 15.367 1.482 1.00 87.62 338 ILE A C 1
ATOM 2563 O O . ILE A 1 338 ? 8.808 16.554 1.745 1.00 87.62 338 ILE A O 1
ATOM 2567 N N . THR A 1 339 ? 7.504 14.950 0.857 1.00 88.56 339 THR A N 1
ATOM 2568 C CA . THR A 1 339 ? 6.443 15.836 0.357 1.00 88.56 339 THR A CA 1
ATOM 2569 C C . THR A 1 339 ? 5.280 15.991 1.336 1.00 88.56 339 THR A C 1
ATOM 2571 O O . THR A 1 339 ? 4.471 16.903 1.181 1.00 88.56 339 THR A O 1
ATOM 2574 N N . HIS A 1 340 ? 5.180 15.110 2.337 1.00 88.75 340 HIS A N 1
ATOM 2575 C CA . HIS A 1 340 ? 4.007 14.941 3.203 1.00 88.75 340 HIS A CA 1
ATOM 2576 C C . HIS A 1 340 ? 2.712 14.642 2.431 1.00 88.75 340 HIS A C 1
ATOM 2578 O O . HIS A 1 340 ? 1.613 14.838 2.947 1.00 88.75 340 HIS A O 1
ATOM 2584 N N . GLN A 1 341 ? 2.842 14.152 1.196 1.00 87.56 341 GLN A N 1
ATOM 2585 C CA . GLN A 1 341 ? 1.725 13.779 0.341 1.00 87.56 341 GLN A CA 1
ATOM 2586 C C . GLN A 1 341 ? 1.433 12.287 0.445 1.00 87.56 341 GLN A C 1
ATOM 2588 O O . GLN A 1 341 ? 2.300 11.460 0.744 1.00 87.56 341 GLN A O 1
ATOM 2593 N N . ARG A 1 342 ? 0.189 11.920 0.144 1.00 88.56 342 ARG A N 1
ATOM 2594 C CA . ARG A 1 342 ? -0.186 10.517 0.038 1.00 88.56 342 ARG A CA 1
ATOM 2595 C C . ARG A 1 342 ? 0.370 9.948 -1.260 1.00 88.56 342 ARG A C 1
ATOM 2597 O O . ARG A 1 342 ? 0.044 10.422 -2.344 1.00 88.56 342 ARG A O 1
ATOM 2604 N N . CYS A 1 343 ? 1.130 8.863 -1.155 1.00 89.69 343 CYS A N 1
ATOM 2605 C CA . CYS A 1 343 ? 1.505 8.090 -2.326 1.00 89.69 343 CYS A CA 1
ATOM 2606 C C . CYS A 1 343 ? 0.529 6.952 -2.621 1.00 89.69 343 CYS A C 1
ATOM 2608 O O . CYS A 1 343 ? 0.070 6.229 -1.734 1.00 89.69 343 CYS A O 1
ATOM 2610 N N . VAL A 1 344 ? 0.267 6.755 -3.905 1.00 90.19 344 VAL A N 1
ATOM 2611 C CA . VAL A 1 344 ? -0.538 5.685 -4.474 1.00 90.19 344 VAL A CA 1
ATOM 2612 C C . VAL A 1 344 ? 0.321 4.831 -5.399 1.00 90.19 344 VAL A C 1
ATOM 2614 O O . VAL A 1 344 ? 1.179 5.318 -6.134 1.00 90.19 344 VAL A O 1
ATOM 2617 N N . ARG A 1 345 ? 0.102 3.516 -5.370 1.00 88.94 345 ARG A N 1
ATOM 2618 C CA . ARG A 1 345 ? 0.771 2.590 -6.285 1.00 88.94 345 ARG A CA 1
ATOM 2619 C C . ARG A 1 345 ? 0.012 2.544 -7.607 1.00 88.94 345 ARG A C 1
ATOM 2621 O O . ARG A 1 345 ? -1.173 2.228 -7.623 1.00 88.94 345 ARG A O 1
ATOM 2628 N N . GLN A 1 346 ? 0.695 2.795 -8.713 1.00 86.25 346 GLN A N 1
ATOM 2629 C CA . GLN A 1 346 ? 0.129 2.805 -10.060 1.00 86.25 346 GLN A CA 1
ATOM 2630 C C . GLN A 1 346 ? 0.989 1.958 -10.996 1.00 86.25 346 GLN A C 1
ATOM 2632 O O . GLN A 1 346 ? 2.206 1.899 -10.846 1.00 86.25 346 GLN A O 1
ATOM 2637 N N . GLN A 1 347 ? 0.358 1.273 -11.950 1.00 86.69 347 GLN A N 1
ATOM 2638 C CA . GLN A 1 347 ? 1.078 0.582 -13.021 1.00 86.69 347 GLN A CA 1
ATOM 2639 C C . GLN A 1 347 ? 0.953 1.394 -14.307 1.00 86.69 347 GLN A C 1
ATOM 2641 O O . GLN A 1 347 ? -0.158 1.795 -14.658 1.00 86.69 347 GLN A O 1
ATOM 2646 N N . MET A 1 348 ? 2.068 1.591 -15.004 1.00 79.94 348 MET A N 1
ATOM 2647 C CA . MET A 1 348 ? 2.100 2.256 -16.306 1.00 79.94 348 MET A CA 1
ATOM 2648 C C . MET A 1 348 ? 1.909 1.251 -17.454 1.00 79.94 348 MET A C 1
ATOM 2650 O O . MET A 1 348 ? 1.764 0.043 -17.236 1.00 79.94 348 MET A O 1
ATOM 2654 N N . MET A 1 349 ? 1.842 1.760 -18.689 1.00 72.88 349 MET A N 1
ATOM 2655 C CA . MET A 1 349 ? 1.599 0.956 -19.899 1.00 72.88 349 MET A CA 1
ATOM 2656 C C . MET A 1 349 ? 2.709 -0.063 -20.191 1.00 72.88 349 MET A C 1
ATOM 2658 O O . MET A 1 349 ? 2.451 -1.093 -20.804 1.00 72.88 349 MET A O 1
ATOM 2662 N N . ASP A 1 350 ? 3.917 0.194 -19.701 1.00 75.12 350 ASP A N 1
ATOM 2663 C CA . ASP A 1 350 ? 5.085 -0.692 -19.754 1.00 75.12 350 ASP A CA 1
ATOM 2664 C C . ASP A 1 350 ? 5.035 -1.835 -18.717 1.00 75.12 350 ASP A C 1
ATOM 2666 O O . ASP A 1 350 ? 5.994 -2.585 -18.559 1.00 75.12 350 ASP A O 1
ATOM 2670 N N . PHE A 1 351 ? 3.918 -1.973 -17.995 1.00 79.19 351 PHE A N 1
ATOM 2671 C CA . PHE A 1 351 ? 3.714 -2.915 -16.894 1.00 79.19 351 PHE A CA 1
ATOM 2672 C C . PHE A 1 351 ? 4.608 -2.687 -15.665 1.00 79.19 351 PHE A C 1
ATOM 2674 O O . PHE A 1 351 ? 4.556 -3.478 -14.712 1.00 79.19 351 PHE A O 1
ATOM 2681 N N . ASN A 1 352 ? 5.344 -1.583 -15.606 1.00 80.69 352 ASN A N 1
ATOM 2682 C CA . ASN A 1 352 ? 6.110 -1.226 -14.425 1.00 80.69 352 ASN A CA 1
ATOM 2683 C C . ASN A 1 352 ? 5.202 -0.597 -13.370 1.00 80.69 352 ASN A C 1
ATOM 2685 O O . ASN A 1 352 ? 4.252 0.129 -13.671 1.00 80.69 352 ASN A O 1
ATOM 2689 N N . PHE A 1 353 ? 5.462 -0.936 -12.107 1.00 88.19 353 PHE A N 1
ATOM 2690 C CA . PHE A 1 353 ? 4.751 -0.364 -10.971 1.00 88.19 353 PHE A CA 1
ATOM 2691 C C . PHE A 1 353 ? 5.583 0.724 -10.322 1.00 88.19 353 PHE A C 1
ATOM 2693 O O . PHE A 1 353 ? 6.724 0.490 -9.925 1.00 88.19 353 PHE A O 1
ATOM 2700 N N . PHE A 1 354 ? 4.926 1.840 -10.082 1.00 92.00 354 PHE A N 1
ATOM 2701 C CA . PHE A 1 354 ? 5.481 3.013 -9.447 1.00 92.00 354 PHE A CA 1
ATOM 2702 C C . PHE A 1 354 ? 4.626 3.349 -8.229 1.00 92.00 354 PHE A C 1
ATOM 2704 O O . PHE A 1 354 ? 3.416 3.122 -8.225 1.00 92.00 354 PHE A O 1
ATOM 2711 N N . THR A 1 355 ? 5.243 3.867 -7.184 1.00 94.44 355 THR A N 1
ATOM 2712 C CA . THR A 1 355 ? 4.546 4.459 -6.043 1.00 94.44 355 THR A CA 1
ATOM 2713 C C . THR A 1 355 ? 4.733 5.960 -6.168 1.00 94.44 355 THR A C 1
ATOM 2715 O O . THR A 1 355 ? 5.871 6.401 -6.196 1.00 94.44 355 THR A O 1
ATOM 2718 N N . MET A 1 356 ? 3.670 6.744 -6.308 1.00 93.44 356 MET A N 1
ATOM 2719 C CA . MET A 1 356 ? 3.804 8.187 -6.512 1.00 93.44 356 MET A CA 1
ATOM 2720 C C . MET A 1 356 ? 2.691 8.975 -5.860 1.00 93.44 356 MET A C 1
ATOM 2722 O O . MET A 1 356 ? 1.627 8.427 -5.592 1.00 93.44 356 MET A O 1
ATOM 2726 N N . THR A 1 357 ? 2.929 10.253 -5.622 1.00 91.25 357 THR A N 1
ATOM 2727 C CA . THR A 1 357 ? 1.939 11.157 -5.036 1.00 91.25 357 THR A CA 1
ATOM 2728 C C . THR A 1 357 ? 0.683 11.258 -5.898 1.00 91.25 357 THR A C 1
ATOM 2730 O O . THR A 1 357 ? 0.742 11.162 -7.126 1.00 91.25 357 THR A O 1
ATOM 2733 N N . ASP A 1 358 ? -0.470 11.444 -5.258 1.00 83.06 358 ASP A N 1
ATOM 2734 C CA . ASP A 1 358 ? -1.754 11.630 -5.946 1.00 83.06 358 ASP A CA 1
ATOM 2735 C C . ASP A 1 358 ? -1.952 13.046 -6.521 1.00 83.06 358 ASP A C 1
ATOM 2737 O O . ASP A 1 358 ? -2.877 13.267 -7.302 1.00 83.06 358 ASP A O 1
ATOM 2741 N N . THR A 1 359 ? -1.041 13.974 -6.218 1.00 80.69 359 THR A N 1
ATOM 2742 C CA . THR A 1 359 ? -0.999 15.320 -6.794 1.00 80.69 359 THR A CA 1
ATOM 2743 C C . THR A 1 359 ? -0.208 15.397 -8.105 1.00 80.69 359 THR A C 1
ATOM 2745 O O . THR A 1 359 ? 0.777 14.687 -8.317 1.00 80.69 359 THR A O 1
ATOM 2748 N N . ASN A 1 360 ? -0.630 16.315 -8.978 1.00 71.62 360 ASN A N 1
ATOM 2749 C CA . ASN A 1 360 ? 0.114 16.737 -10.167 1.00 71.62 360 ASN A CA 1
ATOM 2750 C C . ASN A 1 360 ? 0.724 18.145 -10.002 1.00 71.62 360 ASN A C 1
ATOM 2752 O O . ASN A 1 360 ? 1.334 18.653 -10.942 1.00 71.62 360 ASN A O 1
ATOM 2756 N N . ASP A 1 361 ? 0.545 18.792 -8.844 1.00 73.88 361 ASP A N 1
ATOM 2757 C CA . ASP A 1 361 ? 1.070 20.132 -8.580 1.00 73.88 361 ASP A CA 1
ATOM 2758 C C . ASP A 1 361 ? 2.449 20.054 -7.910 1.00 73.88 361 ASP A C 1
ATOM 2760 O O . ASP A 1 361 ? 2.577 19.697 -6.738 1.00 73.88 361 ASP A O 1
ATOM 2764 N N . ALA A 1 362 ? 3.497 20.463 -8.629 1.00 70.31 362 ALA A N 1
ATOM 2765 C CA . ALA A 1 362 ? 4.862 20.541 -8.102 1.00 70.31 362 ALA A CA 1
ATOM 2766 C C . ALA A 1 362 ? 5.000 21.464 -6.872 1.00 70.31 362 ALA A C 1
ATOM 2768 O O . ALA A 1 362 ? 5.953 21.325 -6.103 1.00 70.31 362 ALA A O 1
ATOM 2769 N N . ARG A 1 363 ? 4.052 22.386 -6.632 1.00 73.06 363 ARG A N 1
ATOM 2770 C CA . ARG A 1 363 ? 3.993 23.181 -5.390 1.00 73.06 363 ARG A CA 1
ATOM 2771 C C . ARG A 1 363 ? 3.624 22.343 -4.173 1.00 73.06 363 ARG A C 1
ATOM 2773 O O . ARG A 1 363 ? 4.080 22.663 -3.082 1.00 73.06 363 ARG A O 1
ATOM 2780 N N . GLN A 1 364 ? 2.822 21.300 -4.361 1.00 79.12 364 GLN A N 1
ATOM 2781 C CA . GLN A 1 364 ? 2.468 20.337 -3.316 1.00 79.12 364 GLN A CA 1
ATOM 2782 C C . GLN A 1 364 ? 3.536 19.243 -3.161 1.00 79.12 364 GLN A C 1
ATOM 2784 O O . GLN A 1 364 ? 3.550 18.536 -2.157 1.00 79.12 364 GLN A O 1
ATOM 2789 N N . GLY A 1 365 ? 4.460 19.158 -4.124 1.00 85.94 365 GLY A N 1
ATOM 2790 C CA . GLY A 1 365 ? 5.502 18.147 -4.195 1.00 85.94 365 GLY A CA 1
ATOM 2791 C C . GLY A 1 365 ? 5.016 16.925 -4.965 1.00 85.94 365 GLY A C 1
ATOM 2792 O O . GLY A 1 365 ? 4.074 16.258 -4.550 1.00 85.94 365 GLY A O 1
ATOM 2793 N N . VAL A 1 366 ? 5.671 16.626 -6.085 1.00 91.56 366 VAL A N 1
ATOM 2794 C CA . VAL A 1 366 ? 5.448 15.399 -6.849 1.00 91.56 366 VAL A CA 1
ATOM 2795 C C . VAL A 1 366 ? 6.572 14.435 -6.527 1.00 91.56 366 VAL A C 1
ATOM 2797 O O . VAL A 1 366 ? 7.742 14.760 -6.702 1.00 91.56 366 VAL A O 1
ATOM 2800 N N . GLU A 1 367 ? 6.227 13.240 -6.082 1.00 94.44 367 GLU A N 1
ATOM 2801 C CA . GLU A 1 367 ? 7.201 12.213 -5.731 1.00 94.44 367 GLU A CA 1
ATOM 2802 C C . GLU A 1 367 ? 6.859 10.902 -6.427 1.00 94.44 367 GLU A C 1
ATOM 2804 O O . GLU A 1 367 ? 5.689 10.546 -6.537 1.00 94.44 367 GLU A O 1
ATOM 2809 N N . VAL A 1 368 ? 7.878 10.207 -6.933 1.00 95.62 368 VAL A N 1
ATOM 2810 C CA . VAL A 1 368 ? 7.769 8.947 -7.671 1.00 95.62 368 VAL A CA 1
ATOM 2811 C C . VAL A 1 368 ? 8.842 7.993 -7.164 1.00 95.62 368 VAL A C 1
ATOM 2813 O O . VAL A 1 368 ? 10.004 8.358 -7.029 1.00 95.62 368 VAL A O 1
ATOM 2816 N N . GLN A 1 369 ? 8.461 6.747 -6.919 1.00 96.25 369 GLN A N 1
ATOM 2817 C CA . GLN A 1 369 ? 9.344 5.682 -6.483 1.00 96.25 369 GLN A CA 1
ATOM 2818 C C . GLN A 1 369 ? 9.167 4.452 -7.374 1.00 96.25 369 GLN A C 1
ATOM 2820 O O . GLN A 1 369 ? 8.047 3.990 -7.612 1.00 96.25 369 GLN A O 1
ATOM 2825 N N . TYR A 1 370 ? 10.279 3.901 -7.846 1.00 95.69 370 TYR A N 1
ATO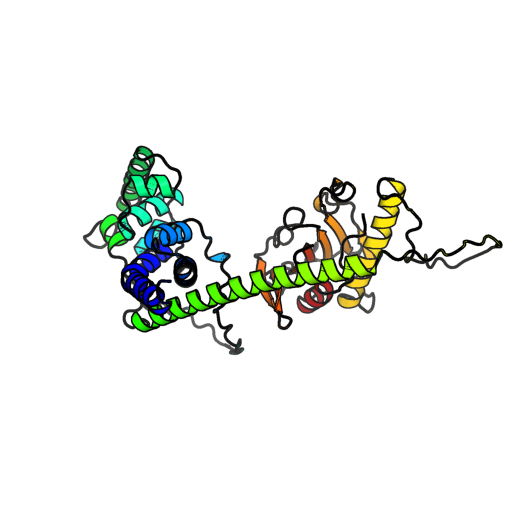M 2826 C CA . TYR A 1 370 ? 10.332 2.769 -8.765 1.00 95.69 370 TYR A CA 1
ATOM 2827 C C . TYR A 1 370 ? 11.302 1.712 -8.246 1.00 95.69 370 TYR A C 1
ATOM 2829 O O . TYR A 1 370 ? 12.277 2.022 -7.572 1.00 95.69 370 TYR A O 1
ATOM 2837 N N . CYS A 1 371 ? 11.014 0.442 -8.520 1.00 94.12 371 CYS A N 1
ATOM 2838 C CA . CYS A 1 371 ? 11.828 -0.677 -8.059 1.00 94.12 371 CYS A CA 1
ATOM 2839 C C . CYS A 1 371 ? 12.186 -1.570 -9.254 1.00 94.12 371 CYS A C 1
ATOM 2841 O O . CYS A 1 371 ? 11.509 -2.585 -9.475 1.00 94.12 371 CYS A O 1
ATOM 2843 N N . PRO A 1 372 ? 13.190 -1.178 -10.062 1.00 84.50 372 PRO A N 1
ATOM 2844 C CA . PRO A 1 372 ? 13.587 -1.940 -11.238 1.00 84.50 372 PRO A CA 1
ATOM 2845 C C . PRO A 1 372 ? 14.073 -3.330 -10.821 1.00 84.50 372 PRO A C 1
ATOM 2847 O O . PRO A 1 372 ? 14.904 -3.483 -9.924 1.00 84.50 372 PRO A O 1
ATOM 2850 N N . ALA A 1 373 ? 13.500 -4.367 -11.439 1.00 81.00 373 ALA A N 1
ATOM 2851 C CA . ALA A 1 373 ? 13.832 -5.777 -11.205 1.00 81.00 373 ALA A CA 1
ATOM 2852 C C . ALA A 1 373 ? 13.785 -6.259 -9.732 1.00 81.00 373 ALA A C 1
ATOM 2854 O O . ALA A 1 373 ? 14.230 -7.367 -9.438 1.00 81.00 373 ALA A O 1
ATOM 2855 N N . GLY A 1 374 ? 13.240 -5.468 -8.799 1.00 78.56 374 GLY A N 1
ATOM 2856 C CA . GLY A 1 374 ? 13.202 -5.801 -7.372 1.00 78.56 374 GLY A CA 1
ATOM 2857 C C . GLY A 1 374 ? 14.535 -5.659 -6.624 1.00 78.56 374 GLY A C 1
ATOM 2858 O O . GLY A 1 374 ? 14.598 -6.084 -5.472 1.00 78.56 374 GLY A O 1
ATOM 2859 N N . ARG A 1 375 ? 15.586 -5.120 -7.259 1.00 82.38 375 ARG A N 1
ATOM 2860 C CA . ARG A 1 375 ? 16.956 -5.094 -6.705 1.00 82.38 375 ARG A CA 1
ATOM 2861 C C . ARG A 1 375 ? 17.334 -3.768 -6.064 1.00 82.38 375 ARG A C 1
ATOM 2863 O O . ARG A 1 375 ? 18.104 -3.762 -5.119 1.00 82.38 375 ARG A O 1
ATOM 2870 N N . GLU A 1 376 ? 16.781 -2.677 -6.569 1.00 93.56 376 GLU A N 1
ATOM 2871 C CA . GLU A 1 376 ? 17.010 -1.330 -6.060 1.00 93.56 376 GLU A CA 1
ATOM 2872 C C . GLU A 1 376 ? 15.687 -0.584 -5.986 1.00 93.56 376 GLU A C 1
ATOM 2874 O O . GLU A 1 376 ? 14.677 -1.005 -6.556 1.00 93.56 376 GLU A O 1
ATOM 2879 N N . VAL A 1 377 ? 15.681 0.522 -5.262 1.00 95.38 377 VAL A N 1
ATOM 2880 C CA . VAL A 1 377 ? 14.557 1.433 -5.137 1.00 95.38 377 VAL A CA 1
ATOM 2881 C C . VAL A 1 377 ? 15.060 2.823 -5.476 1.00 95.38 377 VAL A C 1
ATOM 2883 O O . VAL A 1 377 ? 15.911 3.366 -4.777 1.00 95.38 377 VAL A O 1
ATOM 2886 N N . ILE A 1 378 ? 14.529 3.379 -6.554 1.00 96.94 378 ILE A N 1
ATOM 2887 C CA . ILE A 1 378 ? 14.809 4.733 -7.009 1.00 96.94 378 ILE A CA 1
ATOM 2888 C C . ILE A 1 378 ? 13.681 5.619 -6.494 1.00 96.94 378 ILE A C 1
ATOM 2890 O O . ILE A 1 378 ? 12.514 5.264 -6.664 1.00 96.94 378 ILE A O 1
ATOM 2894 N N . THR A 1 379 ? 14.010 6.753 -5.887 1.00 96.00 379 THR A N 1
ATOM 2895 C CA . THR A 1 379 ? 13.057 7.760 -5.413 1.00 96.00 379 THR A CA 1
ATOM 2896 C C . THR A 1 379 ? 13.402 9.100 -6.056 1.00 96.00 379 THR A C 1
ATOM 2898 O O . THR A 1 379 ? 14.535 9.562 -5.951 1.00 96.00 379 THR A O 1
ATOM 2901 N 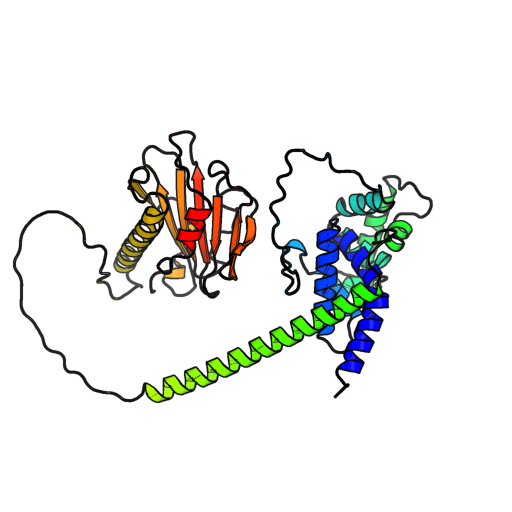N . LEU A 1 380 ? 12.424 9.728 -6.703 1.00 96.44 380 LEU A N 1
ATOM 2902 C CA . LEU A 1 380 ? 12.507 11.081 -7.242 1.00 96.44 380 LEU A CA 1
ATOM 2903 C C . LEU A 1 380 ? 11.469 11.967 -6.569 1.00 96.44 380 LEU A C 1
ATOM 2905 O O . LEU A 1 380 ? 10.311 11.570 -6.455 1.00 96.44 380 LEU A O 1
ATOM 2909 N N . VAL A 1 381 ? 11.850 13.184 -6.190 1.00 94.62 381 VAL A N 1
ATOM 2910 C CA . VAL A 1 381 ? 10.919 14.174 -5.634 1.00 94.62 381 VAL A CA 1
ATOM 2911 C C . VAL A 1 381 ? 11.155 15.527 -6.272 1.00 94.62 381 VAL A C 1
ATOM 2913 O O . VAL A 1 381 ? 12.213 16.104 -6.078 1.00 94.62 381 VAL A O 1
ATOM 2916 N N . ALA A 1 382 ? 10.163 16.079 -6.962 1.00 93.88 382 ALA A N 1
ATOM 2917 C CA . ALA A 1 382 ? 10.150 17.476 -7.373 1.00 93.88 382 ALA A CA 1
ATOM 2918 C C . ALA A 1 382 ? 9.273 18.292 -6.423 1.00 93.88 382 ALA A C 1
ATOM 2920 O O . ALA A 1 382 ? 8.080 18.024 -6.294 1.00 93.88 382 ALA A O 1
ATOM 2921 N N . ARG A 1 383 ? 9.833 19.310 -5.771 1.00 91.19 383 ARG A N 1
ATOM 2922 C CA . ARG A 1 383 ? 9.087 20.186 -4.854 1.00 91.19 383 ARG A CA 1
ATOM 2923 C C . ARG A 1 383 ? 9.578 21.620 -4.925 1.00 91.19 383 ARG A C 1
ATOM 2925 O O . ARG A 1 383 ? 10.728 21.867 -5.271 1.00 91.19 383 ARG A O 1
ATOM 2932 N N . ASN A 1 384 ? 8.736 22.561 -4.520 1.00 88.75 384 ASN A N 1
ATOM 2933 C CA . ASN A 1 384 ? 9.160 23.940 -4.294 1.00 88.75 384 ASN A CA 1
ATOM 2934 C C . ASN A 1 384 ? 9.588 24.120 -2.839 1.00 88.75 384 ASN A C 1
ATOM 2936 O O . ASN A 1 384 ? 8.789 23.898 -1.933 1.00 88.75 384 ASN A O 1
ATOM 2940 N N . VAL A 1 385 ? 10.837 24.525 -2.615 1.00 83.38 385 VAL A N 1
ATOM 2941 C CA . VAL A 1 385 ? 11.360 24.779 -1.262 1.00 83.38 385 VAL A CA 1
ATOM 2942 C C . VAL A 1 385 ? 11.169 26.225 -0.807 1.00 83.38 385 VAL A C 1
ATOM 2944 O O . VAL A 1 385 ? 11.274 26.514 0.381 1.00 83.38 385 VAL A O 1
ATOM 2947 N N . ASP A 1 386 ? 10.846 27.138 -1.725 1.00 80.62 386 ASP A N 1
ATOM 2948 C CA . ASP A 1 386 ? 10.464 28.513 -1.414 1.00 80.62 386 ASP A CA 1
ATOM 2949 C C . ASP A 1 386 ? 9.436 29.070 -2.425 1.00 80.62 386 ASP A C 1
ATOM 2951 O O . ASP A 1 386 ? 9.002 28.388 -3.356 1.00 80.62 386 ASP A O 1
ATOM 2955 N N . LYS A 1 387 ? 9.009 30.325 -2.219 1.00 68.94 387 LYS A N 1
ATOM 2956 C CA . LYS A 1 387 ? 8.022 31.026 -3.064 1.00 68.94 387 LYS A CA 1
ATOM 2957 C C . LYS A 1 387 ? 8.639 31.766 -4.266 1.00 68.94 387 LYS A C 1
ATOM 2959 O O . LYS A 1 387 ? 7.944 32.564 -4.895 1.00 68.94 387 LYS A O 1
ATOM 2964 N N . ARG A 1 388 ? 9.934 31.589 -4.550 1.00 74.88 388 ARG A N 1
ATOM 2965 C CA . ARG A 1 388 ? 10.640 32.291 -5.635 1.00 74.88 388 ARG A CA 1
ATOM 2966 C C . ARG A 1 388 ? 10.330 31.633 -6.985 1.00 74.88 388 ARG A C 1
ATOM 2968 O O . ARG A 1 388 ? 9.320 30.953 -7.147 1.00 74.88 388 ARG A O 1
ATOM 2975 N N . LYS A 1 389 ? 11.157 31.900 -8.001 1.00 76.69 389 LYS A N 1
ATOM 2976 C CA . LYS A 1 389 ? 10.974 31.434 -9.382 1.00 76.69 389 LYS A CA 1
ATOM 2977 C C . LYS A 1 389 ? 10.773 29.913 -9.405 1.00 76.69 389 LYS A C 1
ATOM 2979 O O . LYS A 1 389 ? 11.722 29.175 -9.183 1.00 76.69 389 LYS A O 1
ATOM 2984 N N . THR A 1 390 ? 9.557 29.460 -9.693 1.00 83.31 390 THR A N 1
ATOM 2985 C CA . THR A 1 390 ? 9.226 28.032 -9.812 1.00 83.31 390 THR A CA 1
ATOM 2986 C C . THR A 1 390 ? 9.523 27.526 -11.223 1.00 83.31 390 THR A C 1
ATOM 2988 O O . THR A 1 390 ? 9.457 28.286 -12.192 1.00 83.31 390 THR A O 1
ATOM 2991 N N . TRP A 1 391 ? 9.868 26.248 -11.335 1.00 87.81 391 TRP A N 1
ATOM 2992 C CA . TRP A 1 391 ? 10.038 25.521 -12.585 1.00 87.81 391 TRP A CA 1
ATOM 2993 C C . TRP A 1 391 ? 9.009 24.392 -12.655 1.00 87.81 391 TRP A C 1
ATOM 2995 O O . TRP A 1 391 ? 8.889 23.613 -11.706 1.00 87.81 391 TRP A O 1
ATOM 3005 N N . PRO A 1 392 ? 8.230 24.295 -13.741 1.00 87.50 392 PRO A N 1
ATOM 3006 C CA . PRO A 1 392 ? 7.215 23.263 -13.857 1.00 87.50 392 PRO A CA 1
ATOM 3007 C C . PRO A 1 392 ? 7.879 21.918 -14.175 1.00 87.50 392 PRO A C 1
ATOM 3009 O O . PRO A 1 392 ? 8.111 21.595 -15.335 1.00 87.50 392 PRO A O 1
ATOM 3012 N N . VAL A 1 393 ? 8.172 21.128 -13.142 1.00 89.38 393 VAL A N 1
ATOM 3013 C CA . VAL A 1 393 ? 8.531 19.715 -13.308 1.00 89.38 393 VAL A CA 1
ATOM 3014 C C . VAL A 1 393 ? 7.249 18.899 -13.305 1.00 89.38 393 VAL A C 1
ATOM 3016 O O . VAL A 1 393 ? 6.502 18.888 -12.327 1.00 89.38 393 VAL A O 1
ATOM 3019 N N . THR A 1 394 ? 6.974 18.234 -14.420 1.00 87.88 394 THR A N 1
ATOM 3020 C CA . THR A 1 394 ? 5.777 17.410 -14.566 1.00 87.88 394 THR A CA 1
ATOM 3021 C C . THR A 1 394 ? 6.017 15.995 -14.056 1.00 87.88 394 THR A C 1
ATOM 3023 O O . THR A 1 394 ? 7.125 15.461 -14.068 1.00 87.88 394 THR A O 1
ATOM 3026 N N . ARG A 1 395 ? 4.927 15.332 -13.681 1.00 87.81 395 ARG A N 1
ATOM 3027 C CA . ARG A 1 395 ? 4.939 13.912 -13.338 1.00 87.81 395 ARG A CA 1
ATOM 3028 C C . ARG A 1 395 ? 5.401 13.017 -14.493 1.00 87.81 395 ARG A C 1
ATOM 3030 O O . ARG A 1 395 ? 6.048 12.008 -14.243 1.00 87.81 395 ARG A O 1
ATOM 3037 N N . ALA A 1 396 ? 5.093 13.385 -15.738 1.00 87.38 396 ALA A N 1
ATOM 3038 C CA . ALA A 1 396 ? 5.546 12.654 -16.920 1.00 87.38 396 ALA A CA 1
ATOM 3039 C C . ALA A 1 396 ? 7.077 12.680 -17.049 1.00 87.38 396 ALA A C 1
ATOM 3041 O O . ALA A 1 396 ? 7.676 11.631 -17.257 1.00 87.38 396 ALA A O 1
ATOM 3042 N N . GLN A 1 397 ? 7.702 13.840 -16.822 1.00 92.25 397 GLN A N 1
ATOM 3043 C CA . GLN A 1 397 ? 9.163 13.962 -16.807 1.00 92.25 397 GLN A CA 1
ATOM 3044 C C . GLN A 1 397 ? 9.785 13.116 -15.694 1.00 92.25 397 GLN A C 1
ATOM 3046 O O . GLN A 1 397 ? 10.732 12.383 -15.942 1.00 92.25 397 GLN A O 1
ATOM 3051 N N . LEU A 1 398 ? 9.228 13.136 -14.476 1.00 93.81 398 LEU A N 1
ATOM 3052 C CA . LEU A 1 398 ? 9.738 12.277 -13.399 1.00 93.81 398 LEU A CA 1
ATOM 3053 C C . LEU A 1 398 ? 9.613 10.783 -13.725 1.00 93.81 398 LEU A C 1
ATOM 3055 O O . LEU A 1 398 ? 10.487 10.008 -13.355 1.00 93.81 398 LEU A O 1
ATOM 3059 N N . LEU A 1 399 ? 8.554 10.370 -14.422 1.00 91.81 399 LEU A N 1
ATOM 3060 C CA . LEU A 1 399 ? 8.400 8.985 -14.869 1.00 91.81 399 LEU A CA 1
ATOM 3061 C C . LEU A 1 399 ? 9.412 8.603 -15.950 1.00 91.81 399 LEU A C 1
ATOM 3063 O O . LEU A 1 399 ? 9.943 7.499 -15.893 1.00 91.81 399 LEU A O 1
ATOM 3067 N N . ALA A 1 400 ? 9.702 9.507 -16.884 1.00 91.12 400 ALA A N 1
ATOM 3068 C CA . ALA A 1 400 ? 10.740 9.295 -17.885 1.00 91.12 400 ALA A CA 1
ATOM 3069 C C . ALA A 1 400 ? 12.125 9.168 -17.229 1.00 91.12 400 ALA A C 1
ATOM 3071 O O . ALA A 1 400 ? 12.828 8.194 -17.484 1.00 91.12 400 ALA A O 1
ATOM 3072 N N . VAL A 1 401 ? 12.469 10.075 -16.302 1.00 95.19 401 VAL A N 1
ATOM 3073 C CA . VAL A 1 401 ? 13.728 10.009 -15.539 1.00 95.19 401 VAL A CA 1
ATOM 3074 C C . VAL A 1 401 ? 13.830 8.700 -14.766 1.00 95.19 401 VAL A C 1
ATOM 3076 O O . VAL A 1 401 ? 14.838 8.014 -14.860 1.00 95.19 401 VAL A O 1
ATOM 3079 N N . ILE A 1 402 ? 12.803 8.328 -13.994 1.00 95.12 402 ILE A N 1
ATOM 3080 C CA . ILE A 1 402 ? 12.915 7.201 -13.057 1.00 95.12 402 ILE A CA 1
ATOM 3081 C C . ILE A 1 402 ? 13.067 5.843 -13.754 1.00 95.12 402 ILE A C 1
ATOM 3083 O O . ILE A 1 402 ? 13.484 4.874 -13.125 1.00 95.12 402 ILE A O 1
ATOM 3087 N N . GLN A 1 403 ? 12.693 5.762 -15.029 1.00 92.25 403 GLN A N 1
ATOM 3088 C CA . GLN A 1 403 ? 12.835 4.574 -15.867 1.00 92.25 403 GLN A CA 1
ATOM 3089 C C . GLN A 1 403 ? 14.202 4.497 -16.565 1.00 92.25 403 GLN A C 1
ATOM 3091 O O . GLN A 1 403 ? 14.476 3.485 -17.212 1.00 92.25 403 GLN A O 1
ATOM 3096 N N . ASP A 1 404 ? 15.046 5.525 -16.446 1.00 93.31 404 ASP A N 1
ATOM 3097 C CA . ASP A 1 404 ? 16.359 5.554 -17.079 1.00 93.31 404 ASP A CA 1
ATOM 3098 C C . ASP A 1 404 ? 17.272 4.455 -16.491 1.00 93.31 404 ASP A C 1
ATOM 3100 O O . ASP A 1 404 ? 17.467 4.391 -15.271 1.00 93.31 404 ASP A O 1
ATOM 3104 N N . PRO A 1 405 ? 17.844 3.571 -17.333 1.00 90.81 405 PRO A N 1
ATOM 3105 C CA . PRO A 1 405 ? 18.688 2.464 -16.887 1.00 90.81 405 PRO A CA 1
ATOM 3106 C C . PRO A 1 405 ? 20.057 2.917 -16.358 1.00 90.81 405 PRO A C 1
ATOM 3108 O O . PRO A 1 405 ? 20.872 2.084 -15.985 1.00 90.81 405 PRO A O 1
ATOM 3111 N N . GLY A 1 406 ? 20.366 4.211 -16.363 1.00 90.50 406 GLY A N 1
ATOM 3112 C CA . GLY A 1 406 ? 21.535 4.782 -15.709 1.00 90.50 406 GLY A CA 1
ATOM 3113 C C . GLY A 1 406 ? 21.326 5.049 -14.217 1.00 90.50 406 GLY A C 1
ATOM 3114 O O . GLY A 1 406 ? 22.312 5.240 -13.505 1.00 90.50 406 GLY A O 1
ATOM 3115 N N . LEU A 1 407 ? 20.082 5.039 -13.715 1.00 93.75 407 LEU A N 1
ATOM 3116 C CA . LEU A 1 407 ? 19.764 5.272 -12.301 1.00 93.75 407 LEU A CA 1
ATOM 3117 C C . LEU A 1 407 ? 19.957 4.009 -11.443 1.00 93.75 407 LEU A C 1
ATOM 3119 O O . LEU A 1 407 ? 18.999 3.422 -10.943 1.00 93.75 407 LEU A O 1
ATOM 3123 N N . HIS A 1 408 ? 21.211 3.617 -11.236 1.00 93.81 408 HIS A N 1
ATOM 3124 C CA . HIS A 1 408 ? 21.601 2.489 -10.381 1.00 93.81 408 HIS A CA 1
ATOM 3125 C C . HIS A 1 408 ? 22.692 2.899 -9.399 1.00 93.81 408 HIS A C 1
ATOM 3127 O O . HIS A 1 408 ? 23.407 3.867 -9.659 1.00 93.81 408 HIS A O 1
ATOM 3133 N N . LEU A 1 409 ? 22.845 2.191 -8.277 1.00 92.62 409 LEU A N 1
ATOM 3134 C CA . LEU A 1 409 ? 23.977 2.416 -7.375 1.00 92.62 409 LEU A CA 1
ATOM 3135 C C . LEU A 1 409 ? 25.306 2.156 -8.104 1.00 92.62 409 LEU A C 1
ATOM 3137 O O . LEU A 1 409 ? 25.364 1.328 -9.020 1.00 92.62 409 LEU A O 1
ATOM 3141 N N . PRO A 1 410 ? 26.393 2.847 -7.715 1.00 89.19 410 PRO A N 1
ATOM 3142 C CA . PRO A 1 410 ? 27.703 2.518 -8.242 1.00 89.19 410 PRO A CA 1
ATOM 3143 C C . PRO A 1 410 ? 28.103 1.102 -7.796 1.00 89.19 410 PRO A C 1
ATOM 3145 O O . PRO A 1 410 ? 27.667 0.649 -6.734 1.00 89.19 410 PRO A O 1
ATOM 3148 N N . PRO A 1 411 ? 28.949 0.405 -8.573 1.00 80.50 411 PRO A N 1
ATOM 3149 C CA . PRO A 1 411 ? 29.561 -0.828 -8.104 1.00 80.50 411 PRO A CA 1
ATOM 3150 C C . PRO A 1 411 ? 30.378 -0.531 -6.836 1.00 80.50 411 PRO A C 1
ATOM 3152 O O . PRO A 1 411 ? 31.150 0.431 -6.808 1.00 80.50 411 PRO A O 1
ATOM 3155 N N . VAL A 1 412 ? 30.166 -1.339 -5.798 1.00 74.00 412 VAL A N 1
ATOM 3156 C CA . VAL A 1 412 ? 30.813 -1.255 -4.478 1.00 74.00 412 VAL A CA 1
ATOM 3157 C C . VAL A 1 412 ? 31.427 -2.576 -4.074 1.00 74.00 412 VAL A C 1
ATOM 3159 O O . VAL A 1 412 ? 30.904 -3.625 -4.520 1.00 74.00 412 VAL A O 1
#

InterPro domains:
  IPR013324 RNA polymerase sigma factor, region 3/4-like [SSF88659] (101-153)
  IPR036388 Winged helix-like DNA-binding domain superfamily [G3DSA:1.10.10.10] (82-155)